Protein AF-0000000078824530 (afdb_homodimer)

Structure (mmCIF, N/CA/C/O backbone):
data_AF-0000000078824530-model_v1
#
loop_
_entity.id
_entity.type
_entity.pdbx_description
1 polymer 'FAD:protein FMN transferase'
#
loop_
_atom_site.group_PDB
_atom_site.id
_atom_site.type_symbol
_atom_site.label_atom_id
_atom_site.label_alt_id
_atom_site.label_comp_id
_atom_site.label_asym_id
_atom_site.label_entity_id
_atom_site.label_seq_id
_atom_site.pdbx_PDB_ins_code
_atom_site.Cartn_x
_atom_site.Cartn_y
_atom_site.Cartn_z
_atom_site.occupancy
_atom_site.B_iso_or_equiv
_atom_site.auth_seq_id
_atom_site.auth_comp_id
_atom_site.auth_asym_id
_atom_site.auth_atom_id
_atom_site.pdbx_PDB_model_num
ATOM 1 N N . MET A 1 1 ? 30.625 -16.969 22.672 1 21.39 1 MET A N 1
ATOM 2 C CA . MET A 1 1 ? 29.406 -16.375 23.203 1 21.39 1 MET A CA 1
ATOM 3 C C . MET A 1 1 ? 28.453 -15.992 22.062 1 21.39 1 MET A C 1
ATOM 5 O O . MET A 1 1 ? 28.891 -15.453 21.047 1 21.39 1 MET A O 1
ATOM 9 N N . THR A 1 2 ? 27.078 -16.406 22.078 1 21.55 2 THR A N 1
ATOM 10 C CA . THR A 1 2 ? 26.094 -17.078 21.25 1 21.55 2 THR A CA 1
ATOM 11 C C . THR A 1 2 ? 25.25 -16.078 20.469 1 21.55 2 THR A C 1
ATOM 13 O O . THR A 1 2 ? 24.266 -16.438 19.828 1 21.55 2 THR A O 1
ATOM 16 N N . TYR A 1 3 ? 25.562 -14.742 20.516 1 25.48 3 TYR A N 1
ATOM 17 C CA . TYR A 1 3 ? 24.422 -13.852 20.344 1 25.48 3 TYR A CA 1
ATOM 18 C C . TYR A 1 3 ? 23.844 -13.969 18.938 1 25.48 3 TYR A C 1
ATOM 20 O O . TYR A 1 3 ? 24.578 -13.828 17.953 1 25.48 3 TYR A O 1
ATOM 28 N N . LYS A 1 4 ? 22.625 -14.695 18.734 1 22.16 4 LYS A N 1
ATOM 29 C CA . LYS A 1 4 ? 21.672 -15.125 17.719 1 22.16 4 LYS A CA 1
ATOM 30 C C . LYS A 1 4 ? 21.094 -13.922 16.969 1 22.16 4 LYS A C 1
ATOM 32 O O . LYS A 1 4 ? 20.359 -13.125 17.531 1 22.16 4 LYS A O 1
ATOM 37 N N . ARG A 1 5 ? 21.906 -13.336 16.062 1 27.17 5 ARG A N 1
ATOM 38 C CA . ARG A 1 5 ? 21.672 -12.148 15.242 1 27.17 5 ARG A CA 1
ATOM 39 C C . ARG A 1 5 ? 20.391 -12.297 14.422 1 27.17 5 ARG A C 1
ATOM 41 O O . ARG A 1 5 ? 20.328 -13.109 13.492 1 27.17 5 ARG A O 1
ATOM 48 N N . ASN A 1 6 ? 19.188 -12.25 15.211 1 24.48 6 ASN A N 1
ATOM 49 C CA . ASN A 1 6 ? 17.844 -12.5 14.719 1 24.48 6 ASN A CA 1
ATOM 50 C C . ASN A 1 6 ? 17.516 -11.648 13.5 1 24.48 6 ASN A C 1
ATOM 52 O O . ASN A 1 6 ? 17.781 -10.445 13.492 1 24.48 6 ASN A O 1
ATOM 56 N N . LYS A 1 7 ? 17.422 -12.32 12.344 1 26.56 7 LYS A N 1
ATOM 57 C CA . LYS A 1 7 ? 17.297 -12.164 10.891 1 26.56 7 LYS A CA 1
ATOM 58 C C . LYS A 1 7 ? 16.078 -11.336 10.531 1 26.56 7 LYS A C 1
ATOM 60 O O . LYS A 1 7 ? 14.938 -11.812 10.609 1 26.56 7 LYS A O 1
ATOM 65 N N . TYR A 1 8 ? 16.062 -9.992 11.055 1 26.7 8 TYR A N 1
ATOM 66 C CA . TYR A 1 8 ? 14.93 -9.078 10.938 1 26.7 8 TYR A CA 1
ATOM 67 C C . TYR A 1 8 ? 14.516 -8.898 9.484 1 26.7 8 TYR A C 1
ATOM 69 O O . TYR A 1 8 ? 15.32 -8.461 8.656 1 26.7 8 TYR A O 1
ATOM 77 N N . MET A 1 9 ? 13.672 -9.875 9.008 1 22.83 9 MET A N 1
ATOM 78 C CA . MET A 1 9 ? 13.078 -10.164 7.703 1 22.83 9 MET A CA 1
ATOM 79 C C . MET A 1 9 ? 12.281 -8.969 7.191 1 22.83 9 MET A C 1
ATOM 81 O O . MET A 1 9 ? 11.312 -8.547 7.832 1 22.83 9 MET A O 1
ATOM 85 N N . ALA A 1 10 ? 12.867 -8.07 6.492 1 25.41 10 ALA A N 1
ATOM 86 C CA . ALA A 1 10 ? 12.422 -6.77 6 1 25.41 10 ALA A CA 1
ATOM 87 C C . ALA A 1 10 ? 11.328 -6.926 4.953 1 25.41 10 ALA A C 1
ATOM 89 O O . ALA A 1 10 ? 11.547 -7.547 3.908 1 25.41 10 ALA A O 1
ATOM 90 N N . LEU A 1 11 ? 9.953 -6.914 5.391 1 25.09 11 LEU A N 1
ATOM 91 C CA . LEU A 1 11 ? 8.656 -7.141 4.758 1 25.09 11 LEU A CA 1
ATOM 92 C C . LEU A 1 11 ? 8.367 -6.062 3.723 1 25.09 11 LEU A C 1
ATOM 94 O O . LEU A 1 11 ? 8.266 -4.883 4.059 1 25.09 11 LEU A O 1
ATOM 98 N N . THR A 1 12 ? 8.789 -6.188 2.473 1 25.92 12 THR A N 1
ATOM 99 C CA . THR A 1 12 ? 8.742 -5.293 1.32 1 25.92 12 THR A CA 1
ATOM 100 C C . THR A 1 12 ? 7.297 -5.09 0.859 1 25.92 12 THR A C 1
ATOM 102 O O . THR A 1 12 ? 6.594 -6.055 0.562 1 25.92 12 THR A O 1
ATOM 105 N N . ALA A 1 13 ? 6.52 -4.023 1.199 1 26.53 13 ALA A N 1
ATOM 106 C CA . ALA A 1 13 ? 5.117 -3.609 1.15 1 26.53 13 ALA A CA 1
ATOM 107 C C . ALA A 1 13 ? 4.699 -3.256 -0.273 1 26.53 13 ALA A C 1
ATOM 109 O O . ALA A 1 13 ? 5.203 -2.289 -0.853 1 26.53 13 ALA A O 1
ATOM 110 N N . ILE A 1 14 ? 4.402 -4.238 -1.132 1 27.27 14 ILE A N 1
ATOM 111 C CA . ILE A 1 14 ? 4.027 -4.137 -2.537 1 27.27 14 ILE A CA 1
ATOM 112 C C . ILE A 1 14 ? 2.623 -3.545 -2.656 1 27.27 14 ILE A C 1
ATOM 114 O O . ILE A 1 14 ? 1.657 -4.113 -2.143 1 27.27 14 ILE A O 1
ATOM 118 N N . ILE A 1 15 ? 2.473 -2.256 -2.902 1 28.97 15 ILE A N 1
ATOM 119 C CA . ILE A 1 15 ? 1.273 -1.427 -2.84 1 28.97 15 ILE A CA 1
ATOM 120 C C . ILE A 1 15 ? 0.423 -1.654 -4.086 1 28.97 15 ILE A C 1
ATOM 122 O O . ILE A 1 15 ? 0.84 -1.319 -5.199 1 28.97 15 ILE A O 1
ATOM 126 N N . VAL A 1 16 ? -0.342 -2.73 -4.238 1 29.48 16 VAL A N 1
ATOM 127 C CA . VAL A 1 16 ? -1.138 -3.121 -5.398 1 29.48 16 VAL A CA 1
ATOM 128 C C . VAL A 1 16 ? -2.42 -2.295 -5.449 1 29.48 16 VAL A C 1
ATOM 130 O O . VAL A 1 16 ? -3.262 -2.387 -4.551 1 29.48 16 VAL A O 1
ATOM 133 N N . VAL A 1 17 ? -2.438 -1.151 -6.082 1 31.5 17 VAL A N 1
ATOM 134 C CA . VAL A 1 17 ? -3.609 -0.29 -6.195 1 31.5 17 VAL A CA 1
ATOM 135 C C . VAL A 1 17 ? -4.609 -0.905 -7.172 1 31.5 17 VAL A C 1
ATOM 137 O O . VAL A 1 17 ? -4.281 -1.15 -8.336 1 31.5 17 VAL A O 1
ATOM 140 N N . CYS A 1 18 ? -5.719 -1.508 -6.746 1 30 18 CYS A N 1
ATOM 141 C CA . CYS A 1 18 ? -6.887 -2.096 -7.391 1 30 18 CYS A CA 1
ATOM 142 C C . CYS A 1 18 ? -7.754 -1.021 -8.039 1 30 18 CYS A C 1
ATOM 144 O O . CYS A 1 18 ? -8.297 -0.156 -7.344 1 30 18 CYS A O 1
ATOM 146 N N . VAL A 1 19 ? -7.586 -0.682 -9.281 1 32.03 19 VAL A N 1
ATOM 147 C CA . VAL A 1 19 ? -8.453 0.152 -10.102 1 32.03 19 VAL A CA 1
ATOM 148 C C . VAL A 1 19 ? -9.828 -0.506 -10.234 1 32.03 19 VAL A C 1
ATOM 150 O O . VAL A 1 19 ? -9.984 -1.479 -10.977 1 32.03 19 VAL A O 1
ATOM 153 N N . ILE A 1 20 ? -10.633 -0.678 -9.234 1 33.19 20 ILE A N 1
ATOM 154 C CA . ILE A 1 20 ? -12.023 -1.065 -9.43 1 33.19 20 ILE A CA 1
ATOM 155 C C . ILE A 1 20 ? -12.781 0.056 -10.141 1 33.19 20 ILE A C 1
ATOM 157 O O . ILE A 1 20 ? -12.953 1.143 -9.586 1 33.19 20 ILE A O 1
ATOM 161 N N . PHE A 1 21 ? -12.789 0.146 -11.438 1 31.5 21 PHE A N 1
ATOM 162 C CA . PHE A 1 21 ? -13.711 0.952 -12.227 1 31.5 21 PHE A CA 1
ATOM 163 C C . PHE A 1 21 ? -15.156 0.589 -11.914 1 31.5 21 PHE A C 1
ATOM 165 O O . PHE A 1 21 ? -15.633 -0.474 -12.312 1 31.5 21 PHE A O 1
ATOM 172 N N . LEU A 1 22 ? -15.773 1.16 -10.898 1 31.94 22 LEU A N 1
ATOM 173 C CA . LEU A 1 22 ? -17.219 1.118 -10.734 1 31.94 22 LEU A CA 1
ATOM 174 C C . LEU A 1 22 ? -17.922 1.813 -11.898 1 31.94 22 LEU A C 1
ATOM 176 O O . LEU A 1 22 ? -17.859 3.039 -12.016 1 31.94 22 LEU A O 1
ATOM 180 N N . CYS A 1 23 ? -18 1.298 -13.062 1 30.27 23 CYS A N 1
ATOM 181 C CA . CYS A 1 23 ? -18.922 1.77 -14.086 1 30.27 23 CYS A CA 1
ATOM 182 C C . CYS A 1 23 ? -20.312 2.002 -13.508 1 30.27 23 CYS A C 1
ATOM 184 O O . CYS A 1 23 ? -20.875 1.119 -12.859 1 30.27 23 CYS A O 1
ATOM 186 N N . SER A 1 24 ? -20.781 3.273 -13.43 1 30.86 24 SER A N 1
ATOM 187 C CA . SER A 1 24 ? -22.094 3.818 -13.062 1 30.86 24 SER A CA 1
ATOM 188 C C . SER A 1 24 ? -23.188 3.27 -13.969 1 30.86 24 SER A C 1
ATOM 190 O O . SER A 1 24 ? -23.531 3.879 -14.984 1 30.86 24 SER A O 1
ATOM 192 N N . CYS A 1 25 ? -23.297 2.148 -14.555 1 29.78 25 CYS A N 1
ATOM 193 C CA . CYS A 1 25 ? -24.625 1.897 -15.117 1 29.78 25 CYS A CA 1
ATOM 194 C C . CYS A 1 25 ? -25.688 1.833 -14.023 1 29.78 25 CYS A C 1
ATOM 196 O O . CYS A 1 25 ? -25.859 0.789 -13.391 1 29.78 25 CYS A O 1
ATOM 198 N N . VAL A 1 26 ? -26.031 2.861 -13.312 1 31.84 26 VAL A N 1
ATOM 199 C CA . VAL A 1 26 ? -27.125 2.926 -12.344 1 31.84 26 VAL A CA 1
ATOM 200 C C . VAL A 1 26 ? -28.453 2.666 -13.039 1 31.84 26 VAL A C 1
ATOM 202 O O . VAL A 1 26 ? -29 3.561 -13.68 1 31.84 26 VAL A O 1
ATOM 205 N N . ASN A 1 27 ? -28.641 1.638 -13.844 1 32.75 27 ASN A N 1
ATOM 206 C CA . ASN A 1 27 ? -30.078 1.426 -13.992 1 32.75 27 ASN A CA 1
ATOM 207 C C . ASN A 1 27 ? -30.75 1.213 -12.641 1 32.75 27 ASN A C 1
ATOM 209 O O . ASN A 1 27 ? -30.094 0.881 -11.656 1 32.75 27 ASN A O 1
ATOM 213 N N . ASN A 1 28 ? -32.156 1.21 -12.539 1 35.03 28 ASN A N 1
ATOM 214 C CA . ASN A 1 28 ? -33.188 1.054 -11.5 1 35.03 28 ASN A CA 1
ATOM 215 C C . ASN A 1 28 ? -32.938 -0.212 -10.68 1 35.03 28 ASN A C 1
ATOM 217 O O . ASN A 1 28 ? -33.875 -0.976 -10.43 1 35.03 28 ASN A O 1
ATOM 221 N N . TYR A 1 29 ? -31.891 -1.058 -10.883 1 38 29 TYR A N 1
ATOM 222 C CA . TYR A 1 29 ? -31.828 -2.352 -10.211 1 38 29 TYR A CA 1
ATOM 223 C C . TYR A 1 29 ? -31.797 -2.178 -8.695 1 38 29 TYR A C 1
ATOM 225 O O . TYR A 1 29 ? -31.469 -1.102 -8.195 1 38 29 TYR A O 1
ATOM 233 N N . SER A 1 30 ? -32.094 -3.252 -7.871 1 44.62 30 SER A N 1
ATOM 234 C CA . SER A 1 30 ? -32.125 -3.459 -6.426 1 44.62 30 SER A CA 1
ATOM 235 C C . SER A 1 30 ? -30.953 -2.781 -5.734 1 44.62 30 SER A C 1
ATOM 237 O O . SER A 1 30 ? -29.812 -2.941 -6.152 1 44.62 30 SER A O 1
ATOM 239 N N . SER A 1 31 ? -31.062 -1.562 -5.031 1 52.88 31 SER A N 1
ATOM 240 C CA . SER A 1 31 ? -30.594 -0.367 -4.336 1 52.88 31 SER A CA 1
ATOM 241 C C . SER A 1 31 ? -29.547 -0.713 -3.289 1 52.88 31 SER A C 1
ATOM 243 O O . SER A 1 31 ? -29.188 0.13 -2.467 1 52.88 31 SER A O 1
ATOM 245 N N . VAL A 1 32 ? -29.203 -2.027 -3.133 1 62.97 32 VAL A N 1
ATOM 246 C CA . VAL A 1 32 ? -28.406 -2.148 -1.911 1 62.97 32 VAL A CA 1
ATOM 247 C C . VAL A 1 32 ? -27.016 -1.556 -2.133 1 62.97 32 VAL A C 1
ATOM 249 O O . VAL A 1 32 ? -26.391 -1.806 -3.162 1 62.97 32 VAL A O 1
ATOM 252 N N . ASP A 1 33 ? -26.641 -0.696 -1.357 1 73.75 33 ASP A N 1
ATOM 253 C CA . ASP A 1 33 ? -25.344 -0.054 -1.395 1 73.75 33 ASP A CA 1
ATOM 254 C C . ASP A 1 33 ? -24.234 -1.041 -1.028 1 73.75 33 ASP A C 1
ATOM 256 O O . ASP A 1 33 ? -24.344 -1.762 -0.034 1 73.75 33 ASP A O 1
ATOM 260 N N . PRO A 1 34 ? -23.203 -1.163 -1.834 1 86.31 34 PRO A N 1
ATOM 261 C CA . PRO A 1 34 ? -22.109 -2.092 -1.528 1 86.31 34 PRO A CA 1
ATOM 262 C C . PRO A 1 34 ? -21.344 -1.711 -0.261 1 86.31 34 PRO A C 1
ATOM 264 O O . PRO A 1 34 ? -21.344 -0.542 0.134 1 86.31 34 PRO A O 1
ATOM 267 N N . ILE A 1 35 ? -20.859 -2.715 0.436 1 83.88 35 ILE A N 1
ATOM 268 C CA . ILE A 1 35 ? -19.922 -2.516 1.539 1 83.88 35 ILE A CA 1
ATOM 269 C C . ILE A 1 35 ? -18.516 -2.912 1.102 1 83.88 35 ILE A C 1
ATOM 271 O O . ILE A 1 35 ? -18.328 -3.883 0.362 1 83.88 35 ILE A O 1
ATOM 275 N N . SER A 1 36 ? -17.5 -2.078 1.52 1 87.06 36 SER A N 1
ATOM 276 C CA . SER A 1 36 ? -16.125 -2.293 1.104 1 87.06 36 SER A CA 1
ATOM 277 C C . SER A 1 36 ? -15.148 -1.995 2.242 1 87.06 36 SER A C 1
ATOM 279 O O . SER A 1 36 ? -15.352 -1.046 3.004 1 87.06 36 SER A O 1
ATOM 281 N N . LYS A 1 37 ? -14.141 -2.867 2.42 1 84.19 37 LYS A N 1
ATOM 282 C CA . LYS A 1 37 ? -13.055 -2.648 3.373 1 84.19 37 LYS A CA 1
ATOM 283 C C . LYS A 1 37 ? -11.695 -2.857 2.715 1 84.19 37 LYS A C 1
ATOM 285 O O . LYS A 1 37 ? -11.531 -3.754 1.883 1 84.19 37 LYS A O 1
ATOM 290 N N . THR A 1 38 ? -10.727 -1.986 3.051 1 80.62 38 THR A N 1
ATOM 291 C CA . THR A 1 38 ? -9.359 -2.064 2.561 1 80.62 38 THR A CA 1
ATOM 292 C C . THR A 1 38 ? -8.383 -2.234 3.719 1 80.62 38 THR A C 1
ATOM 294 O O . THR A 1 38 ? -8.5 -1.566 4.746 1 80.62 38 THR A O 1
ATOM 297 N N . GLU A 1 39 ? -7.457 -3.172 3.617 1 79.06 39 GLU A N 1
ATOM 298 C CA . GLU A 1 39 ? -6.406 -3.449 4.594 1 79.06 39 GLU A CA 1
ATOM 299 C C . GLU A 1 39 ? -5.074 -3.729 3.908 1 79.06 39 GLU A C 1
ATOM 301 O O . GLU A 1 39 ? -5.039 -4.102 2.734 1 79.06 39 GLU A O 1
ATOM 306 N N . TYR A 1 40 ? -3.996 -3.334 4.582 1 79.5 40 TYR A N 1
ATOM 307 C CA . TYR A 1 40 ? -2.684 -3.766 4.113 1 79.5 40 TYR A CA 1
ATOM 308 C C . TYR A 1 40 ? -2.32 -5.129 4.684 1 79.5 40 TYR A C 1
ATOM 310 O O . TYR A 1 40 ? -2.086 -5.262 5.887 1 79.5 40 TYR A O 1
ATOM 318 N N . MET A 1 41 ? -2.27 -6.152 3.906 1 84.94 41 MET A N 1
ATOM 319 C CA . MET A 1 41 ? -1.953 -7.535 4.254 1 84.94 41 MET A CA 1
ATOM 320 C C . MET A 1 41 ? -1.171 -8.211 3.135 1 84.94 41 MET A C 1
ATOM 322 O O . MET A 1 41 ? -1.285 -7.824 1.97 1 84.94 41 MET A O 1
ATOM 326 N N . LEU A 1 42 ? -0.328 -9.172 3.553 1 89.56 42 LEU A N 1
ATOM 327 C CA . LEU A 1 42 ? 0.389 -9.984 2.574 1 89.56 42 LEU A CA 1
ATOM 328 C C . LEU A 1 42 ? 1.36 -9.133 1.767 1 89.56 42 LEU A C 1
ATOM 330 O O . LEU A 1 42 ? 1.68 -9.461 0.623 1 89.56 42 LEU A O 1
ATOM 334 N N . GLY A 1 43 ? 1.711 -8.047 2.309 1 81.38 43 GLY A N 1
ATOM 335 C CA . GLY A 1 43 ? 2.676 -7.16 1.677 1 81.38 43 GLY A CA 1
ATOM 336 C C . GLY A 1 43 ? 2.068 -6.301 0.584 1 81.38 43 GLY A C 1
ATOM 337 O O . GLY A 1 43 ? 2.783 -5.785 -0.276 1 81.38 43 GLY A O 1
ATOM 338 N N . THR A 1 44 ? 0.705 -6.156 0.576 1 84.5 44 THR A N 1
ATOM 339 C CA . THR A 1 44 ? 0.014 -5.367 -0.439 1 84.5 44 THR A CA 1
ATOM 340 C C . THR A 1 44 ? -1.292 -4.805 0.112 1 84.5 44 THR A C 1
ATOM 342 O O . THR A 1 44 ? -1.728 -5.18 1.201 1 84.5 44 THR A O 1
ATOM 345 N N . ILE A 1 45 ? -1.86 -3.904 -0.6 1 80.31 45 ILE A N 1
ATOM 346 C CA . ILE A 1 45 ? -3.18 -3.375 -0.269 1 80.31 45 ILE A CA 1
ATOM 347 C C . ILE A 1 45 ? -4.258 -4.355 -0.73 1 80.31 45 ILE A C 1
ATOM 349 O O . ILE A 1 45 ? -4.285 -4.754 -1.896 1 80.31 45 ILE A O 1
ATOM 353 N N . CYS A 1 46 ? -5.094 -4.695 0.174 1 89.69 46 CYS A N 1
ATOM 354 C CA . CYS A 1 46 ? -6.168 -5.648 -0.081 1 89.69 46 CYS A CA 1
ATOM 355 C C . CYS A 1 46 ? -7.535 -4.996 0.104 1 89.69 46 CYS A C 1
ATOM 357 O O . CYS A 1 46 ? -7.777 -4.332 1.113 1 89.69 46 CYS A O 1
ATOM 359 N N . THR A 1 47 ? -8.469 -5.199 -0.905 1 87.94 47 THR A N 1
ATOM 360 C CA . THR A 1 47 ? -9.82 -4.652 -0.828 1 87.94 47 THR A CA 1
ATOM 361 C C . THR A 1 47 ? -10.859 -5.734 -1.101 1 87.94 47 THR A C 1
ATOM 363 O O . THR A 1 47 ? -10.727 -6.504 -2.055 1 87.94 47 THR A O 1
ATOM 366 N N . ILE A 1 48 ? -11.82 -5.789 -0.254 1 93.19 48 ILE A N 1
ATOM 367 C CA . ILE A 1 48 ? -12.969 -6.66 -0.461 1 93.19 48 ILE A CA 1
ATOM 368 C C . ILE A 1 48 ? -14.242 -5.82 -0.52 1 93.19 48 ILE A C 1
ATOM 370 O O . ILE A 1 48 ? -14.508 -5.012 0.373 1 93.19 48 ILE A O 1
ATOM 374 N N . THR A 1 49 ? -15.023 -6.051 -1.577 1 91.62 49 THR A N 1
ATOM 375 C CA . THR A 1 49 ? -16.297 -5.355 -1.761 1 91.62 49 THR A CA 1
ATOM 376 C C . THR A 1 49 ? -17.438 -6.355 -1.926 1 91.62 49 THR A C 1
ATOM 378 O O . THR A 1 49 ? -17.359 -7.273 -2.744 1 91.62 49 THR A O 1
ATOM 381 N N . VAL A 1 50 ? -18.438 -6.148 -1.18 1 93.81 50 VAL A N 1
ATOM 382 C CA . VAL A 1 50 ? -19.641 -6.973 -1.224 1 93.81 50 VAL A CA 1
ATOM 383 C C . VAL A 1 50 ? -20.828 -6.129 -1.661 1 93.81 50 VAL A C 1
ATOM 385 O O . VAL A 1 50 ? -21.062 -5.047 -1.115 1 93.81 50 VAL A O 1
ATOM 388 N N . TYR A 1 51 ? -21.594 -6.688 -2.568 1 92.06 51 TYR A N 1
ATOM 389 C CA . TYR A 1 51 ? -22.656 -5.898 -3.178 1 92.06 51 TYR A CA 1
ATOM 390 C C . TYR A 1 51 ? -24.031 -6.402 -2.744 1 92.06 51 TYR A C 1
ATOM 392 O O . TYR A 1 51 ? -25.062 -5.898 -3.203 1 92.06 51 TYR A O 1
ATOM 400 N N . ASP A 1 52 ? -24 -7.328 -1.869 1 92.44 52 ASP A N 1
ATOM 401 C CA . ASP A 1 52 ? -25.234 -7.848 -1.285 1 92.44 52 ASP A CA 1
ATOM 402 C C . ASP A 1 52 ? -25.625 -7.062 -0.038 1 92.44 52 ASP A C 1
ATOM 404 O O . ASP A 1 52 ? -24.844 -6.262 0.47 1 92.44 52 ASP A O 1
ATOM 408 N N . ASP A 1 53 ? -26.906 -7.246 0.338 1 87.81 53 ASP A N 1
ATOM 409 C CA . ASP A 1 53 ? -27.359 -6.688 1.61 1 87.81 53 ASP A CA 1
ATOM 410 C C . ASP A 1 53 ? -26.844 -7.512 2.785 1 87.81 53 ASP A C 1
ATOM 412 O O . ASP A 1 53 ? -27.547 -8.367 3.312 1 87.81 53 ASP A O 1
ATOM 416 N N . LYS A 1 54 ? -25.547 -7.266 3.09 1 87.12 54 LYS A N 1
ATOM 417 C CA . LYS A 1 54 ? -24.891 -7.953 4.191 1 87.12 54 LYS A CA 1
ATOM 418 C C . LYS A 1 54 ? -24.25 -6.957 5.156 1 87.12 54 LYS A C 1
ATOM 420 O O . LYS A 1 54 ? -24.047 -5.793 4.809 1 87.12 54 LYS A O 1
ATOM 425 N N . LYS A 1 55 ? -24.078 -7.438 6.348 1 82.94 55 LYS A N 1
ATOM 426 C CA . LYS A 1 55 ? -23.328 -6.656 7.312 1 82.94 55 LYS A CA 1
ATOM 427 C C . LYS A 1 55 ? -21.828 -6.711 7.008 1 82.94 55 LYS A C 1
ATOM 429 O O . LYS A 1 55 ? -21.344 -7.68 6.418 1 82.94 55 LYS A O 1
ATOM 434 N N . ASP A 1 56 ? -21.125 -5.777 7.426 1 83.75 56 ASP A N 1
ATOM 435 C CA . ASP A 1 56 ? -19.688 -5.684 7.152 1 83.75 56 ASP A CA 1
ATOM 436 C C . ASP A 1 56 ? -18.922 -6.781 7.875 1 83.75 56 ASP A C 1
ATOM 438 O O . ASP A 1 56 ? -17.766 -7.055 7.543 1 83.75 56 ASP A O 1
ATOM 442 N N . THR A 1 57 ? -19.531 -7.402 8.781 1 88 57 THR A N 1
ATOM 443 C CA . THR A 1 57 ? -18.875 -8.469 9.539 1 88 57 THR A CA 1
ATOM 444 C C . THR A 1 57 ? -18.469 -9.609 8.617 1 88 57 THR A C 1
ATOM 446 O O . THR A 1 57 ? -17.531 -10.359 8.93 1 88 57 THR A O 1
ATOM 449 N N . VAL A 1 58 ? -19.172 -9.727 7.504 1 93.31 58 VAL A N 1
ATOM 450 C CA . VAL A 1 58 ? -18.812 -10.789 6.582 1 93.31 58 VAL A CA 1
ATOM 451 C C . VAL A 1 58 ? -17.438 -10.516 5.992 1 93.31 58 VAL A C 1
ATOM 453 O O . VAL A 1 58 ? -16.656 -11.445 5.77 1 93.31 58 VAL A O 1
ATOM 456 N N . ILE A 1 59 ? -17.109 -9.258 5.719 1 93.06 59 ILE A N 1
ATOM 457 C CA . ILE A 1 59 ? -15.797 -8.875 5.215 1 93.06 59 ILE A CA 1
ATOM 458 C C . ILE A 1 59 ? -14.742 -9.078 6.301 1 93.06 59 ILE A C 1
ATOM 460 O O . ILE A 1 59 ? -13.633 -9.539 6.023 1 93.06 59 ILE A O 1
ATOM 464 N N . ASP A 1 60 ? -15.102 -8.812 7.555 1 90.06 60 ASP A N 1
ATOM 465 C CA . ASP A 1 60 ? -14.188 -9.016 8.672 1 90.06 60 ASP A CA 1
ATOM 466 C C . ASP A 1 60 ? -13.773 -10.484 8.781 1 90.06 60 ASP A C 1
ATOM 468 O O . ASP A 1 60 ? -12.609 -10.789 9.039 1 90.06 60 ASP A O 1
ATOM 472 N N . LYS A 1 61 ? -14.727 -11.281 8.594 1 95.75 61 LYS A N 1
ATOM 473 C CA . LYS A 1 61 ? -14.43 -12.711 8.656 1 95.75 61 LYS A CA 1
ATOM 474 C C . LYS A 1 61 ? -13.422 -13.109 7.586 1 95.75 61 LYS A C 1
ATOM 476 O O . LYS A 1 61 ? -12.5 -13.891 7.852 1 95.75 61 LYS A O 1
ATOM 481 N N . ALA A 1 62 ? -13.617 -12.57 6.414 1 96.94 62 ALA A N 1
ATOM 482 C CA . ALA A 1 62 ? -12.688 -12.859 5.324 1 96.94 62 ALA A CA 1
ATOM 483 C C . ALA A 1 62 ? -11.297 -12.32 5.633 1 96.94 62 ALA A C 1
ATOM 485 O O . ALA A 1 62 ? -10.305 -13.031 5.469 1 96.94 62 ALA A O 1
ATOM 486 N N . PHE A 1 63 ? -11.18 -11.141 6.113 1 93 63 PHE A N 1
ATOM 487 C CA . PHE A 1 63 ? -9.883 -10.555 6.426 1 93 63 PHE A CA 1
ATOM 488 C C . PHE A 1 63 ? -9.227 -11.281 7.59 1 93 63 PHE A C 1
ATOM 490 O O . PHE A 1 63 ? -8 -11.414 7.629 1 93 63 PHE A O 1
ATOM 497 N N . ASN A 1 64 ? -9.992 -11.688 8.57 1 94.5 64 ASN A N 1
ATOM 498 C CA . ASN A 1 64 ? -9.43 -12.469 9.656 1 94.5 64 ASN A CA 1
ATOM 499 C C . ASN A 1 64 ? -8.781 -13.758 9.148 1 94.5 64 ASN A C 1
ATOM 501 O O . ASN A 1 64 ? -7.715 -14.148 9.617 1 94.5 64 ASN A O 1
ATOM 505 N N . ARG A 1 65 ? -9.453 -14.359 8.227 1 97.62 65 ARG A N 1
ATOM 506 C CA . ARG A 1 65 ? -8.906 -15.57 7.629 1 97.62 65 ARG A CA 1
ATOM 507 C C . ARG A 1 65 ? -7.594 -15.281 6.906 1 97.62 65 ARG A C 1
ATOM 509 O O . ARG A 1 65 ? -6.629 -16.047 7.039 1 97.62 65 ARG A O 1
ATOM 516 N N . ILE A 1 66 ? -7.531 -14.227 6.168 1 96.88 66 ILE A N 1
ATOM 517 C CA . ILE A 1 66 ? -6.32 -13.82 5.465 1 96.88 66 ILE A CA 1
ATOM 518 C C . ILE A 1 66 ? -5.203 -13.555 6.473 1 96.88 66 ILE A C 1
ATOM 520 O O . ILE A 1 66 ? -4.059 -13.969 6.266 1 96.88 66 ILE A O 1
ATOM 524 N N . LYS A 1 67 ? -5.496 -12.984 7.523 1 93.81 67 LYS A N 1
ATOM 525 C CA . LYS A 1 67 ? -4.531 -12.68 8.578 1 93.81 67 LYS A CA 1
ATOM 526 C C . LYS A 1 67 ? -3.959 -13.961 9.18 1 93.81 67 LYS A C 1
ATOM 528 O O . LYS A 1 67 ? -2.762 -14.039 9.461 1 93.81 67 LYS A O 1
ATOM 533 N N . GLU A 1 68 ? -4.816 -14.859 9.422 1 97 68 GLU A N 1
ATOM 534 C CA . GLU A 1 68 ? -4.367 -16.156 9.945 1 97 68 GLU A CA 1
ATOM 535 C C . GLU A 1 68 ? -3.342 -16.797 9.016 1 97 68 GLU A C 1
ATOM 537 O O . GLU A 1 68 ? -2.32 -17.312 9.469 1 97 68 GLU A O 1
ATOM 542 N N . ILE A 1 69 ? -3.668 -16.75 7.824 1 98.06 69 ILE A N 1
ATOM 543 C CA . ILE A 1 69 ? -2.779 -17.344 6.828 1 98.06 69 ILE A CA 1
ATOM 544 C C . ILE A 1 69 ? -1.444 -16.609 6.824 1 98.06 69 ILE A C 1
ATOM 546 O O . ILE A 1 69 ? -0.381 -17.219 6.852 1 98.06 69 ILE A O 1
ATOM 550 N N . GLU A 1 70 ? -1.479 -15.32 6.781 1 95.75 70 GLU A N 1
ATOM 551 C CA . GLU A 1 70 ? -0.269 -14.508 6.789 1 95.75 70 GLU A CA 1
ATOM 552 C C . GLU A 1 70 ? 0.594 -14.812 8.008 1 95.75 70 GLU A C 1
ATOM 554 O O . GLU A 1 70 ? 1.812 -14.953 7.895 1 95.75 70 GLU A O 1
ATOM 559 N N . ASN A 1 71 ? 0.011 -14.938 9.148 1 94.75 71 ASN A N 1
ATOM 560 C CA . ASN A 1 71 ? 0.73 -15.164 10.398 1 94.75 71 ASN A CA 1
ATOM 561 C C . ASN A 1 71 ? 1.454 -16.516 10.383 1 94.75 71 ASN A C 1
ATOM 563 O O . ASN A 1 71 ? 2.484 -16.672 11.039 1 94.75 71 ASN A O 1
ATOM 567 N N . LYS A 1 72 ? 0.956 -17.359 9.641 1 97.25 72 LYS A N 1
ATOM 568 C CA . LYS A 1 72 ? 1.527 -18.703 9.594 1 97.25 72 LYS A CA 1
ATOM 569 C C . LYS A 1 72 ? 2.684 -18.766 8.602 1 97.25 72 LYS A C 1
ATOM 571 O O . LYS A 1 72 ? 3.629 -19.531 8.797 1 97.25 72 LYS A O 1
ATOM 576 N N . MET A 1 73 ? 2.562 -17.938 7.559 1 96.56 73 MET A N 1
ATOM 577 C CA . MET A 1 73 ? 3.412 -18.328 6.438 1 96.56 73 MET A CA 1
ATOM 578 C C . MET A 1 73 ? 4.23 -17.156 5.934 1 96.56 73 MET A C 1
ATOM 580 O O . MET A 1 73 ? 5.082 -17.297 5.059 1 96.56 73 MET A O 1
ATOM 584 N N . SER A 1 74 ? 4 -16.031 6.414 1 91.81 74 SER A N 1
ATOM 585 C CA . SER A 1 74 ? 4.68 -14.859 5.871 1 91.81 74 SER A CA 1
ATOM 586 C C . SER A 1 74 ? 6.164 -14.867 6.223 1 91.81 74 SER A C 1
ATOM 588 O O . SER A 1 74 ? 6.535 -15.156 7.363 1 91.81 74 SER A O 1
ATOM 590 N N . VAL A 1 75 ? 7.004 -14.5 5.285 1 86.06 75 VAL A N 1
ATOM 591 C CA . VAL A 1 75 ? 8.445 -14.422 5.527 1 86.06 75 VAL A CA 1
ATOM 592 C C . VAL A 1 75 ? 8.797 -13.039 6.074 1 86.06 75 VAL A C 1
ATOM 594 O O . VAL A 1 75 ? 9.914 -12.82 6.555 1 86.06 75 VAL A O 1
ATOM 597 N N . ASN A 1 76 ? 7.891 -12.18 6.059 1 78.31 76 ASN A N 1
ATOM 598 C CA . ASN A 1 76 ? 8.117 -10.82 6.539 1 78.31 76 ASN A CA 1
ATOM 599 C C . ASN A 1 76 ? 7.773 -10.688 8.023 1 78.31 76 ASN A C 1
ATOM 601 O O . ASN A 1 76 ? 7.891 -9.602 8.594 1 78.31 76 ASN A O 1
ATOM 605 N N . LYS A 1 77 ? 7.328 -11.711 8.547 1 82.5 77 LYS A N 1
ATOM 606 C CA . LYS A 1 77 ? 7.035 -11.781 9.977 1 82.5 77 LYS A CA 1
ATOM 607 C C . LYS A 1 77 ? 7.957 -12.773 10.68 1 82.5 77 LYS A C 1
ATOM 609 O O . LYS A 1 77 ? 8.438 -13.727 10.055 1 82.5 77 LYS A O 1
ATOM 614 N N . SER A 1 78 ? 8.117 -12.539 11.93 1 86.56 78 SER A N 1
ATOM 615 C CA . SER A 1 78 ? 8.914 -13.469 12.719 1 86.56 78 SER A CA 1
ATOM 616 C C . SER A 1 78 ? 8.031 -14.492 13.43 1 86.56 78 SER A C 1
ATOM 618 O O . SER A 1 78 ? 6.852 -14.242 13.664 1 86.56 78 SER A O 1
ATOM 620 N N . GLY A 1 79 ? 8.57 -15.586 13.672 1 92.88 79 GLY A N 1
ATOM 621 C CA . GLY A 1 79 ? 7.875 -16.594 14.453 1 92.88 79 GLY A CA 1
ATOM 622 C C . GLY A 1 79 ? 6.848 -17.375 13.656 1 92.88 79 GLY A C 1
ATOM 623 O O . GLY A 1 79 ? 5.879 -17.891 14.211 1 92.88 79 GLY A O 1
ATOM 624 N N . THR A 1 80 ? 6.996 -17.422 12.383 1 96.69 80 THR A N 1
ATOM 625 C CA . THR A 1 80 ? 6.066 -18.156 11.523 1 96.69 80 THR A CA 1
ATOM 626 C C . THR A 1 80 ? 6.43 -19.641 11.477 1 96.69 80 THR A C 1
ATOM 628 O O . THR A 1 80 ? 7.484 -20.047 11.969 1 96.69 80 THR A O 1
ATOM 631 N N . GLU A 1 81 ? 5.527 -20.391 10.898 1 98.31 81 GLU A N 1
ATOM 632 C CA . GLU A 1 81 ? 5.809 -21.812 10.719 1 98.31 81 GLU A CA 1
ATOM 633 C C . GLU A 1 81 ? 6.953 -22.016 9.734 1 98.31 81 GLU A C 1
ATOM 635 O O . GLU A 1 81 ? 7.727 -22.969 9.867 1 98.31 81 GLU A O 1
ATOM 640 N N . LEU A 1 82 ? 7.102 -21.188 8.75 1 98.31 82 LEU A N 1
ATOM 641 C CA . LEU A 1 82 ? 8.211 -21.281 7.809 1 98.31 82 LEU A CA 1
ATOM 642 C C . LEU A 1 82 ? 9.539 -21.031 8.508 1 98.31 82 LEU A C 1
ATOM 644 O O . LEU A 1 82 ? 10.547 -21.656 8.164 1 98.31 82 LEU A O 1
ATOM 648 N N . ASP A 1 83 ? 9.539 -20.141 9.438 1 97.44 83 ASP A N 1
ATOM 649 C CA . ASP A 1 83 ? 10.742 -19.922 10.234 1 97.44 83 ASP A CA 1
ATOM 650 C C . ASP A 1 83 ? 11.148 -21.188 10.984 1 97.44 83 ASP A C 1
ATOM 652 O O . ASP A 1 83 ? 12.336 -21.531 11.023 1 97.44 83 ASP A O 1
ATOM 656 N N . ALA A 1 84 ? 10.188 -21.766 11.594 1 98.12 84 ALA A N 1
ATOM 657 C CA . ALA A 1 84 ? 10.461 -22.984 12.344 1 98.12 84 ALA A CA 1
ATOM 658 C C . ALA A 1 84 ? 11.055 -24.062 11.438 1 98.12 84 ALA A C 1
ATOM 660 O O . ALA A 1 84 ? 12 -24.766 11.828 1 98.12 84 ALA A O 1
ATOM 661 N N . VAL A 1 85 ? 10.516 -24.25 10.266 1 98.69 85 VAL A N 1
ATOM 662 C CA . VAL A 1 85 ? 11.016 -25.234 9.305 1 98.69 85 VAL A CA 1
ATOM 663 C C . VAL A 1 85 ? 12.445 -24.875 8.898 1 98.69 85 VAL A C 1
ATOM 665 O O . VAL A 1 85 ? 13.305 -25.766 8.82 1 98.69 85 VAL A O 1
ATOM 668 N N . ALA A 1 86 ? 12.688 -23.641 8.633 1 98.5 86 ALA A N 1
ATOM 669 C CA . ALA A 1 86 ? 14.023 -23.188 8.258 1 98.5 86 ALA A CA 1
ATOM 670 C C . ALA A 1 86 ? 15.023 -23.438 9.383 1 98.5 86 ALA A C 1
ATOM 672 O O . ALA A 1 86 ? 16.156 -23.875 9.141 1 98.5 86 ALA A O 1
ATOM 673 N N . ASP A 1 87 ? 14.609 -23.125 10.57 1 97.94 87 ASP A N 1
ATOM 674 C CA . ASP A 1 87 ? 15.477 -23.281 11.734 1 97.94 87 ASP A CA 1
ATOM 675 C C . ASP A 1 87 ? 15.852 -24.75 11.938 1 97.94 87 ASP A C 1
ATOM 677 O O . ASP A 1 87 ? 16.906 -25.047 12.5 1 97.94 87 ASP A O 1
ATOM 681 N N . SER A 1 88 ? 15.047 -25.625 11.516 1 98.62 88 SER A N 1
ATOM 682 C CA . SER A 1 88 ? 15.258 -27.047 11.719 1 98.62 88 SER A CA 1
ATOM 683 C C . SER A 1 88 ? 15.844 -27.703 10.469 1 98.62 88 SER A C 1
ATOM 685 O O . SER A 1 88 ? 15.984 -28.922 10.406 1 98.62 88 SER A O 1
ATOM 687 N N . ALA A 1 89 ? 16.141 -26.969 9.5 1 98.75 89 ALA A N 1
ATOM 688 C CA . ALA A 1 89 ? 16.625 -27.5 8.234 1 98.75 89 ALA A CA 1
ATOM 689 C C . ALA A 1 89 ? 17.844 -28.406 8.445 1 98.75 89 ALA A C 1
ATOM 691 O O . ALA A 1 89 ? 18.766 -28.031 9.172 1 98.75 89 ALA A O 1
ATOM 692 N N . GLY A 1 90 ? 17.859 -29.5 7.773 1 98.44 90 GLY A N 1
ATOM 693 C CA . GLY A 1 90 ? 18.953 -30.453 7.879 1 98.44 90 GLY A CA 1
ATOM 694 C C . GLY A 1 90 ? 18.938 -31.25 9.172 1 98.44 90 GLY A C 1
ATOM 695 O O . GLY A 1 90 ? 19.812 -32.062 9.414 1 98.44 90 GLY A O 1
ATOM 696 N N . LYS A 1 91 ? 17.984 -31.062 10.016 1 97.81 91 LYS A N 1
ATOM 697 C CA . LYS A 1 91 ? 18 -31.656 11.352 1 97.81 91 LYS A CA 1
ATOM 698 C C . LYS A 1 91 ? 16.734 -32.469 11.609 1 97.81 91 LYS A C 1
ATOM 700 O O . LYS A 1 91 ? 16.812 -33.688 11.875 1 97.81 91 LYS A O 1
ATOM 705 N N . ASN A 1 92 ? 15.578 -31.766 11.57 1 97.25 92 ASN A N 1
ATOM 706 C CA . ASN A 1 92 ? 14.359 -32.438 12.016 1 97.25 92 ASN A CA 1
ATOM 707 C C . ASN A 1 92 ? 13.164 -32.031 11.164 1 97.25 92 ASN A C 1
ATOM 709 O O . ASN A 1 92 ? 13.172 -30.984 10.523 1 97.25 92 ASN A O 1
ATOM 713 N N . PHE A 1 93 ? 12.188 -32.969 11.195 1 98.44 93 PHE A N 1
ATOM 714 C CA . PHE A 1 93 ? 10.859 -32.625 10.711 1 98.44 93 PHE A CA 1
ATOM 715 C C . PHE A 1 93 ? 10.164 -31.656 11.68 1 98.44 93 PHE A C 1
ATOM 717 O O . PHE A 1 93 ? 10.344 -31.766 12.891 1 98.44 93 PHE A O 1
ATOM 724 N N . VAL A 1 94 ? 9.406 -30.797 11.125 1 98.81 94 VAL A N 1
ATOM 725 C CA . VAL A 1 94 ? 8.625 -29.844 11.914 1 98.81 94 VAL A CA 1
ATOM 726 C C . VAL A 1 94 ? 7.145 -29.984 11.586 1 98.81 94 VAL A C 1
ATOM 728 O O . VAL A 1 94 ? 6.766 -30.031 10.406 1 98.81 94 VAL A O 1
ATOM 731 N N . LYS A 1 95 ? 6.336 -30.141 12.609 1 98.75 95 LYS A N 1
ATOM 732 C CA . LYS A 1 95 ? 4.891 -30.141 12.398 1 98.75 95 LYS A CA 1
ATOM 733 C C . LYS A 1 95 ? 4.387 -28.75 12.023 1 98.75 95 LYS A C 1
ATOM 735 O O . LYS A 1 95 ? 4.785 -27.766 12.633 1 98.75 95 LYS A O 1
ATOM 740 N N . VAL A 1 96 ? 3.518 -28.688 11.008 1 98.75 96 VAL A N 1
ATOM 741 C CA . VAL A 1 96 ? 2.916 -27.422 10.609 1 98.75 96 VAL A CA 1
ATOM 742 C C . VAL A 1 96 ? 1.396 -27.562 10.562 1 98.75 96 VAL A C 1
ATOM 744 O O . VAL A 1 96 ? 0.865 -28.672 10.672 1 98.75 96 VAL A O 1
ATOM 747 N N . SER A 1 97 ? 0.746 -26.469 10.461 1 98.69 97 SER A N 1
ATOM 748 C CA . SER A 1 97 ? -0.71 -26.469 10.359 1 98.69 97 SER A CA 1
ATOM 749 C C . SER A 1 97 ? -1.176 -27.047 9.031 1 98.69 97 SER A C 1
ATOM 751 O O . SER A 1 97 ? -0.391 -27.156 8.086 1 98.69 97 SER A O 1
ATOM 753 N N . GLU A 1 98 ? -2.445 -27.375 8.953 1 98.31 98 GLU A N 1
ATOM 754 C CA . GLU A 1 98 ? -3.045 -27.891 7.727 1 98.31 98 GLU A CA 1
ATOM 755 C C . GLU A 1 98 ? -2.941 -26.875 6.598 1 98.31 98 GLU A C 1
ATOM 757 O O . GLU A 1 98 ? -2.711 -27.234 5.441 1 98.31 98 GLU A O 1
ATOM 762 N N . ASP A 1 99 ? -3.131 -25.625 6.93 1 98.62 99 ASP A N 1
ATOM 763 C CA . ASP A 1 99 ? -3.012 -24.547 5.949 1 98.62 99 ASP A CA 1
ATOM 764 C C . ASP A 1 99 ? -1.623 -24.531 5.312 1 98.62 99 ASP A C 1
ATOM 766 O O . ASP A 1 99 ? -1.494 -24.547 4.09 1 98.62 99 ASP A O 1
ATOM 770 N N . THR A 1 100 ? -0.678 -24.5 6.164 1 98.75 100 THR A N 1
ATOM 771 C CA . THR A 1 100 ? 0.702 -24.422 5.695 1 98.75 100 THR A CA 1
ATOM 772 C C . THR A 1 100 ? 1.067 -25.656 4.879 1 98.75 100 THR A C 1
ATOM 774 O O . THR A 1 100 ? 1.682 -25.547 3.816 1 98.75 100 THR A O 1
ATOM 777 N N . PHE A 1 101 ? 0.662 -26.797 5.371 1 98.81 101 PHE A N 1
ATOM 778 C CA . PHE A 1 101 ? 0.976 -28.031 4.668 1 98.81 101 PHE A CA 1
ATOM 779 C C . PHE A 1 101 ? 0.351 -28.047 3.279 1 98.81 101 PHE A C 1
ATOM 781 O O . PHE A 1 101 ? 1.003 -28.422 2.301 1 98.81 101 PHE A O 1
ATOM 788 N N . TYR A 1 102 ? -0.877 -27.625 3.201 1 98.81 102 TYR A N 1
ATOM 789 C CA . TYR A 1 102 ? -1.58 -27.594 1.924 1 98.81 102 TYR A CA 1
ATOM 790 C C . TYR A 1 102 ? -0.855 -26.688 0.928 1 98.81 102 TYR A C 1
ATOM 792 O O . TYR A 1 102 ? -0.649 -27.078 -0.226 1 98.81 102 TYR A O 1
ATOM 800 N N . VAL A 1 103 ? -0.452 -25.5 1.336 1 98.88 103 VAL A N 1
ATOM 801 C CA . VAL A 1 103 ? 0.209 -24.547 0.448 1 98.88 103 VAL A CA 1
ATOM 802 C C . VAL A 1 103 ? 1.583 -25.094 0.049 1 98.88 103 VAL A C 1
ATOM 804 O O . VAL A 1 103 ? 2.01 -24.922 -1.096 1 98.88 103 VAL A O 1
ATOM 807 N N . LEU A 1 104 ? 2.252 -25.766 0.964 1 98.88 104 LEU A N 1
ATOM 808 C CA . LEU A 1 104 ? 3.541 -26.375 0.643 1 98.88 104 LEU A CA 1
ATOM 809 C C . LEU A 1 104 ? 3.373 -27.484 -0.38 1 98.88 104 LEU A C 1
ATOM 811 O O . LEU A 1 104 ? 4.199 -27.641 -1.283 1 98.88 104 LEU A O 1
ATOM 815 N N . GLU A 1 105 ? 2.338 -28.25 -0.199 1 98.81 105 GLU A N 1
ATOM 816 C CA . GLU A 1 105 ? 2.066 -29.312 -1.166 1 98.81 105 GLU A CA 1
ATOM 817 C C . GLU A 1 105 ? 1.831 -28.734 -2.561 1 98.81 105 GLU A C 1
ATOM 819 O O . GLU A 1 105 ? 2.389 -29.234 -3.543 1 98.81 105 GLU A O 1
ATOM 824 N N . LYS A 1 106 ? 0.982 -27.766 -2.643 1 98.81 106 LYS A N 1
ATOM 825 C CA . LYS A 1 106 ? 0.73 -27.109 -3.918 1 98.81 106 LYS A CA 1
ATOM 826 C C . LYS A 1 106 ? 2.004 -26.469 -4.473 1 98.81 106 LYS A C 1
ATOM 828 O O . LYS A 1 106 ? 2.275 -26.562 -5.672 1 98.81 106 LYS A O 1
ATOM 833 N N . GLY A 1 107 ? 2.75 -25.828 -3.555 1 98.81 107 GLY A N 1
ATOM 834 C CA . GLY A 1 107 ? 4.016 -25.234 -3.953 1 98.81 107 GLY A CA 1
ATOM 835 C C . GLY A 1 107 ? 4.992 -26.234 -4.527 1 98.81 107 GLY A C 1
ATOM 836 O O . GLY A 1 107 ? 5.629 -25.984 -5.551 1 98.81 107 GLY A O 1
ATOM 837 N N . LYS A 1 108 ? 5.09 -27.344 -3.889 1 98.81 108 LYS A N 1
ATOM 838 C CA . LYS A 1 108 ? 5.965 -28.406 -4.383 1 98.81 108 LYS A CA 1
ATOM 839 C C . LYS A 1 108 ? 5.48 -28.938 -5.727 1 98.81 108 LYS A C 1
ATOM 841 O O . LYS A 1 108 ? 6.285 -29.188 -6.629 1 98.81 108 LYS A O 1
ATOM 846 N N . TYR A 1 109 ? 4.238 -29.172 -5.816 1 98.75 109 TYR A N 1
ATOM 847 C CA . TYR A 1 109 ? 3.637 -29.641 -7.059 1 98.75 109 TYR A CA 1
ATOM 848 C C . TYR A 1 109 ? 4.02 -28.75 -8.227 1 98.75 109 TYR A C 1
ATOM 850 O O . TYR A 1 109 ? 4.496 -29.219 -9.258 1 98.75 109 TYR A O 1
ATOM 858 N N . TYR A 1 110 ? 3.863 -27.438 -8.109 1 98.75 110 TYR A N 1
ATOM 859 C CA . TYR A 1 110 ? 4.145 -26.516 -9.211 1 98.75 110 TYR A CA 1
ATOM 860 C C . TYR A 1 110 ? 5.648 -26.344 -9.406 1 98.75 110 TYR A C 1
ATOM 862 O O . TYR A 1 110 ? 6.105 -26.047 -10.516 1 98.75 110 TYR A O 1
ATOM 870 N N . SER A 1 111 ? 6.406 -26.5 -8.32 1 98.81 111 SER A N 1
ATOM 871 C CA . SER A 1 111 ? 7.852 -26.531 -8.492 1 98.81 111 SER A CA 1
ATOM 872 C C . SER A 1 111 ? 8.273 -27.672 -9.422 1 98.81 111 SER A C 1
ATOM 874 O O . SER A 1 111 ? 9.086 -27.469 -10.328 1 98.81 111 SER A O 1
ATOM 876 N N . GLU A 1 112 ? 7.684 -28.797 -9.188 1 98.56 112 GLU A N 1
ATOM 877 C CA . GLU A 1 112 ? 7.961 -29.969 -10.016 1 98.56 112 GLU A CA 1
ATOM 878 C C . GLU A 1 112 ? 7.457 -29.75 -11.445 1 98.56 112 GLU A C 1
ATOM 880 O O . GLU A 1 112 ? 8.18 -30.016 -12.406 1 98.56 112 GLU A O 1
ATOM 885 N N . LYS A 1 113 ? 6.258 -29.25 -11.555 1 97.94 113 LYS A N 1
ATOM 886 C CA . LYS A 1 113 ? 5.629 -29.078 -12.859 1 97.94 113 LYS A CA 1
ATOM 887 C C . LYS A 1 113 ? 6.379 -28.047 -13.703 1 97.94 113 LYS A C 1
ATOM 889 O O . LYS A 1 113 ? 6.34 -28.109 -14.938 1 97.94 113 LYS A O 1
ATOM 894 N N . SER A 1 114 ? 7.047 -27.141 -13.055 1 98.25 114 SER A N 1
ATOM 895 C CA . SER A 1 114 ? 7.793 -26.109 -13.773 1 98.25 114 SER A CA 1
ATOM 896 C C . SER A 1 114 ? 9.266 -26.469 -13.883 1 98.25 114 SER A C 1
ATOM 898 O O . SER A 1 114 ? 10.086 -25.656 -14.32 1 98.25 114 SER A O 1
ATOM 900 N N . SER A 1 115 ? 9.633 -27.672 -13.422 1 98 115 SER A N 1
ATOM 901 C CA . SER A 1 115 ? 11.023 -28.125 -13.422 1 98 115 SER A CA 1
ATOM 902 C C . SER A 1 115 ? 11.93 -27.156 -12.688 1 98 115 SER A C 1
ATOM 904 O O . SER A 1 115 ? 13.062 -26.906 -13.117 1 98 115 SER A O 1
ATOM 906 N N . GLY A 1 116 ? 11.344 -26.469 -11.727 1 98.56 116 GLY A N 1
ATOM 907 C CA . GLY A 1 116 ? 12.148 -25.641 -10.836 1 98.56 116 GLY A CA 1
ATOM 908 C C . GLY A 1 116 ? 12.117 -24.172 -11.195 1 98.56 116 GLY A C 1
ATOM 909 O O . GLY A 1 116 ? 12.672 -23.344 -10.469 1 98.56 116 GLY A O 1
ATOM 910 N N . ALA A 1 117 ? 11.422 -23.812 -12.281 1 98.06 117 ALA A N 1
ATOM 911 C CA . ALA A 1 117 ? 11.32 -22.406 -12.617 1 98.06 117 ALA A CA 1
ATOM 912 C C . ALA A 1 117 ? 10.547 -21.625 -11.555 1 98.06 117 ALA A C 1
ATOM 914 O O . ALA A 1 117 ? 10.844 -20.469 -11.281 1 98.06 117 ALA A O 1
ATOM 915 N N . PHE A 1 118 ? 9.531 -22.203 -11.117 1 98.5 118 PHE A N 1
ATOM 916 C CA . PHE A 1 118 ? 8.914 -21.844 -9.844 1 98.5 118 PHE A CA 1
ATOM 917 C C . PHE A 1 118 ? 9.359 -22.797 -8.742 1 98.5 118 PHE A C 1
ATOM 919 O O . PHE A 1 118 ? 9.125 -24.016 -8.82 1 98.5 118 PHE A O 1
ATOM 926 N N . ASP A 1 119 ? 10.016 -22.188 -7.723 1 98.81 119 ASP A N 1
ATOM 927 C CA . ASP A 1 119 ? 10.555 -23.031 -6.652 1 98.81 119 ASP A CA 1
ATOM 928 C C . ASP A 1 119 ? 10.344 -22.375 -5.289 1 98.81 119 ASP A C 1
ATOM 930 O O . ASP A 1 119 ? 10.93 -21.328 -4.996 1 98.81 119 ASP A O 1
ATOM 934 N N . ILE A 1 120 ? 9.625 -23.016 -4.453 1 98.81 120 ILE A N 1
ATOM 935 C CA . ILE A 1 120 ? 9.258 -22.391 -3.193 1 98.81 120 ILE A CA 1
ATOM 936 C C . ILE A 1 120 ? 10.406 -22.531 -2.195 1 98.81 120 ILE A C 1
ATOM 938 O O . ILE A 1 120 ? 10.352 -21.969 -1.096 1 98.81 120 ILE A O 1
ATOM 942 N N . THR A 1 121 ? 11.484 -23.266 -2.518 1 98.88 121 THR A N 1
ATOM 943 C CA . THR A 1 121 ? 12.68 -23.297 -1.682 1 98.88 121 THR A CA 1
ATOM 944 C C . THR A 1 121 ? 13.609 -22.141 -2.016 1 98.88 121 THR A C 1
ATOM 946 O O . THR A 1 121 ? 14.773 -22.125 -1.605 1 98.88 121 THR A O 1
ATOM 949 N N . ILE A 1 122 ? 13.094 -21.141 -2.691 1 98.75 122 ILE A N 1
ATOM 950 C CA . ILE A 1 122 ? 13.883 -20.016 -3.172 1 98.75 122 ILE A CA 1
ATOM 951 C C . ILE A 1 122 ? 14.141 -19.047 -2.025 1 98.75 122 ILE A C 1
ATOM 953 O O . ILE A 1 122 ? 14.758 -18 -2.221 1 98.75 122 ILE A O 1
ATOM 957 N N . GLY A 1 123 ? 13.75 -19.344 -0.801 1 98.19 123 GLY A N 1
ATOM 958 C CA . GLY A 1 123 ? 13.812 -18.484 0.374 1 98.19 123 GLY A CA 1
ATOM 959 C C . GLY A 1 123 ? 15.172 -17.828 0.56 1 98.19 123 GLY A C 1
ATOM 960 O O . GLY A 1 123 ? 15.258 -16.609 0.761 1 98.19 123 GLY A O 1
ATOM 961 N N . PRO A 1 124 ? 16.25 -18.609 0.486 1 98.44 124 PRO A N 1
ATOM 962 C CA . PRO A 1 124 ? 17.578 -18.031 0.702 1 98.44 124 PRO A CA 1
ATOM 963 C C . PRO A 1 124 ? 17.891 -16.875 -0.259 1 98.44 124 PRO A C 1
ATOM 965 O O . PRO A 1 124 ? 18.469 -15.867 0.143 1 98.44 124 PRO A O 1
ATOM 968 N N . LEU A 1 125 ? 17.469 -17.016 -1.508 1 98.12 125 LEU A N 1
ATOM 969 C CA . LEU A 1 125 ? 17.719 -15.969 -2.496 1 98.12 125 LEU A CA 1
ATOM 970 C C . LEU A 1 125 ? 16.844 -14.75 -2.232 1 98.12 125 LEU A C 1
ATOM 972 O O . LEU A 1 125 ? 17.297 -13.609 -2.344 1 98.12 125 LEU A O 1
ATOM 976 N N . VAL A 1 126 ? 15.578 -14.984 -1.93 1 96.56 126 VAL A N 1
ATOM 977 C CA . VAL A 1 126 ? 14.648 -13.898 -1.653 1 96.56 126 VAL A CA 1
ATOM 978 C C . VAL A 1 126 ? 15.148 -13.07 -0.47 1 96.56 126 VAL A C 1
ATOM 980 O O . VAL A 1 126 ? 15.18 -11.844 -0.53 1 96.56 126 VAL A O 1
ATOM 983 N N . LYS A 1 127 ? 15.578 -13.766 0.534 1 94.88 127 LYS A N 1
ATOM 984 C CA . LYS A 1 127 ? 16.109 -13.094 1.715 1 94.88 127 LYS A CA 1
ATOM 985 C C . LYS A 1 127 ? 17.391 -12.328 1.387 1 94.88 127 LYS A C 1
ATOM 987 O O . LYS A 1 127 ? 17.594 -11.219 1.883 1 94.88 127 LYS A O 1
ATOM 992 N N . LEU A 1 128 ? 18.25 -12.906 0.588 1 96.25 128 LEU A N 1
ATOM 993 C CA . LEU A 1 128 ? 19.516 -12.281 0.203 1 96.25 128 LEU A CA 1
ATOM 994 C C . LEU A 1 128 ? 19.266 -10.953 -0.503 1 96.25 128 LEU A C 1
ATOM 996 O O . LEU A 1 128 ? 19.875 -9.938 -0.159 1 96.25 128 LEU A O 1
ATOM 1000 N N . TRP A 1 129 ? 18.328 -10.961 -1.511 1 93.94 129 TRP A N 1
ATOM 1001 C CA . TRP A 1 129 ? 18.031 -9.766 -2.283 1 93.94 129 TRP A CA 1
ATOM 1002 C C . TRP A 1 129 ? 17.281 -8.742 -1.437 1 93.94 129 TRP A C 1
ATOM 1004 O O . TRP A 1 129 ? 17.531 -7.539 -1.531 1 93.94 129 TRP A O 1
ATOM 1014 N N . GLY A 1 130 ? 16.281 -9.258 -0.649 1 89.44 130 GLY A N 1
ATOM 1015 C CA . GLY A 1 130 ? 15.523 -8.438 0.274 1 89.44 130 GLY A CA 1
ATOM 1016 C C . GLY A 1 130 ? 14.672 -7.395 -0.421 1 89.44 130 GLY A C 1
ATOM 1017 O O . GLY A 1 130 ? 14.336 -6.363 0.17 1 89.44 130 GLY A O 1
ATOM 1018 N N . ILE A 1 131 ? 14.352 -7.555 -1.654 1 85.69 131 ILE A N 1
ATOM 1019 C CA . ILE A 1 131 ? 13.617 -6.555 -2.426 1 85.69 131 ILE A CA 1
ATOM 1020 C C . ILE A 1 131 ? 12.258 -6.309 -1.786 1 85.69 131 ILE A C 1
ATOM 1022 O O . ILE A 1 131 ? 11.531 -7.254 -1.47 1 85.69 131 ILE A O 1
ATOM 1026 N N . GLY A 1 132 ? 11.922 -5.113 -1.585 1 76.25 132 GLY A N 1
ATOM 1027 C CA . GLY A 1 132 ? 10.664 -4.746 -0.945 1 76.25 132 GLY A CA 1
ATOM 1028 C C . GLY A 1 132 ? 10.797 -4.562 0.555 1 76.25 132 GLY A C 1
ATOM 1029 O O . GLY A 1 132 ? 9.812 -4.246 1.231 1 76.25 132 GLY A O 1
ATOM 1030 N N . THR A 1 133 ? 11.953 -4.859 1.094 1 76.5 133 THR A N 1
ATOM 1031 C CA . THR A 1 133 ? 12.234 -4.664 2.514 1 76.5 133 THR A CA 1
ATOM 1032 C C . THR A 1 133 ? 13.328 -3.623 2.713 1 76.5 133 THR A C 1
ATOM 1034 O O . THR A 1 133 ? 13.922 -3.146 1.744 1 76.5 133 THR A O 1
ATOM 1037 N N . GLU A 1 134 ? 13.57 -3.354 3.949 1 69.88 134 GLU A N 1
ATOM 1038 C CA . GLU A 1 134 ? 14.586 -2.363 4.285 1 69.88 134 GLU A CA 1
ATOM 1039 C C . GLU A 1 134 ? 15.992 -2.91 4.039 1 69.88 134 GLU A C 1
ATOM 1041 O O . GLU A 1 134 ? 16.969 -2.152 4.02 1 69.88 134 GLU A O 1
ATOM 1046 N N . HIS A 1 135 ? 16.047 -4.117 3.707 1 76.62 135 HIS A N 1
ATOM 1047 C CA . HIS A 1 135 ? 17.359 -4.734 3.537 1 76.62 135 HIS A CA 1
ATOM 1048 C C . HIS A 1 135 ? 17.641 -5.027 2.068 1 76.62 135 HIS A C 1
ATOM 1050 O O . HIS A 1 135 ? 18.562 -5.793 1.749 1 76.62 135 HIS A O 1
ATOM 1056 N N . ALA A 1 136 ? 16.938 -4.387 1.192 1 83.69 136 ALA A N 1
ATOM 1057 C CA . ALA A 1 136 ? 17.094 -4.637 -0.237 1 83.69 136 ALA A CA 1
ATOM 1058 C C . ALA A 1 136 ? 18.5 -4.266 -0.7 1 83.69 136 ALA A C 1
ATOM 1060 O O . ALA A 1 136 ? 19.031 -3.217 -0.317 1 83.69 136 ALA A O 1
ATOM 1061 N N . LYS A 1 137 ? 19.156 -5.129 -1.509 1 85.25 137 LYS A N 1
ATOM 1062 C CA . LYS A 1 137 ? 20.5 -4.871 -2.051 1 85.25 137 LYS A CA 1
ATOM 1063 C C . LYS A 1 137 ? 20.766 -5.746 -3.27 1 85.25 137 LYS A C 1
ATOM 1065 O O . LYS A 1 137 ? 20.109 -6.766 -3.473 1 85.25 137 LYS A O 1
ATOM 1070 N N . VAL A 1 138 ? 21.703 -5.25 -4.066 1 90.56 138 VAL A N 1
ATOM 1071 C CA . VAL A 1 138 ? 22.234 -6.109 -5.121 1 90.56 138 VAL A CA 1
ATOM 1072 C C . VAL A 1 138 ? 23.359 -6.977 -4.566 1 90.56 138 VAL A C 1
ATOM 1074 O O . VAL A 1 138 ? 24.453 -6.473 -4.273 1 90.56 138 VAL A O 1
ATOM 1077 N N . PRO A 1 139 ? 23.156 -8.227 -4.426 1 95.06 139 PRO A N 1
ATOM 1078 C CA . PRO A 1 139 ? 24.188 -9.086 -3.852 1 95.06 139 PRO A CA 1
ATOM 1079 C C . PRO A 1 139 ? 25.344 -9.328 -4.809 1 95.06 139 PRO A C 1
ATOM 1081 O O . PRO A 1 139 ? 25.219 -9.109 -6.016 1 95.06 139 PRO A O 1
ATOM 1084 N N . SER A 1 140 ? 26.484 -9.719 -4.227 1 95.88 140 SER A N 1
ATOM 1085 C CA . SER A 1 140 ? 27.594 -10.141 -5.062 1 95.88 140 SER A CA 1
ATOM 1086 C C . SER A 1 140 ? 27.312 -11.484 -5.727 1 95.88 140 SER A C 1
ATOM 1088 O O . SER A 1 140 ? 26.453 -12.234 -5.27 1 95.88 140 SER A O 1
ATOM 1090 N N . GLN A 1 141 ? 28.094 -11.695 -6.805 1 96.94 141 GLN A N 1
ATOM 1091 C CA . GLN A 1 141 ? 27.938 -12.977 -7.488 1 96.94 141 GLN A CA 1
ATOM 1092 C C . GLN A 1 141 ? 28.25 -14.141 -6.555 1 96.94 141 GLN A C 1
ATOM 1094 O O . GLN A 1 141 ? 27.609 -15.188 -6.621 1 96.94 141 GLN A O 1
ATOM 1099 N N . GLN A 1 142 ? 29.203 -13.945 -5.715 1 98.19 142 GLN A N 1
ATOM 1100 C CA . GLN A 1 142 ? 29.547 -14.984 -4.754 1 98.19 142 GLN A CA 1
ATOM 1101 C C . GLN A 1 142 ? 28.391 -15.273 -3.803 1 98.19 142 GLN A C 1
ATOM 1103 O O . GLN A 1 142 ? 28.062 -16.438 -3.545 1 98.19 142 GLN A O 1
ATOM 1108 N N . GLU A 1 143 ? 27.781 -14.234 -3.266 1 98.31 143 GLU A N 1
ATOM 1109 C CA . GLU A 1 143 ? 26.625 -14.391 -2.393 1 98.31 143 GLU A CA 1
ATOM 1110 C C . GLU A 1 143 ? 25.484 -15.117 -3.107 1 98.31 143 GLU A C 1
ATOM 1112 O O . GLU A 1 143 ? 24.844 -15.992 -2.529 1 98.31 143 GLU A O 1
ATOM 1117 N N . ILE A 1 144 ? 25.25 -14.812 -4.332 1 98.5 144 ILE A N 1
ATOM 1118 C CA . ILE A 1 144 ? 24.172 -15.406 -5.117 1 98.5 144 ILE A CA 1
ATOM 1119 C C . ILE A 1 144 ? 24.438 -16.891 -5.316 1 98.5 144 ILE A C 1
ATOM 1121 O O . ILE A 1 144 ? 23.562 -17.734 -5.105 1 98.5 144 ILE A O 1
ATOM 1125 N N . ASN A 1 145 ? 25.656 -17.203 -5.703 1 98.5 145 ASN A N 1
ATOM 1126 C CA . ASN A 1 145 ? 26 -18.594 -5.926 1 98.5 145 ASN A CA 1
ATOM 1127 C C . ASN A 1 145 ? 25.797 -19.438 -4.668 1 98.5 145 ASN A C 1
ATOM 1129 O O . ASN A 1 145 ? 25.297 -20.562 -4.738 1 98.5 145 ASN A O 1
ATOM 1133 N N . GLU A 1 146 ? 26.188 -18.891 -3.602 1 98.56 146 GLU A N 1
ATOM 1134 C CA . GLU A 1 146 ? 26.078 -19.594 -2.33 1 98.56 146 GLU A CA 1
ATOM 1135 C C . GLU A 1 146 ? 24.609 -19.891 -2.002 1 98.56 146 GLU A C 1
ATOM 1137 O O . GLU A 1 146 ? 24.266 -21 -1.613 1 98.56 146 GLU A O 1
ATOM 1142 N N . LYS A 1 147 ? 23.766 -18.922 -2.148 1 98.69 147 LYS A N 1
ATOM 1143 C CA . LYS A 1 147 ? 22.359 -19.094 -1.784 1 98.69 147 LYS A CA 1
ATOM 1144 C C . LYS A 1 147 ? 21.609 -19.906 -2.844 1 98.69 147 LYS A C 1
ATOM 1146 O O . LYS A 1 147 ? 20.703 -20.672 -2.521 1 98.69 147 LYS A O 1
ATOM 1151 N N . LYS A 1 148 ? 22 -19.719 -4.082 1 98.56 148 LYS A N 1
ATOM 1152 C CA . LYS A 1 148 ? 21.406 -20.484 -5.184 1 98.56 148 LYS A CA 1
ATOM 1153 C C . LYS A 1 148 ? 21.594 -21.984 -4.98 1 98.56 148 LYS A C 1
ATOM 1155 O O . LYS A 1 148 ? 20.719 -22.766 -5.332 1 98.56 148 LYS A O 1
ATOM 1160 N N . ALA A 1 149 ? 22.688 -22.328 -4.41 1 98.5 149 ALA A N 1
ATOM 1161 C CA . ALA A 1 149 ? 23.031 -23.719 -4.191 1 98.5 149 ALA A CA 1
ATOM 1162 C C . ALA A 1 149 ? 22.047 -24.375 -3.207 1 98.5 149 ALA A C 1
ATOM 1164 O O . ALA A 1 149 ? 21.969 -25.594 -3.131 1 98.5 149 ALA A O 1
ATOM 1165 N N . LEU A 1 150 ? 21.312 -23.547 -2.438 1 98.75 150 LEU A N 1
ATOM 1166 C CA . LEU A 1 150 ? 20.406 -24.047 -1.418 1 98.75 150 LEU A CA 1
ATOM 1167 C C . LEU A 1 150 ? 19 -24.188 -1.978 1 98.75 150 LEU A C 1
ATOM 1169 O O . LEU A 1 150 ? 18.078 -24.641 -1.276 1 98.75 150 LEU A O 1
ATOM 1173 N N . VAL A 1 151 ? 18.797 -23.859 -3.227 1 98.81 151 VAL A N 1
ATOM 1174 C CA . VAL A 1 151 ? 17.469 -23.906 -3.852 1 98.81 151 VAL A CA 1
ATOM 1175 C C . VAL A 1 151 ? 17.297 -25.25 -4.578 1 98.81 151 VAL A C 1
ATOM 1177 O O . VAL A 1 151 ? 17.969 -25.516 -5.574 1 98.81 151 VAL A O 1
ATOM 1180 N N . ASN A 1 152 ? 16.391 -26.016 -4.062 1 98.81 152 ASN A N 1
ATOM 1181 C CA . ASN A 1 152 ? 16.094 -27.328 -4.645 1 98.81 152 ASN A CA 1
ATOM 1182 C C . ASN A 1 152 ? 14.797 -27.906 -4.082 1 98.81 152 ASN A C 1
ATOM 1184 O O . ASN A 1 152 ? 14.797 -28.531 -3.02 1 98.81 152 ASN A O 1
ATOM 1188 N N . TYR A 1 153 ? 13.742 -27.875 -4.84 1 98.81 153 TYR A N 1
ATOM 1189 C CA . TYR A 1 153 ? 12.43 -28.281 -4.359 1 98.81 153 TYR A CA 1
ATOM 1190 C C . TYR A 1 153 ? 12.398 -29.781 -4.07 1 98.81 153 TYR A C 1
ATOM 1192 O O . TYR A 1 153 ? 11.547 -30.25 -3.312 1 98.81 153 TYR A O 1
ATOM 1200 N N . LYS A 1 154 ? 13.297 -30.5 -4.637 1 98.69 154 LYS A N 1
ATOM 1201 C CA . LYS A 1 154 ? 13.344 -31.953 -4.406 1 98.69 154 LYS A CA 1
ATOM 1202 C C . LYS A 1 154 ? 13.797 -32.25 -2.984 1 98.69 154 LYS A C 1
ATOM 1204 O O . LYS A 1 154 ? 13.617 -33.375 -2.504 1 98.69 154 LYS A O 1
ATOM 1209 N N . GLU A 1 155 ? 14.398 -31.297 -2.377 1 98.81 155 GLU A N 1
ATOM 1210 C CA . GLU A 1 155 ? 14.914 -31.484 -1.024 1 98.81 155 GLU A CA 1
ATOM 1211 C C . GLU A 1 155 ? 13.922 -30.969 0.019 1 98.81 155 GLU A C 1
ATOM 1213 O O . GLU A 1 155 ? 14.266 -30.844 1.197 1 98.81 155 GLU A O 1
ATOM 1218 N N . LEU A 1 156 ? 12.781 -30.578 -0.397 1 98.88 156 LEU A N 1
ATOM 1219 C CA . LEU A 1 156 ? 11.625 -30.375 0.469 1 98.88 156 LEU A CA 1
ATOM 1220 C C . LEU A 1 156 ? 10.875 -31.688 0.687 1 98.88 156 LEU A C 1
ATOM 1222 O O . LEU A 1 156 ? 10.289 -32.25 -0.25 1 98.88 156 LEU A O 1
ATOM 1226 N N . ILE A 1 157 ? 10.859 -32.156 1.879 1 98.81 157 ILE A N 1
ATOM 1227 C CA . ILE A 1 157 ? 10.25 -33.438 2.199 1 98.81 157 ILE A CA 1
ATOM 1228 C C . ILE A 1 157 ? 8.969 -33.219 3 1 98.81 157 ILE A C 1
ATOM 1230 O O . ILE A 1 157 ? 8.984 -32.562 4.043 1 98.81 157 ILE A O 1
ATOM 1234 N N . LEU A 1 158 ? 7.906 -33.75 2.508 1 98.75 158 LEU A N 1
ATOM 1235 C CA . LEU A 1 158 ? 6.594 -33.625 3.129 1 98.75 158 LEU A CA 1
ATOM 1236 C C . LEU A 1 158 ? 6.082 -34.969 3.643 1 98.75 158 LEU A C 1
ATOM 1238 O O . LEU A 1 158 ? 6.129 -35.969 2.926 1 98.75 158 LEU A O 1
ATOM 1242 N N . ASP A 1 159 ? 5.695 -34.969 4.812 1 98.44 159 ASP A N 1
ATOM 1243 C CA . ASP A 1 159 ? 5.004 -36.125 5.391 1 98.44 159 ASP A CA 1
ATOM 1244 C C . ASP A 1 159 ? 3.5 -35.875 5.473 1 98.44 159 ASP A C 1
ATOM 1246 O O . ASP A 1 159 ? 3.016 -35.281 6.441 1 98.44 159 ASP A O 1
ATOM 1250 N N . GLU A 1 160 ? 2.76 -36.438 4.609 1 97.56 160 GLU A N 1
ATOM 1251 C CA . GLU A 1 160 ? 1.335 -36.156 4.461 1 97.56 160 GLU A CA 1
ATOM 1252 C C . GLU A 1 160 ? 0.545 -36.656 5.664 1 97.56 160 GLU A C 1
ATOM 1254 O O . GLU A 1 160 ? -0.423 -36.031 6.09 1 97.56 160 GLU A O 1
ATOM 1259 N N . LYS A 1 161 ? 0.94 -37.75 6.145 1 97.19 161 LYS A N 1
ATOM 1260 C CA . LYS A 1 161 ? 0.195 -38.375 7.227 1 97.19 161 LYS A CA 1
ATOM 1261 C C . LYS A 1 161 ? 0.26 -37.531 8.5 1 97.19 161 LYS A C 1
ATOM 1263 O O . LYS A 1 161 ? -0.756 -37.344 9.172 1 97.19 161 LYS A O 1
ATOM 1268 N N . SER A 1 162 ? 1.394 -36.969 8.82 1 97.44 162 SER A N 1
ATOM 1269 C CA . SER A 1 162 ? 1.575 -36.281 10.086 1 97.44 162 SER A CA 1
ATOM 1270 C C . SER A 1 162 ? 1.625 -34.75 9.875 1 97.44 162 SER A C 1
ATOM 1272 O O . SER A 1 162 ? 1.721 -34 10.844 1 97.44 162 SER A O 1
ATOM 1274 N N . HIS A 1 163 ? 1.615 -34.312 8.68 1 98.44 163 HIS A N 1
ATOM 1275 C CA . HIS A 1 163 ? 1.744 -32.906 8.305 1 98.44 163 HIS A CA 1
ATOM 1276 C C . HIS A 1 163 ? 3.045 -32.312 8.836 1 98.44 163 HIS A C 1
ATOM 1278 O O . HIS A 1 163 ? 3.039 -31.234 9.453 1 98.44 163 HIS A O 1
ATOM 1284 N N . LYS A 1 164 ? 4.039 -33.031 8.656 1 98.69 164 LYS A N 1
ATOM 1285 C CA . LYS A 1 164 ? 5.379 -32.562 9.008 1 98.69 164 LYS A CA 1
ATOM 1286 C C . LYS A 1 164 ? 6.195 -32.25 7.758 1 98.69 164 LYS A C 1
ATOM 1288 O O . LYS A 1 164 ? 5.961 -32.844 6.695 1 98.69 164 LYS A O 1
ATOM 1293 N N . VAL A 1 165 ? 7.113 -31.359 7.898 1 98.81 165 VAL A N 1
ATOM 1294 C CA . VAL A 1 165 ? 7.898 -30.828 6.785 1 98.81 165 VAL A CA 1
ATOM 1295 C C . VAL A 1 165 ? 9.375 -30.781 7.176 1 98.81 165 VAL A C 1
ATOM 1297 O O . VAL A 1 165 ? 9.711 -30.438 8.312 1 98.81 165 VAL A O 1
ATOM 1300 N N . MET A 1 166 ? 10.211 -31.156 6.277 1 98.81 166 MET A N 1
ATOM 1301 C CA . MET A 1 166 ? 11.641 -31.047 6.516 1 98.81 166 MET A CA 1
ATOM 1302 C C . MET A 1 166 ? 12.367 -30.547 5.273 1 98.81 166 MET A C 1
ATOM 1304 O O . MET A 1 166 ? 12.039 -30.938 4.152 1 98.81 166 MET A O 1
ATOM 1308 N N . LEU A 1 167 ? 13.312 -29.672 5.445 1 98.88 167 LEU A N 1
ATOM 1309 C CA . LEU A 1 167 ? 14.305 -29.312 4.441 1 98.88 167 LEU A CA 1
ATOM 1310 C C . LEU A 1 167 ? 15.594 -30.094 4.648 1 98.88 167 LEU A C 1
ATOM 1312 O O . LEU A 1 167 ? 16.125 -30.141 5.758 1 98.88 167 LEU A O 1
ATOM 1316 N N . ALA A 1 168 ? 16.062 -30.609 3.678 1 98.69 168 ALA A N 1
ATOM 1317 C CA . ALA A 1 168 ? 17.062 -31.672 3.783 1 98.69 168 ALA A CA 1
ATOM 1318 C C . ALA A 1 168 ? 18.406 -31.109 4.219 1 98.69 168 ALA A C 1
ATOM 1320 O O . ALA A 1 168 ? 19.203 -31.812 4.848 1 98.69 168 ALA A O 1
ATOM 1321 N N . ARG A 1 169 ? 18.688 -29.891 3.902 1 98.62 169 ARG A N 1
ATOM 1322 C CA . ARG A 1 169 ? 20.016 -29.344 4.18 1 98.62 169 ARG A CA 1
ATOM 1323 C C . ARG A 1 169 ? 19.938 -28.109 5.059 1 98.62 169 ARG A C 1
ATOM 1325 O O . ARG A 1 169 ? 19.031 -27.281 4.895 1 98.62 169 ARG A O 1
ATOM 1332 N N . PRO A 1 170 ? 21 -27.953 5.934 1 98.5 170 PRO A N 1
ATOM 1333 C CA . PRO A 1 170 ? 21.078 -26.703 6.684 1 98.5 170 PRO A CA 1
ATOM 1334 C C . PRO A 1 170 ? 21.188 -25.484 5.777 1 98.5 170 PRO A C 1
ATOM 1336 O O . PRO A 1 170 ? 21.859 -25.516 4.75 1 98.5 170 PRO A O 1
ATOM 1339 N N . GLY A 1 171 ? 20.484 -24.453 6.137 1 98.44 171 GLY A N 1
ATOM 1340 C CA . GLY A 1 171 ? 20.562 -23.188 5.398 1 98.44 171 GLY A CA 1
ATOM 1341 C C . GLY A 1 171 ? 19.422 -23 4.422 1 98.44 171 GLY A C 1
ATOM 1342 O O . GLY A 1 171 ? 19.156 -21.891 3.973 1 98.44 171 GLY A O 1
ATOM 1343 N N . MET A 1 172 ? 18.75 -24.125 4.078 1 98.81 172 MET A N 1
ATOM 1344 C CA . MET A 1 172 ? 17.562 -24 3.227 1 98.81 172 MET A CA 1
ATOM 1345 C C . MET A 1 172 ? 16.453 -23.25 3.947 1 98.81 172 MET A C 1
ATOM 1347 O O . MET A 1 172 ? 16.406 -23.25 5.18 1 98.81 172 MET A O 1
ATOM 1351 N N . SER A 1 173 ? 15.609 -22.594 3.188 1 98.62 173 SER A N 1
ATOM 1352 C CA . SER A 1 173 ? 14.398 -21.953 3.688 1 98.62 173 SER A CA 1
ATOM 1353 C C . SER A 1 173 ? 13.352 -21.828 2.59 1 98.62 173 SER A C 1
ATOM 1355 O O . SER A 1 173 ? 13.641 -22.062 1.416 1 98.62 173 SER A O 1
ATOM 1357 N N . LEU A 1 174 ? 12.164 -21.516 3.039 1 98.75 174 LEU A N 1
ATOM 1358 C CA . LEU A 1 174 ? 11.023 -21.469 2.129 1 98.75 174 LEU A CA 1
ATOM 1359 C C . LEU A 1 174 ? 10.539 -20.047 1.923 1 98.75 174 LEU A C 1
ATOM 1361 O O . LEU A 1 174 ? 10.719 -19.188 2.795 1 98.75 174 LEU A O 1
ATOM 1365 N N . ASP A 1 175 ? 9.984 -19.781 0.763 1 98.12 175 ASP A N 1
ATOM 1366 C CA . ASP A 1 175 ? 9.227 -18.578 0.458 1 98.12 175 ASP A CA 1
ATOM 1367 C C . ASP A 1 175 ? 7.926 -18.922 -0.269 1 98.12 175 ASP A C 1
ATOM 1369 O O . ASP A 1 175 ? 7.949 -19.531 -1.338 1 98.12 175 ASP A O 1
ATOM 1373 N N . LEU A 1 176 ? 6.855 -18.484 0.302 1 98.25 176 LEU A N 1
ATOM 1374 C CA . LEU A 1 176 ? 5.555 -18.766 -0.294 1 98.25 176 LEU A CA 1
ATOM 1375 C C . LEU A 1 176 ? 4.918 -17.5 -0.85 1 98.25 176 LEU A C 1
ATOM 1377 O O . LEU A 1 176 ? 3.709 -17.453 -1.093 1 98.25 176 LEU A O 1
ATOM 1381 N N . GLY A 1 177 ? 5.648 -16.453 -1.058 1 95.25 177 GLY A N 1
ATOM 1382 C CA . GLY A 1 177 ? 5.137 -15.195 -1.585 1 95.25 177 GLY A CA 1
ATOM 1383 C C . GLY A 1 177 ? 4.531 -15.336 -2.969 1 95.25 177 GLY A C 1
ATOM 1384 O O . GLY A 1 177 ? 3.67 -14.539 -3.357 1 95.25 177 GLY A O 1
ATOM 1385 N N . GLY A 1 178 ? 4.938 -16.344 -3.711 1 96.06 178 GLY A N 1
ATOM 1386 C CA . GLY A 1 178 ? 4.465 -16.531 -5.074 1 96.06 178 GLY A CA 1
ATOM 1387 C C . GLY A 1 178 ? 3.209 -17.375 -5.16 1 96.06 178 GLY A C 1
ATOM 1388 O O . GLY A 1 178 ? 2.701 -17.625 -6.254 1 96.06 178 GLY A O 1
ATOM 1389 N N . ILE A 1 179 ? 2.648 -17.781 -4.035 1 98.12 179 ILE A N 1
ATOM 1390 C CA . ILE A 1 179 ? 1.53 -18.719 -4.152 1 98.12 179 ILE A CA 1
ATOM 1391 C C . ILE A 1 179 ? 0.544 -18.469 -3.01 1 98.12 179 ILE A C 1
ATOM 1393 O O . ILE A 1 179 ? -0.653 -18.734 -3.152 1 98.12 179 ILE A O 1
ATOM 1397 N N . ALA A 1 180 ? 0.991 -17.922 -1.894 1 97.69 180 ALA A N 1
ATOM 1398 C CA . ALA A 1 180 ? 0.164 -17.797 -0.696 1 97.69 180 ALA A CA 1
ATOM 1399 C C . ALA A 1 180 ? -0.945 -16.781 -0.9 1 97.69 180 ALA A C 1
ATOM 1401 O O . ALA A 1 180 ? -2.039 -16.922 -0.346 1 97.69 180 ALA A O 1
ATOM 1402 N N . LYS A 1 181 ? -0.736 -15.734 -1.63 1 97.12 181 LYS A N 1
ATOM 1403 C CA . LYS A 1 181 ? -1.772 -14.742 -1.905 1 97.12 181 LYS A CA 1
ATOM 1404 C C . LYS A 1 181 ? -2.963 -15.375 -2.617 1 97.12 181 LYS A C 1
ATOM 1406 O O . LYS A 1 181 ? -4.117 -15.062 -2.312 1 97.12 181 LYS A O 1
ATOM 1411 N N . GLY A 1 182 ? -2.627 -16.234 -3.578 1 98.69 182 GLY A N 1
ATOM 1412 C CA . GLY A 1 182 ? -3.691 -16.953 -4.254 1 98.69 182 GLY A CA 1
ATOM 1413 C C . GLY A 1 182 ? -4.527 -17.812 -3.316 1 98.69 182 GLY A C 1
ATOM 1414 O O . GLY A 1 182 ? -5.758 -17.812 -3.402 1 98.69 182 GLY A O 1
ATOM 1415 N N . TYR A 1 183 ? -3.869 -18.516 -2.422 1 98.88 183 TYR A N 1
ATOM 1416 C CA . TYR A 1 183 ? -4.574 -19.312 -1.421 1 98.88 183 TYR A CA 1
ATOM 1417 C C . TYR A 1 183 ? -5.453 -18.438 -0.546 1 98.88 183 TYR A C 1
ATOM 1419 O O . TYR A 1 183 ? -6.598 -18.781 -0.25 1 98.88 183 TYR A O 1
ATOM 1427 N N . SER A 1 184 ? -4.906 -17.312 -0.132 1 98.75 184 SER A N 1
ATOM 1428 C CA . SER A 1 184 ? -5.656 -16.359 0.684 1 98.75 184 SER A CA 1
ATOM 1429 C C . SER A 1 184 ? -6.914 -15.891 -0.037 1 98.75 184 SER A C 1
ATOM 1431 O O . SER A 1 184 ? -7.984 -15.789 0.569 1 98.75 184 SER A O 1
ATOM 1433 N N . ALA A 1 185 ? -6.797 -15.555 -1.298 1 98.81 185 ALA A N 1
ATOM 1434 C CA . ALA A 1 185 ? -7.945 -15.125 -2.09 1 98.81 185 ALA A CA 1
ATOM 1435 C C . ALA A 1 185 ? -9.008 -16.219 -2.162 1 98.81 185 ALA A C 1
ATOM 1437 O O . ALA A 1 185 ? -10.195 -15.945 -1.987 1 98.81 185 ALA A O 1
ATOM 1438 N N . ASP A 1 186 ? -8.562 -17.438 -2.408 1 98.88 186 ASP A N 1
ATOM 1439 C CA . ASP A 1 186 ? -9.484 -18.562 -2.443 1 98.88 186 ASP A CA 1
ATOM 1440 C C . ASP A 1 186 ? -10.227 -18.703 -1.118 1 98.88 186 ASP A C 1
ATOM 1442 O O . ASP A 1 186 ? -11.445 -18.922 -1.103 1 98.88 186 ASP A O 1
ATOM 1446 N N . GLU A 1 187 ? -9.516 -18.594 -0.069 1 98.88 187 GLU A N 1
ATOM 1447 C CA . GLU A 1 187 ? -10.117 -18.734 1.253 1 98.88 187 GLU A CA 1
ATOM 1448 C C . GLU A 1 187 ? -11.086 -17.594 1.551 1 98.88 187 GLU A C 1
ATOM 1450 O O . GLU A 1 187 ? -12.148 -17.812 2.135 1 98.88 187 GLU A O 1
ATOM 1455 N N . ALA A 1 188 ? -10.695 -16.406 1.203 1 98.75 188 ALA A N 1
ATOM 1456 C CA . ALA A 1 188 ? -11.617 -15.273 1.377 1 98.75 188 ALA A CA 1
ATOM 1457 C C . ALA A 1 188 ? -12.922 -15.508 0.622 1 98.75 188 ALA A C 1
ATOM 1459 O O . ALA A 1 188 ? -14.008 -15.273 1.155 1 98.75 188 ALA A O 1
ATOM 1460 N N . ALA A 1 189 ? -12.812 -15.992 -0.59 1 98.81 189 ALA A N 1
ATOM 1461 C CA . ALA A 1 189 ? -14 -16.281 -1.394 1 98.81 189 ALA A CA 1
ATOM 1462 C C . ALA A 1 189 ? -14.852 -17.359 -0.737 1 98.81 189 ALA A C 1
ATOM 1464 O O . ALA A 1 189 ? -16.078 -17.25 -0.689 1 98.81 189 ALA A O 1
ATOM 1465 N N . ARG A 1 190 ? -14.195 -18.406 -0.302 1 98.81 190 ARG A N 1
ATOM 1466 C CA . ARG A 1 190 ? -14.914 -19.484 0.375 1 98.81 190 ARG A CA 1
ATOM 1467 C C . ARG A 1 190 ? -15.711 -18.953 1.558 1 98.81 190 ARG A C 1
ATOM 1469 O O . ARG A 1 190 ? -16.906 -19.25 1.7 1 98.81 190 ARG A O 1
ATOM 1476 N N . ILE A 1 191 ? -15.078 -18.109 2.379 1 98.69 191 ILE A N 1
ATOM 1477 C CA . ILE A 1 191 ? -15.711 -17.562 3.576 1 98.69 191 ILE A CA 1
ATOM 1478 C C . ILE A 1 191 ? -16.906 -16.719 3.18 1 98.69 191 ILE A C 1
ATOM 1480 O O . ILE A 1 191 ? -17.984 -16.844 3.77 1 98.69 191 ILE A O 1
ATOM 1484 N N . LEU A 1 192 ? -16.75 -15.883 2.191 1 98.5 192 LEU A N 1
ATOM 1485 C CA . LEU A 1 192 ? -17.844 -15.023 1.754 1 98.5 192 LEU A CA 1
ATOM 1486 C C . LEU A 1 192 ? -19.016 -15.852 1.242 1 98.5 192 LEU A C 1
ATOM 1488 O O . LEU A 1 192 ? -20.172 -15.578 1.585 1 98.5 192 LEU A O 1
ATOM 1492 N N . LYS A 1 193 ? -18.75 -16.859 0.464 1 98.5 193 LYS A N 1
ATOM 1493 C CA . LYS A 1 193 ? -19.797 -17.734 -0.054 1 98.5 193 LYS A CA 1
ATOM 1494 C C . LYS A 1 193 ? -20.516 -18.453 1.078 1 98.5 193 LYS A C 1
ATOM 1496 O O . LYS A 1 193 ? -21.75 -18.578 1.065 1 98.5 193 LYS A O 1
ATOM 1501 N N . GLU A 1 194 ? -19.766 -18.922 2.016 1 98.44 194 GLU A N 1
ATOM 1502 C CA . GLU A 1 194 ? -20.344 -19.594 3.172 1 98.44 194 GLU A CA 1
ATOM 1503 C C . GLU A 1 194 ? -21.266 -18.656 3.947 1 98.44 194 GLU A C 1
ATOM 1505 O O . GLU A 1 194 ? -22.234 -19.109 4.555 1 98.44 194 GLU A O 1
ATOM 1510 N N . GLU A 1 195 ? -20.984 -17.406 3.896 1 97.81 195 GLU A N 1
ATOM 1511 C CA . GLU A 1 195 ? -21.781 -16.406 4.59 1 97.81 195 GLU A CA 1
ATOM 1512 C C . GLU A 1 195 ? -22.953 -15.953 3.725 1 97.81 195 GLU A C 1
ATOM 1514 O O . GLU A 1 195 ? -23.672 -15.008 4.078 1 97.81 195 GLU A O 1
ATOM 1519 N N . GLY A 1 196 ? -23.109 -16.531 2.557 1 97.75 196 GLY A N 1
ATOM 1520 C CA . GLY A 1 196 ? -24.266 -16.281 1.703 1 97.75 196 GLY A CA 1
ATOM 1521 C C . GLY A 1 196 ? -24.062 -15.125 0.739 1 97.75 196 GLY A C 1
ATOM 1522 O O . GLY A 1 196 ? -25.016 -14.648 0.128 1 97.75 196 GLY A O 1
ATOM 1523 N N . VAL A 1 197 ? -22.859 -14.641 0.576 1 97.69 197 VAL A N 1
ATOM 1524 C CA . VAL A 1 197 ? -22.562 -13.555 -0.362 1 97.69 197 VAL A CA 1
ATOM 1525 C C . VAL A 1 197 ? -22.672 -14.078 -1.795 1 97.69 197 VAL A C 1
ATOM 1527 O O . VAL A 1 197 ? -22.094 -15.117 -2.131 1 97.69 197 VAL A O 1
ATOM 1530 N N . LYS A 1 198 ? -23.312 -13.289 -2.625 1 97.94 198 LYS A N 1
ATOM 1531 C CA . LYS A 1 198 ? -23.547 -13.711 -4.004 1 97.94 198 LYS A CA 1
ATOM 1532 C C . LYS A 1 198 ? -22.828 -12.797 -4.988 1 97.94 198 LYS A C 1
ATOM 1534 O O . LYS A 1 198 ? -22.562 -13.188 -6.129 1 97.94 198 LYS A O 1
ATOM 1539 N N . HIS A 1 199 ? -22.594 -11.586 -4.637 1 97.81 199 HIS A N 1
ATOM 1540 C CA . HIS A 1 199 ? -21.953 -10.594 -5.5 1 97.81 199 HIS A CA 1
ATOM 1541 C C . HIS A 1 199 ? -20.797 -9.898 -4.789 1 97.81 199 HIS A C 1
ATOM 1543 O O . HIS A 1 199 ? -21.016 -9.023 -3.947 1 97.81 199 HIS A O 1
ATOM 1549 N N . ALA A 1 200 ? -19.562 -10.242 -5.184 1 98.12 200 ALA A N 1
ATOM 1550 C CA . ALA A 1 200 ? -18.422 -9.641 -4.5 1 98.12 200 ALA A CA 1
ATOM 1551 C C . ALA A 1 200 ? -17.188 -9.609 -5.406 1 98.12 200 ALA A C 1
ATOM 1553 O O . ALA A 1 200 ? -17.094 -10.398 -6.348 1 98.12 200 ALA A O 1
ATOM 1554 N N . ILE A 1 201 ? -16.344 -8.656 -5.125 1 97.12 201 ILE A N 1
ATOM 1555 C CA . ILE A 1 201 ? -14.992 -8.586 -5.688 1 97.12 201 ILE A CA 1
ATOM 1556 C C . ILE A 1 201 ? -13.961 -8.625 -4.566 1 97.12 201 ILE A C 1
ATOM 1558 O O . ILE A 1 201 ? -14.023 -7.832 -3.625 1 97.12 201 ILE A O 1
ATOM 1562 N N . ILE A 1 202 ? -13.109 -9.562 -4.629 1 98.06 202 ILE A N 1
ATOM 1563 C CA . ILE A 1 202 ? -11.945 -9.672 -3.756 1 98.06 202 ILE A CA 1
ATOM 1564 C C . ILE A 1 202 ? -10.68 -9.273 -4.52 1 98.06 202 ILE A C 1
ATOM 1566 O O . ILE A 1 202 ? -10.359 -9.867 -5.551 1 98.06 202 ILE A O 1
ATOM 1570 N N . ASN A 1 203 ? -10.016 -8.289 -4.086 1 94.44 203 ASN A N 1
ATOM 1571 C CA . ASN A 1 203 ? -8.75 -7.867 -4.688 1 94.44 203 ASN A CA 1
ATOM 1572 C C . ASN A 1 203 ? -7.621 -7.859 -3.662 1 94.44 203 ASN A C 1
ATOM 1574 O O . ASN A 1 203 ? -7.551 -6.965 -2.816 1 94.44 203 ASN A O 1
ATOM 1578 N N . LEU A 1 204 ? -6.738 -8.836 -3.771 1 94.75 204 LEU A N 1
ATOM 1579 C CA . LEU A 1 204 ? -5.59 -8.93 -2.879 1 94.75 204 LEU A CA 1
ATOM 1580 C C . LEU A 1 204 ? -4.305 -8.531 -3.602 1 94.75 204 LEU A C 1
ATOM 1582 O O . LEU A 1 204 ? -3.357 -9.32 -3.668 1 94.75 204 LEU A O 1
ATOM 1586 N N . GLY A 1 205 ? -4.262 -7.363 -4.102 1 88.06 205 GLY A N 1
ATOM 1587 C CA . GLY A 1 205 ? -3.08 -6.859 -4.781 1 88.06 205 GLY A CA 1
ATOM 1588 C C . GLY A 1 205 ? -2.707 -7.668 -6.008 1 88.06 205 GLY A C 1
ATOM 1589 O O . GLY A 1 205 ? -1.655 -8.312 -6.035 1 88.06 205 GLY A O 1
ATOM 1590 N N . GLY A 1 206 ? -3.508 -7.781 -6.957 1 90.19 206 GLY A N 1
ATOM 1591 C CA . GLY A 1 206 ? -3.232 -8.5 -8.188 1 90.19 206 GLY A CA 1
ATOM 1592 C C . GLY A 1 206 ? -3.916 -9.852 -8.258 1 90.19 206 GLY A C 1
ATOM 1593 O O . GLY A 1 206 ? -3.934 -10.492 -9.312 1 90.19 206 GLY A O 1
ATOM 1594 N N . ASN A 1 207 ? -4.309 -10.352 -7.152 1 96.94 207 ASN A N 1
ATOM 1595 C CA . ASN A 1 207 ? -5.172 -11.523 -7.094 1 96.94 207 ASN A CA 1
ATOM 1596 C C . ASN A 1 207 ? -6.637 -11.141 -6.914 1 96.94 207 ASN A C 1
ATOM 1598 O O . ASN A 1 207 ? -7.07 -10.836 -5.801 1 96.94 207 ASN A O 1
ATOM 1602 N N . VAL A 1 208 ? -7.34 -11.211 -7.996 1 97.88 208 VAL A N 1
ATOM 1603 C CA . VAL A 1 208 ? -8.742 -10.797 -7.98 1 97.88 208 VAL A CA 1
ATOM 1604 C C . VAL A 1 208 ? -9.641 -12.023 -8.125 1 97.88 208 VAL A C 1
ATOM 1606 O O . VAL A 1 208 ? -9.383 -12.898 -8.945 1 97.88 208 VAL A O 1
ATOM 1609 N N . ILE A 1 209 ? -10.602 -12.109 -7.305 1 98.81 209 ILE A N 1
ATOM 1610 C CA . ILE A 1 209 ? -11.688 -13.07 -7.477 1 98.81 209 ILE A CA 1
ATOM 1611 C C . ILE A 1 209 ? -13.016 -12.336 -7.555 1 98.81 209 ILE A C 1
ATOM 1613 O O . ILE A 1 209 ? -13.273 -11.406 -6.777 1 98.81 209 ILE A O 1
ATOM 1617 N N . VAL A 1 210 ? -13.836 -12.719 -8.539 1 98.75 210 VAL A N 1
ATOM 1618 C CA . VAL A 1 210 ? -15.188 -12.18 -8.625 1 98.75 210 VAL A CA 1
ATOM 1619 C C . VAL A 1 210 ? -16.203 -13.297 -8.391 1 98.75 210 VAL A C 1
ATOM 1621 O O . VAL A 1 210 ? -16.062 -14.398 -8.922 1 98.75 210 VAL A O 1
ATOM 1624 N N . ILE A 1 211 ? -17.109 -13.023 -7.582 1 98.5 211 ILE A N 1
ATOM 1625 C CA . ILE A 1 211 ? -18.125 -14 -7.238 1 98.5 211 ILE A CA 1
ATOM 1626 C C . ILE A 1 211 ? -19.391 -13.734 -8.07 1 98.5 211 ILE A C 1
ATOM 1628 O O . ILE A 1 211 ? -19.984 -12.656 -7.992 1 98.5 211 ILE A O 1
ATOM 1632 N N . ASN A 1 212 ? -19.797 -14.742 -8.828 1 97.94 212 ASN A N 1
ATOM 1633 C CA . ASN A 1 212 ? -20.953 -14.711 -9.703 1 97.94 212 ASN A CA 1
ATOM 1634 C C . ASN A 1 212 ? -20.938 -13.492 -10.625 1 97.94 212 ASN A C 1
ATOM 1636 O O . ASN A 1 212 ? -19.859 -13.055 -11.055 1 97.94 212 ASN A O 1
ATOM 1640 N N . ASN A 1 213 ? -22.125 -13.117 -11.188 1 97.38 213 ASN A N 1
ATOM 1641 C CA . ASN A 1 213 ? -22.328 -11.891 -11.953 1 97.38 213 ASN A CA 1
ATOM 1642 C C . ASN A 1 213 ? -22.531 -10.688 -11.031 1 97.38 213 ASN A C 1
ATOM 1644 O O . ASN A 1 213 ? -22.734 -10.844 -9.828 1 97.38 213 ASN A O 1
ATOM 1648 N N . ASN A 1 214 ? -22.328 -9.562 -11.578 1 95.62 214 ASN A N 1
ATOM 1649 C CA . ASN A 1 214 ? -22.688 -8.391 -10.797 1 95.62 214 ASN A CA 1
ATOM 1650 C C . ASN A 1 214 ? -24.188 -8.367 -10.492 1 95.62 214 ASN A C 1
ATOM 1652 O O . ASN A 1 214 ? -24.922 -9.266 -10.891 1 95.62 214 ASN A O 1
ATOM 1656 N N . VAL A 1 215 ? -24.672 -7.402 -9.797 1 93.5 215 VAL A N 1
ATOM 1657 C CA . VAL A 1 215 ? -26.031 -7.371 -9.258 1 93.5 215 VAL A CA 1
ATOM 1658 C C . VAL A 1 215 ? -27.031 -7.262 -10.406 1 93.5 215 VAL A C 1
ATOM 1660 O O . VAL A 1 215 ? -28.203 -7.605 -10.242 1 93.5 215 VAL A O 1
ATOM 1663 N N . ASN A 1 216 ? -26.609 -6.816 -11.594 1 94.38 216 ASN A N 1
ATOM 1664 C CA . ASN A 1 216 ? -27.469 -6.676 -12.758 1 94.38 216 ASN A CA 1
ATOM 1665 C C . ASN A 1 216 ? -27.469 -7.938 -13.617 1 94.38 216 ASN A C 1
ATOM 1667 O O . ASN A 1 216 ? -28.062 -7.965 -14.688 1 94.38 216 ASN A O 1
ATOM 1671 N N . GLY A 1 217 ? -26.703 -8.836 -13.242 1 95.88 217 GLY A N 1
ATOM 1672 C CA . GLY A 1 217 ? -26.656 -10.102 -13.969 1 95.88 217 GLY A CA 1
ATOM 1673 C C . GLY A 1 217 ? -25.625 -10.117 -15.07 1 95.88 217 GLY A C 1
ATOM 1674 O O . GLY A 1 217 ? -25.547 -11.07 -15.852 1 95.88 217 GLY A O 1
ATOM 1675 N N . ASN A 1 218 ? -24.875 -9.109 -15.172 1 96.94 218 ASN A N 1
ATOM 1676 C CA . ASN A 1 218 ? -23.828 -9.016 -16.188 1 96.94 218 ASN A CA 1
ATOM 1677 C C . ASN A 1 218 ? -22.484 -9.461 -15.641 1 96.94 218 ASN A C 1
ATOM 1679 O O . ASN A 1 218 ? -22.266 -9.484 -14.422 1 96.94 218 ASN A O 1
ATOM 1683 N N . PRO A 1 219 ? -21.562 -9.836 -16.516 1 98.12 219 PRO A N 1
ATOM 1684 C CA . PRO A 1 219 ? -20.203 -10.109 -16.078 1 98.12 219 PRO A CA 1
ATOM 1685 C C . PRO A 1 219 ? -19.547 -8.906 -15.406 1 98.12 219 PRO A C 1
ATOM 1687 O O . PRO A 1 219 ? -19.891 -7.762 -15.711 1 98.12 219 PRO A O 1
ATOM 1690 N N . TRP A 1 220 ? -18.672 -9.258 -14.516 1 97.75 220 TRP A N 1
ATOM 1691 C CA . TRP A 1 220 ? -17.891 -8.188 -13.898 1 97.75 220 TRP A CA 1
ATOM 1692 C C . TRP A 1 220 ? -16.906 -7.594 -14.891 1 97.75 220 TRP A C 1
ATOM 1694 O O . TRP A 1 220 ? -16.297 -8.32 -15.68 1 97.75 220 TRP A O 1
ATOM 1704 N N . LYS A 1 221 ? -16.75 -6.305 -14.867 1 95.5 221 LYS A N 1
ATOM 1705 C CA . LYS A 1 221 ? -15.703 -5.621 -15.625 1 95.5 221 LYS A CA 1
ATOM 1706 C C . LYS A 1 221 ? -14.484 -5.324 -14.758 1 95.5 221 LYS A C 1
ATOM 1708 O O . LYS A 1 221 ? -14.555 -4.5 -13.844 1 95.5 221 LYS A O 1
ATOM 1713 N N . ILE A 1 222 ? -13.391 -5.922 -15.039 1 95.62 222 ILE A N 1
ATOM 1714 C CA . ILE A 1 222 ? -12.188 -5.805 -14.227 1 95.62 222 ILE A CA 1
ATOM 1715 C C . ILE A 1 222 ? -11.078 -5.152 -15.039 1 95.62 222 ILE A C 1
ATOM 1717 O O . ILE A 1 222 ? -10.789 -5.578 -16.156 1 95.62 222 ILE A O 1
ATOM 1721 N N . GLY A 1 223 ? -10.414 -4.105 -14.508 1 92.31 223 GLY A N 1
ATOM 1722 C CA . GLY A 1 223 ? -9.289 -3.465 -15.164 1 92.31 223 GLY A CA 1
ATOM 1723 C C . GLY A 1 223 ? -8 -4.258 -15.047 1 92.31 223 GLY A C 1
ATOM 1724 O O . GLY A 1 223 ? -7.723 -4.852 -14 1 92.31 223 GLY A O 1
ATOM 1725 N N . ILE A 1 224 ? -7.223 -4.223 -16.094 1 93.25 224 ILE A N 1
ATOM 1726 C CA . ILE A 1 224 ? -5.879 -4.785 -16.094 1 93.25 224 ILE A CA 1
ATOM 1727 C C . ILE A 1 224 ? -4.852 -3.664 -15.945 1 93.25 224 ILE A C 1
ATOM 1729 O O . ILE A 1 224 ? -4.848 -2.711 -16.719 1 93.25 224 ILE A O 1
ATOM 1733 N N . GLN A 1 225 ? -4.012 -3.814 -15.039 1 86.38 225 GLN A N 1
ATOM 1734 C CA . GLN A 1 225 ? -3.064 -2.781 -14.641 1 86.38 225 GLN A CA 1
ATOM 1735 C C . GLN A 1 225 ? -2.088 -2.463 -15.773 1 86.38 225 GLN A C 1
ATOM 1737 O O . GLN A 1 225 ? -1.594 -3.371 -16.453 1 86.38 225 GLN A O 1
ATOM 1742 N N . ASN A 1 226 ? -1.879 -1.168 -16 1 85.88 226 ASN A N 1
ATOM 1743 C CA . ASN A 1 226 ? -0.73 -0.713 -16.781 1 85.88 226 ASN A CA 1
ATOM 1744 C C . ASN A 1 226 ? 0.579 -0.933 -16.016 1 85.88 226 ASN A C 1
ATOM 1746 O O . ASN A 1 226 ? 0.833 -0.281 -15.008 1 85.88 226 ASN A O 1
ATOM 1750 N N . PRO A 1 227 ? 1.463 -1.827 -16.453 1 87.19 227 PRO A N 1
ATOM 1751 C CA . PRO A 1 227 ? 2.656 -2.182 -15.688 1 87.19 227 PRO A CA 1
ATOM 1752 C C . PRO A 1 227 ? 3.705 -1.071 -15.68 1 87.19 227 PRO A C 1
ATOM 1754 O O . PRO A 1 227 ? 4.73 -1.19 -15.008 1 87.19 227 PRO A O 1
ATOM 1757 N N . PHE A 1 228 ? 3.469 0.004 -16.375 1 79.38 228 PHE A N 1
ATOM 1758 C CA . PHE A 1 228 ? 4.461 1.066 -16.469 1 79.38 228 PHE A CA 1
ATOM 1759 C C . PHE A 1 228 ? 4.039 2.285 -15.664 1 79.38 228 PHE A C 1
ATOM 1761 O O . PHE A 1 228 ? 4.742 3.299 -15.641 1 79.38 228 PHE A O 1
ATOM 1768 N N . GLU A 1 229 ? 2.867 2.121 -15.164 1 67 229 GLU A N 1
ATOM 1769 C CA . GLU A 1 229 ? 2.33 3.225 -14.375 1 67 229 GLU A CA 1
ATOM 1770 C C . GLU A 1 229 ? 2.016 2.781 -12.953 1 67 229 GLU A C 1
ATOM 1772 O O . GLU A 1 229 ? 2.057 1.588 -12.641 1 67 229 GLU A O 1
ATOM 1777 N N . ASP A 1 230 ? 1.851 3.793 -12.148 1 58.84 230 ASP A N 1
ATOM 1778 C CA . ASP A 1 230 ? 1.499 3.492 -10.766 1 58.84 230 ASP A CA 1
ATOM 1779 C C . ASP A 1 230 ? 0.203 2.688 -10.688 1 58.84 230 ASP A C 1
ATOM 1781 O O . ASP A 1 230 ? -0.593 2.695 -11.625 1 58.84 230 ASP A O 1
ATOM 1785 N N . THR A 1 231 ? 0.115 2.084 -9.547 1 56.22 231 THR A N 1
ATOM 1786 C CA . THR A 1 231 ? -1.051 1.233 -9.336 1 56.22 231 THR A CA 1
ATOM 1787 C C . THR A 1 231 ? -2.34 2.02 -9.547 1 56.22 231 THR A C 1
ATOM 1789 O O . THR A 1 231 ? -2.457 3.164 -9.102 1 56.22 231 THR A O 1
ATOM 1792 N N . GLY A 1 232 ? -3.279 1.441 -10.344 1 59.62 232 GLY A N 1
ATOM 1793 C CA . GLY A 1 232 ? -4.59 2.035 -10.555 1 59.62 232 GLY A CA 1
ATOM 1794 C C . GLY A 1 232 ? -4.82 2.459 -12 1 59.62 232 GLY A C 1
ATOM 1795 O O . GLY A 1 232 ? -5.961 2.65 -12.414 1 59.62 232 GLY A O 1
ATOM 1796 N N . GLU A 1 233 ? -3.725 2.648 -12.68 1 69.44 233 GLU A N 1
ATOM 1797 C CA . GLU A 1 233 ? -3.896 2.955 -14.102 1 69.44 233 GLU A CA 1
ATOM 1798 C C . GLU A 1 233 ? -4.035 1.681 -14.93 1 69.44 233 GLU A C 1
ATOM 1800 O O . GLU A 1 233 ? -3.146 0.827 -14.922 1 69.44 233 GLU A O 1
ATOM 1805 N N . GLU A 1 234 ? -5.109 1.629 -15.672 1 82.62 234 GLU A N 1
ATOM 1806 C CA . GLU A 1 234 ? -5.383 0.392 -16.406 1 82.62 234 GLU A CA 1
ATOM 1807 C C . GLU A 1 234 ? -4.98 0.514 -17.875 1 82.62 234 GLU A C 1
ATOM 1809 O O . GLU A 1 234 ? -5.113 1.583 -18.469 1 82.62 234 GLU A O 1
ATOM 1814 N N . MET A 1 235 ? -4.547 -0.511 -18.406 1 88.81 235 MET A N 1
ATOM 1815 C CA . MET A 1 235 ? -4.254 -0.558 -19.828 1 88.81 235 MET A CA 1
ATOM 1816 C C . MET A 1 235 ? -5.375 -1.26 -20.594 1 88.81 235 MET A C 1
ATOM 1818 O O . MET A 1 235 ? -5.484 -1.119 -21.812 1 88.81 235 MET A O 1
ATOM 1822 N N . GLY A 1 236 ? -6.199 -2.039 -19.906 1 93.81 236 GLY A N 1
ATOM 1823 C CA . GLY A 1 236 ? -7.293 -2.785 -20.5 1 93.81 236 GLY A CA 1
ATOM 1824 C C . GLY A 1 236 ? -8.328 -3.244 -19.5 1 93.81 236 GLY A C 1
ATOM 1825 O O . GLY A 1 236 ? -8.18 -3.006 -18.297 1 93.81 236 GLY A O 1
ATOM 1826 N N . THR A 1 237 ? -9.344 -3.85 -20.094 1 95.56 237 THR A N 1
ATOM 1827 C CA . THR A 1 237 ? -10.438 -4.34 -19.266 1 95.56 237 THR A CA 1
ATOM 1828 C C . THR A 1 237 ? -10.883 -5.73 -19.719 1 95.56 237 THR A C 1
ATOM 1830 O O . THR A 1 237 ? -10.875 -6.031 -20.906 1 95.56 237 THR A O 1
ATOM 1833 N N . ILE A 1 238 ? -11.305 -6.543 -18.734 1 97.31 238 ILE A N 1
ATOM 1834 C CA . ILE A 1 238 ? -11.812 -7.883 -19.016 1 97.31 238 ILE A CA 1
ATOM 1835 C C . ILE A 1 238 ? -13.172 -8.07 -18.344 1 97.31 238 ILE A C 1
ATOM 1837 O O . ILE A 1 238 ? -13.398 -7.578 -17.234 1 97.31 238 ILE A O 1
ATOM 1841 N N . GLU A 1 239 ? -14.047 -8.75 -19 1 98.06 239 GLU A N 1
ATOM 1842 C CA . GLU A 1 239 ? -15.344 -9.102 -18.453 1 98.06 239 GLU A CA 1
ATOM 1843 C C . GLU A 1 239 ? -15.398 -10.578 -18.062 1 98.06 239 GLU A C 1
ATOM 1845 O O . GLU A 1 239 ? -15.172 -11.453 -18.891 1 98.06 239 GLU A O 1
ATOM 1850 N N . VAL A 1 240 ? -15.695 -10.875 -16.766 1 98.06 240 VAL A N 1
ATOM 1851 C CA . VAL A 1 240 ? -15.641 -12.266 -16.312 1 98.06 240 VAL A CA 1
ATOM 1852 C C . VAL A 1 240 ? -16.719 -12.508 -15.258 1 98.06 240 VAL A C 1
ATOM 1854 O O . VAL A 1 240 ? -17.219 -11.562 -14.648 1 98.06 240 VAL A O 1
ATOM 1857 N N . THR A 1 241 ? -17.109 -13.797 -15.07 1 98 241 THR A N 1
ATOM 1858 C CA . THR A 1 241 ? -18.016 -14.305 -14.055 1 98 241 THR A CA 1
ATOM 1859 C C . THR A 1 241 ? -17.422 -15.523 -13.359 1 98 241 THR A C 1
ATOM 1861 O O . THR A 1 241 ? -17 -16.484 -14.016 1 98 241 THR A O 1
ATOM 1864 N N . ASN A 1 242 ? -17.391 -15.484 -12.047 1 98 242 ASN A N 1
ATOM 1865 C CA . ASN A 1 242 ? -16.922 -16.625 -11.258 1 98 242 ASN A CA 1
ATOM 1866 C C . ASN A 1 242 ? -15.531 -17.062 -11.68 1 98 242 ASN A C 1
ATOM 1868 O O . ASN A 1 242 ? -15.305 -18.234 -11.977 1 98 242 ASN A O 1
ATOM 1872 N N . LYS A 1 243 ? -14.625 -16.047 -11.727 1 98.69 243 LYS A N 1
ATOM 1873 C CA . LYS A 1 243 ? -13.242 -16.328 -12.109 1 98.69 243 LYS A CA 1
ATOM 1874 C C . LYS A 1 243 ? -12.266 -15.633 -11.148 1 98.69 243 LYS A C 1
ATOM 1876 O O . LYS A 1 243 ? -12.664 -14.766 -10.375 1 98.69 243 LYS A O 1
ATOM 1881 N N . THR A 1 244 ? -11.125 -16.109 -11.172 1 98.75 244 THR A N 1
ATOM 1882 C CA . THR A 1 244 ? -10.008 -15.359 -10.609 1 98.75 244 THR A CA 1
ATOM 1883 C C . THR A 1 244 ? -9.125 -14.789 -11.719 1 98.75 244 THR A C 1
ATOM 1885 O O . THR A 1 244 ? -8.961 -15.414 -12.766 1 98.75 244 THR A O 1
ATOM 1888 N N . ILE A 1 245 ? -8.688 -13.578 -11.602 1 98.62 245 ILE A N 1
ATOM 1889 C CA . ILE A 1 245 ? -7.734 -12.867 -12.445 1 98.62 245 ILE A CA 1
ATOM 1890 C C . ILE A 1 245 ? -6.465 -12.562 -11.656 1 98.62 245 ILE A C 1
ATOM 1892 O O . ILE A 1 245 ? -6.488 -11.766 -10.711 1 98.62 245 ILE A O 1
ATOM 1896 N N . VAL A 1 246 ? -5.395 -13.188 -11.969 1 98.38 246 VAL A N 1
ATOM 1897 C CA . VAL A 1 246 ? -4.156 -13.07 -11.203 1 98.38 246 VAL A CA 1
ATOM 1898 C C . VAL A 1 246 ? -3.062 -12.469 -12.078 1 98.38 246 VAL A C 1
ATOM 1900 O O . VAL A 1 246 ? -2.775 -12.984 -13.164 1 98.38 246 VAL A O 1
ATOM 1903 N N . THR A 1 247 ? -2.461 -11.367 -11.617 1 95.94 247 THR A N 1
ATOM 1904 C CA . THR A 1 247 ? -1.436 -10.672 -12.391 1 95.94 247 THR A CA 1
ATOM 1905 C C . THR A 1 247 ? -0.107 -10.664 -11.641 1 95.94 247 THR A C 1
ATOM 1907 O O . THR A 1 247 ? -0.069 -10.383 -10.438 1 95.94 247 THR A O 1
ATOM 1910 N N . SER A 1 248 ? 0.92 -11.086 -12.273 1 94.12 248 SER A N 1
ATOM 1911 C CA . SER A 1 248 ? 2.291 -10.836 -11.836 1 94.12 248 SER A CA 1
ATOM 1912 C C . SER A 1 248 ? 2.98 -9.82 -12.734 1 94.12 248 SER A C 1
ATOM 1914 O O . SER A 1 248 ? 2.844 -9.867 -13.961 1 94.12 248 SER A O 1
ATOM 1916 N N . GLY A 1 249 ? 3.662 -8.844 -12.164 1 90.88 249 GLY A N 1
ATOM 1917 C CA . GLY A 1 249 ? 4.348 -7.805 -12.922 1 90.88 249 GLY A CA 1
ATOM 1918 C C . GLY A 1 249 ? 5.652 -7.371 -12.281 1 90.88 249 GLY A C 1
ATOM 1919 O O . GLY A 1 249 ? 5.875 -7.598 -11.086 1 90.88 249 GLY A O 1
ATOM 1920 N N . ILE A 1 250 ? 6.477 -6.727 -13.023 1 86.69 250 ILE A N 1
ATOM 1921 C CA . ILE A 1 250 ? 7.816 -6.363 -12.57 1 86.69 250 ILE A CA 1
ATOM 1922 C C . ILE A 1 250 ? 7.789 -4.973 -11.945 1 86.69 250 ILE A C 1
ATOM 1924 O O . ILE A 1 250 ? 8.812 -4.48 -11.469 1 86.69 250 ILE A O 1
ATOM 1928 N N . TYR A 1 251 ? 6.672 -4.383 -11.844 1 75.69 251 TYR A N 1
ATOM 1929 C CA . TYR A 1 251 ? 6.551 -2.998 -11.398 1 75.69 251 TYR A CA 1
ATOM 1930 C C . TYR A 1 251 ? 6.215 -2.928 -9.914 1 75.69 251 TYR A C 1
ATOM 1932 O O . TYR A 1 251 ? 6.25 -1.85 -9.312 1 75.69 251 TYR A O 1
ATOM 1940 N N . GLU A 1 252 ? 5.863 -3.898 -9.242 1 69.69 252 GLU A N 1
ATOM 1941 C CA . GLU A 1 252 ? 5.336 -3.893 -7.879 1 69.69 252 GLU A CA 1
ATOM 1942 C C . GLU A 1 252 ? 6.414 -3.51 -6.871 1 69.69 252 GLU A C 1
ATOM 1944 O O . GLU A 1 252 ? 6.262 -2.533 -6.133 1 69.69 252 GLU A O 1
ATOM 1949 N N . ARG A 1 253 ? 7.508 -4.312 -6.82 1 75.44 253 ARG A N 1
ATOM 1950 C CA . ARG A 1 253 ? 8.641 -4.078 -5.938 1 75.44 253 ARG A CA 1
ATOM 1951 C C . ARG A 1 253 ? 9.961 -4.195 -6.695 1 75.44 253 ARG A C 1
ATOM 1953 O O . ARG A 1 253 ? 10.148 -5.129 -7.48 1 75.44 253 ARG A O 1
ATOM 1960 N N . TYR A 1 254 ? 10.719 -3.141 -6.5 1 79.12 254 TYR A N 1
ATOM 1961 C CA . TYR A 1 254 ? 12.008 -3.184 -7.191 1 79.12 254 TYR A CA 1
ATOM 1962 C C . TYR A 1 254 ? 13.039 -2.332 -6.473 1 79.12 254 TYR A C 1
ATOM 1964 O O . TYR A 1 254 ? 12.703 -1.571 -5.559 1 79.12 254 TYR A O 1
ATOM 1972 N N . LEU A 1 255 ? 14.211 -2.617 -6.746 1 80.88 255 LEU A N 1
ATOM 1973 C CA . LEU A 1 255 ? 15.336 -1.766 -6.367 1 80.88 255 LEU A CA 1
ATOM 1974 C C . LEU A 1 255 ? 16.125 -1.323 -7.598 1 80.88 255 LEU A C 1
ATOM 1976 O O . LEU A 1 255 ? 16.25 -2.084 -8.562 1 80.88 255 LEU A O 1
ATOM 1980 N N . GLU A 1 256 ? 16.375 -0.164 -7.656 1 79.44 256 GLU A N 1
ATOM 1981 C CA . GLU A 1 256 ? 17.141 0.355 -8.781 1 79.44 256 GLU A CA 1
ATOM 1982 C C . GLU A 1 256 ? 18.578 0.682 -8.359 1 79.44 256 GLU A C 1
ATOM 1984 O O . GLU A 1 256 ? 18.797 1.383 -7.371 1 79.44 256 GLU A O 1
ATOM 1989 N N . LYS A 1 257 ? 19.469 0.09 -9.094 1 79 257 LYS A N 1
ATOM 1990 C CA . LYS A 1 257 ? 20.891 0.327 -8.852 1 79 257 LYS A CA 1
ATOM 1991 C C . LYS A 1 257 ? 21.656 0.475 -10.164 1 79 257 LYS A C 1
ATOM 1993 O O . LYS A 1 257 ? 21.562 -0.389 -11.039 1 79 257 LYS A O 1
ATOM 1998 N N . ASN A 1 258 ? 22.391 1.579 -10.273 1 78.88 258 ASN A N 1
ATOM 1999 C CA . ASN A 1 258 ? 23.219 1.858 -11.445 1 78.88 258 ASN A CA 1
ATOM 2000 C C . ASN A 1 258 ? 22.391 1.788 -12.734 1 78.88 258 ASN A C 1
ATOM 2002 O O . ASN A 1 258 ? 22.797 1.128 -13.695 1 78.88 258 ASN A O 1
ATOM 2006 N N . GLY A 1 259 ? 21.219 2.25 -12.695 1 74.5 259 GLY A N 1
ATOM 2007 C CA . GLY A 1 259 ? 20.359 2.359 -13.859 1 74.5 259 GLY A CA 1
ATOM 2008 C C . GLY A 1 259 ? 19.656 1.062 -14.203 1 74.5 259 GLY A C 1
ATOM 2009 O O . GLY A 1 259 ? 18.891 1.001 -15.172 1 74.5 259 GLY A O 1
ATOM 2010 N N . LYS A 1 260 ? 20 0.153 -13.461 1 84.38 260 LYS A N 1
ATOM 2011 C CA . LYS A 1 260 ? 19.344 -1.134 -13.688 1 84.38 260 LYS A CA 1
ATOM 2012 C C . LYS A 1 260 ? 18.281 -1.405 -12.633 1 84.38 260 LYS A C 1
ATOM 2014 O O . LYS A 1 260 ? 18.484 -1.147 -11.445 1 84.38 260 LYS A O 1
ATOM 2019 N N . LYS A 1 261 ? 17.156 -1.812 -13.109 1 84.19 261 LYS A N 1
ATOM 2020 C CA . LYS A 1 261 ? 16.047 -2.154 -12.227 1 84.19 261 LYS A CA 1
ATOM 2021 C C . LYS A 1 261 ? 16.016 -3.654 -11.945 1 84.19 261 LYS A C 1
ATOM 2023 O O . LYS A 1 261 ? 16.094 -4.465 -12.875 1 84.19 261 LYS A O 1
ATOM 2028 N N . TYR A 1 262 ? 15.984 -3.965 -10.68 1 90.25 262 TYR A N 1
ATOM 2029 C CA . TYR A 1 262 ? 15.859 -5.352 -10.234 1 90.25 262 TYR A CA 1
ATOM 2030 C C . TYR A 1 262 ? 14.516 -5.594 -9.57 1 90.25 262 TYR A C 1
ATOM 2032 O O . TYR A 1 262 ? 14.281 -5.141 -8.445 1 90.25 262 TYR A O 1
ATOM 2040 N N . HIS A 1 263 ? 13.688 -6.285 -10.297 1 89.56 263 HIS A N 1
ATOM 2041 C CA . HIS A 1 263 ? 12.367 -6.539 -9.734 1 89.56 263 HIS A CA 1
ATOM 2042 C C . HIS A 1 263 ? 12.383 -7.773 -8.836 1 89.56 263 HIS A C 1
ATOM 2044 O O . HIS A 1 263 ? 13.375 -8.5 -8.789 1 89.56 263 HIS A O 1
ATOM 2050 N N . HIS A 1 264 ? 11.273 -8.117 -8.156 1 89.62 264 HIS A N 1
ATOM 2051 C CA . HIS A 1 264 ? 11.188 -9.086 -7.07 1 89.62 264 HIS A CA 1
ATOM 2052 C C . HIS A 1 264 ? 11.016 -10.5 -7.605 1 89.62 264 HIS A C 1
ATOM 2054 O O . HIS A 1 264 ? 11.164 -11.477 -6.863 1 89.62 264 HIS A O 1
ATOM 2060 N N . ILE A 1 265 ? 10.648 -10.727 -8.867 1 94.5 265 ILE A N 1
ATOM 2061 C CA . ILE A 1 265 ? 10.461 -12.062 -9.422 1 94.5 265 ILE A CA 1
ATOM 2062 C C . ILE A 1 265 ? 11.812 -12.656 -9.805 1 94.5 265 ILE A C 1
ATOM 2064 O O . ILE A 1 265 ? 12.328 -12.375 -10.891 1 94.5 265 ILE A O 1
ATOM 2068 N N . LEU A 1 266 ? 12.258 -13.617 -9.039 1 96.56 266 LEU A N 1
ATOM 2069 C CA . LEU A 1 266 ? 13.617 -14.141 -9.195 1 96.56 266 LEU A CA 1
ATOM 2070 C C . LEU A 1 266 ? 13.617 -15.414 -10.031 1 96.56 266 LEU A C 1
ATOM 2072 O O . LEU A 1 266 ? 12.672 -16.203 -9.969 1 96.56 266 LEU A O 1
ATOM 2076 N N . ASN A 1 267 ? 14.68 -15.523 -10.789 1 97.81 267 ASN A N 1
ATOM 2077 C CA . ASN A 1 267 ? 15.016 -16.75 -11.508 1 97.81 267 ASN A CA 1
ATOM 2078 C C . ASN A 1 267 ? 15.852 -17.688 -10.648 1 97.81 267 ASN A C 1
ATOM 2080 O O . ASN A 1 267 ? 17.016 -17.406 -10.367 1 97.81 267 ASN A O 1
ATOM 2084 N N . PRO A 1 268 ? 15.297 -18.844 -10.297 1 98.19 268 PRO A N 1
ATOM 2085 C CA . PRO A 1 268 ? 16.031 -19.734 -9.383 1 98.19 268 PRO A CA 1
ATOM 2086 C C . PRO A 1 268 ? 17.297 -20.297 -10.008 1 98.19 268 PRO A C 1
ATOM 2088 O O . PRO A 1 268 ? 18.188 -20.75 -9.289 1 98.19 268 PRO A O 1
ATOM 2091 N N . PHE A 1 269 ? 17.422 -20.297 -11.266 1 98 269 PHE A N 1
ATOM 2092 C CA . PHE A 1 269 ? 18.547 -20.922 -11.945 1 98 269 PHE A CA 1
ATOM 2093 C C . PHE A 1 269 ? 19.734 -19.953 -11.992 1 98 269 PHE A C 1
ATOM 2095 O O . PHE A 1 269 ? 20.891 -20.391 -11.969 1 98 269 PHE A O 1
ATOM 2102 N N . THR A 1 270 ? 19.438 -18.641 -12.055 1 97.81 270 THR A N 1
ATOM 2103 C CA . THR A 1 270 ? 20.516 -17.672 -12.156 1 97.81 270 THR A CA 1
ATOM 2104 C C . THR A 1 270 ? 20.734 -16.969 -10.828 1 97.81 270 THR A C 1
ATOM 2106 O O . THR A 1 270 ? 21.828 -16.453 -10.547 1 97.81 270 THR A O 1
ATOM 2109 N N . GLY A 1 271 ? 19.625 -16.875 -10.078 1 98.19 271 GLY A N 1
ATOM 2110 C CA . GLY A 1 271 ? 19.656 -16.141 -8.828 1 98.19 271 GLY A CA 1
ATOM 2111 C C . GLY A 1 271 ? 19.359 -14.656 -8.992 1 98.19 271 GLY A C 1
ATOM 2112 O O . GLY A 1 271 ? 19.312 -13.914 -8.016 1 98.19 271 GLY A O 1
ATOM 2113 N N . TYR A 1 272 ? 19.172 -14.188 -10.188 1 96.75 272 TYR A N 1
ATOM 2114 C CA . TYR A 1 272 ? 18.812 -12.812 -10.516 1 96.75 272 TYR A CA 1
ATOM 2115 C C . TYR A 1 272 ? 17.328 -12.703 -10.852 1 96.75 272 TYR A C 1
ATOM 2117 O O . TYR A 1 272 ? 16.656 -13.719 -11.078 1 96.75 272 TYR A O 1
ATOM 2125 N N . PRO A 1 273 ? 16.812 -11.453 -10.859 1 95.56 273 PRO A N 1
ATOM 2126 C CA . PRO A 1 273 ? 15.453 -11.297 -11.367 1 95.56 273 PRO A CA 1
ATOM 2127 C C . PRO A 1 273 ? 15.281 -11.867 -12.773 1 95.56 273 PRO A C 1
ATOM 2129 O O . PRO A 1 273 ? 16.219 -11.852 -13.57 1 95.56 273 PRO A O 1
ATOM 2132 N N . MET A 1 274 ? 14.078 -12.375 -12.977 1 95.25 274 MET A N 1
ATOM 2133 C CA . MET A 1 274 ? 13.758 -12.805 -14.336 1 95.25 274 MET A CA 1
ATOM 2134 C C . MET A 1 274 ? 14.047 -11.703 -15.344 1 95.25 274 MET A C 1
ATOM 2136 O O . MET A 1 274 ? 13.789 -10.523 -15.078 1 95.25 274 MET A O 1
ATOM 2140 N N . ASN A 1 275 ? 14.703 -12.133 -16.406 1 91.81 275 ASN A N 1
ATOM 2141 C CA . ASN A 1 275 ? 15.086 -11.141 -17.406 1 91.81 275 ASN A CA 1
ATOM 2142 C C . ASN A 1 275 ? 14.617 -11.539 -18.797 1 91.81 275 ASN A C 1
ATOM 2144 O O . ASN A 1 275 ? 15.328 -12.25 -19.516 1 91.81 275 ASN A O 1
ATOM 2148 N N . ASN A 1 276 ? 13.5 -11.133 -19.188 1 93.88 276 ASN A N 1
ATOM 2149 C CA . ASN A 1 276 ? 12.945 -11.281 -20.531 1 93.88 276 ASN A CA 1
ATOM 2150 C C . ASN A 1 276 ? 12.07 -10.086 -20.922 1 93.88 276 ASN A C 1
ATOM 2152 O O . ASN A 1 276 ? 12.18 -9.016 -20.312 1 93.88 276 ASN A O 1
ATOM 2156 N N . ASN A 1 277 ? 11.289 -10.234 -21.938 1 94.75 277 ASN A N 1
ATOM 2157 C CA . ASN A 1 277 ? 10.594 -9.078 -22.484 1 94.75 277 ASN A CA 1
ATOM 2158 C C . ASN A 1 277 ? 9.219 -8.883 -21.859 1 94.75 277 ASN A C 1
ATOM 2160 O O . ASN A 1 277 ? 8.461 -8 -22.25 1 94.75 277 ASN A O 1
ATOM 2164 N N . LEU A 1 278 ? 8.93 -9.617 -20.828 1 96.75 278 LEU A N 1
ATOM 2165 C CA . LEU A 1 278 ? 7.617 -9.516 -20.203 1 96.75 278 LEU A CA 1
ATOM 2166 C C . LEU A 1 278 ? 7.605 -8.398 -19.156 1 96.75 278 LEU A C 1
ATOM 2168 O O . LEU A 1 278 ? 8.531 -8.289 -18.344 1 96.75 278 LEU A O 1
ATOM 2172 N N . ALA A 1 279 ? 6.555 -7.586 -19.219 1 95.31 279 ALA A N 1
ATOM 2173 C CA . ALA A 1 279 ? 6.289 -6.609 -18.172 1 95.31 279 ALA A CA 1
ATOM 2174 C C . ALA A 1 279 ? 5.273 -7.148 -17.172 1 95.31 279 ALA A C 1
ATOM 2176 O O . ALA A 1 279 ? 5.352 -6.852 -15.977 1 95.31 279 ALA A O 1
ATOM 2177 N N . SER A 1 280 ? 4.344 -7.891 -17.641 1 96.38 280 SER A N 1
ATOM 2178 C CA . SER A 1 280 ? 3.365 -8.516 -16.766 1 96.38 280 SER A CA 1
ATOM 2179 C C . SER A 1 280 ? 2.693 -9.703 -17.453 1 96.38 280 SER A C 1
ATOM 2181 O O . SER A 1 280 ? 2.713 -9.82 -18.672 1 96.38 280 SER A O 1
ATOM 2183 N N . VAL A 1 281 ? 2.199 -10.594 -16.688 1 97.56 281 VAL A N 1
ATOM 2184 C CA . VAL A 1 281 ? 1.387 -11.742 -17.078 1 97.56 281 VAL A CA 1
ATOM 2185 C C . VAL A 1 281 ? 0.12 -11.797 -16.234 1 97.56 281 VAL A C 1
ATOM 2187 O O . VAL A 1 281 ? 0.187 -11.727 -15 1 97.56 281 VAL A O 1
ATOM 2190 N N . THR A 1 282 ? -1.008 -11.852 -16.875 1 97.94 282 THR A N 1
ATOM 2191 C CA . THR A 1 282 ? -2.289 -12.023 -16.203 1 97.94 282 THR A CA 1
ATOM 2192 C C . THR A 1 282 ? -2.941 -13.344 -16.609 1 97.94 282 THR A C 1
ATOM 2194 O O . THR A 1 282 ? -3.086 -13.633 -17.797 1 97.94 282 THR A O 1
ATOM 2197 N N . LEU A 1 283 ? -3.33 -14.117 -15.648 1 98.75 283 LEU A N 1
ATOM 2198 C CA . LEU A 1 283 ? -4.043 -15.359 -15.898 1 98.75 283 LEU A CA 1
ATOM 2199 C C . LEU A 1 283 ? -5.492 -15.266 -15.445 1 98.75 283 LEU A C 1
ATOM 2201 O O . LEU A 1 283 ? -5.785 -14.641 -14.422 1 98.75 283 LEU A O 1
ATOM 2205 N N . VAL A 1 284 ? -6.359 -15.852 -16.203 1 98.69 284 VAL A N 1
ATOM 2206 C CA . VAL A 1 284 ? -7.781 -15.945 -15.883 1 98.69 284 VAL A CA 1
ATOM 2207 C C . VAL A 1 284 ? -8.188 -17.406 -15.758 1 98.69 284 VAL A C 1
ATOM 2209 O O . VAL A 1 284 ? -8.07 -18.172 -16.719 1 98.69 284 VAL A O 1
ATOM 2212 N N . THR A 1 285 ? -8.641 -17.844 -14.609 1 98.56 285 THR A N 1
ATOM 2213 C CA . THR A 1 285 ? -9.016 -19.219 -14.367 1 98.56 285 THR A CA 1
ATOM 2214 C C . THR A 1 285 ? -9.938 -19.328 -13.148 1 98.56 285 THR A C 1
ATOM 2216 O O . THR A 1 285 ? -10.539 -18.344 -12.734 1 98.56 285 THR A O 1
ATOM 2219 N N . ASN A 1 286 ? -10.078 -20.578 -12.586 1 98.31 286 ASN A N 1
ATOM 2220 C CA . ASN A 1 286 ? -11.102 -20.781 -11.562 1 98.31 286 ASN A CA 1
ATOM 2221 C C . ASN A 1 286 ? -10.492 -20.781 -10.164 1 98.31 286 ASN A C 1
ATOM 2223 O O . ASN A 1 286 ? -11.203 -20.578 -9.172 1 98.31 286 ASN A O 1
ATOM 2227 N N . VAL A 1 287 ? -9.219 -21.047 -10.078 1 98.5 287 VAL A N 1
ATOM 2228 C CA . VAL A 1 287 ? -8.594 -21.234 -8.773 1 98.5 287 VAL A CA 1
ATOM 2229 C C . VAL A 1 287 ? -7.375 -20.312 -8.648 1 98.5 287 VAL A C 1
ATOM 2231 O O . VAL A 1 287 ? -6.418 -20.438 -9.422 1 98.5 287 VAL A O 1
ATOM 2234 N N . SER A 1 288 ? -7.34 -19.484 -7.672 1 98.81 288 SER A N 1
ATOM 2235 C CA . SER A 1 288 ? -6.367 -18.406 -7.566 1 98.81 288 SER A CA 1
ATOM 2236 C C . SER A 1 288 ? -4.988 -18.938 -7.188 1 98.81 288 SER A C 1
ATOM 2238 O O . SER A 1 288 ? -3.975 -18.469 -7.711 1 98.81 288 SER A O 1
ATOM 2240 N N . ILE A 1 289 ? -4.883 -19.891 -6.281 1 98.81 289 ILE A N 1
ATOM 2241 C CA . ILE A 1 289 ? -3.596 -20.406 -5.84 1 98.81 289 ILE A CA 1
ATOM 2242 C C . ILE A 1 289 ? -2.852 -21.016 -7.023 1 98.81 289 ILE A C 1
ATOM 2244 O O . ILE A 1 289 ? -1.634 -20.875 -7.145 1 98.81 289 ILE A O 1
ATOM 2248 N N . ASP A 1 290 ? -3.559 -21.688 -7.883 1 98.69 290 ASP A N 1
ATOM 2249 C CA . ASP A 1 290 ? -2.943 -22.281 -9.062 1 98.69 290 ASP A CA 1
ATOM 2250 C C . ASP A 1 290 ? -2.412 -21.203 -10.008 1 98.69 290 ASP A C 1
ATOM 2252 O O . ASP A 1 290 ? -1.276 -21.281 -10.484 1 98.69 290 ASP A O 1
ATOM 2256 N N . ALA A 1 291 ? -3.256 -20.234 -10.234 1 98.75 291 ALA A N 1
ATOM 2257 C CA . ALA A 1 291 ? -2.871 -19.156 -11.141 1 98.75 291 ALA A CA 1
ATOM 2258 C C . ALA A 1 291 ? -1.642 -18.422 -10.617 1 98.75 291 ALA A C 1
ATOM 2260 O O . ALA A 1 291 ? -0.782 -18 -11.398 1 98.75 291 ALA A O 1
ATOM 2261 N N . ASP A 1 292 ? -1.58 -18.234 -9.375 1 98.06 292 ASP A N 1
ATOM 2262 C CA . ASP A 1 292 ? -0.474 -17.516 -8.734 1 98.06 292 ASP A CA 1
ATOM 2263 C C . ASP A 1 292 ? 0.86 -18.203 -9.047 1 98.06 292 ASP A C 1
ATOM 2265 O O . ASP A 1 292 ? 1.813 -17.547 -9.469 1 98.06 292 ASP A O 1
ATOM 2269 N N . ALA A 1 293 ? 0.908 -19.484 -8.891 1 98.25 293 ALA A N 1
ATOM 2270 C CA . ALA A 1 293 ? 2.117 -20.234 -9.195 1 98.25 293 ALA A CA 1
ATOM 2271 C C . ALA A 1 293 ? 2.414 -20.234 -10.688 1 98.25 293 ALA A C 1
ATOM 2273 O O . ALA A 1 293 ? 3.559 -20.031 -11.102 1 98.25 293 ALA A O 1
ATOM 2274 N N . MET A 1 294 ? 1.415 -20.344 -11.461 1 98.56 294 MET A N 1
ATOM 2275 C CA . MET A 1 294 ? 1.593 -20.516 -12.898 1 98.56 294 MET A CA 1
ATOM 2276 C C . MET A 1 294 ? 2.096 -19.219 -13.539 1 98.56 294 MET A C 1
ATOM 2278 O O . MET A 1 294 ? 2.857 -19.266 -14.508 1 98.56 294 MET A O 1
ATOM 2282 N N . THR A 1 295 ? 1.682 -18.047 -13.031 1 97.62 295 THR A N 1
ATOM 2283 C CA . THR A 1 295 ? 2.164 -16.797 -13.609 1 97.62 295 THR A CA 1
ATOM 2284 C C . THR A 1 295 ? 3.684 -16.703 -13.484 1 97.62 295 THR A C 1
ATOM 2286 O O . THR A 1 295 ? 4.348 -16.188 -14.391 1 97.62 295 THR A O 1
ATOM 2289 N N . LYS A 1 296 ? 4.254 -17.219 -12.414 1 96.81 296 LYS A N 1
ATOM 2290 C CA . LYS A 1 296 ? 5.699 -17.172 -12.227 1 96.81 296 LYS A CA 1
ATOM 2291 C C . LYS A 1 296 ? 6.41 -18.109 -13.211 1 96.81 296 LYS A C 1
ATOM 2293 O O . LYS A 1 296 ? 7.465 -17.766 -13.742 1 96.81 296 LYS A O 1
ATOM 2298 N N . ASN A 1 297 ? 5.812 -19.281 -13.359 1 97.5 297 ASN A N 1
ATOM 2299 C CA . ASN A 1 297 ? 6.367 -20.188 -14.367 1 97.5 297 ASN A CA 1
ATOM 2300 C C . ASN A 1 297 ? 6.344 -19.547 -15.758 1 97.5 297 ASN A C 1
ATOM 2302 O O . ASN A 1 297 ? 7.316 -19.656 -16.516 1 97.5 297 ASN A O 1
ATOM 2306 N N . ILE A 1 298 ? 5.285 -18.906 -16.078 1 97.75 298 ILE A N 1
ATOM 2307 C CA . ILE A 1 298 ? 5.125 -18.312 -17.391 1 97.75 298 ILE A CA 1
ATOM 2308 C C . ILE A 1 298 ? 6.117 -17.156 -17.562 1 97.75 298 ILE A C 1
ATOM 2310 O O . ILE A 1 298 ? 6.652 -16.938 -18.656 1 97.75 298 ILE A O 1
ATOM 2314 N N . PHE A 1 299 ? 6.379 -16.422 -16.562 1 95.31 299 PHE A N 1
ATOM 2315 C CA . PHE A 1 299 ? 7.418 -15.406 -16.625 1 95.31 299 PHE A CA 1
ATOM 2316 C C . PHE A 1 299 ? 8.742 -16 -17.078 1 95.31 299 PHE A C 1
ATOM 2318 O O . PHE A 1 299 ? 9.469 -15.398 -17.859 1 95.31 299 PHE A O 1
ATOM 2325 N N . TYR A 1 300 ? 9 -17.141 -16.562 1 97 300 TYR A N 1
ATOM 2326 C CA . TYR A 1 300 ? 10.234 -17.812 -16.953 1 97 300 TYR A CA 1
ATOM 2327 C C . TYR A 1 300 ? 10.188 -18.234 -18.422 1 97 300 TYR A C 1
ATOM 2329 O O . TYR A 1 300 ? 11.172 -18.078 -19.156 1 97 300 TYR A O 1
ATOM 2337 N N . LEU A 1 301 ? 9.086 -18.719 -18.844 1 97.56 301 LEU A N 1
ATOM 2338 C CA . LEU A 1 301 ? 8.93 -19.281 -20.188 1 97.56 301 LEU A CA 1
ATOM 2339 C C . LEU A 1 301 ? 8.961 -18.188 -21.25 1 97.56 301 LEU A C 1
ATOM 2341 O O . LEU A 1 301 ? 9.461 -18.391 -22.359 1 97.56 301 LEU A O 1
ATOM 2345 N N . GLY A 1 302 ? 8.398 -17.016 -20.859 1 96.88 302 GLY A N 1
ATOM 2346 C CA . GLY A 1 302 ? 8.234 -15.961 -21.844 1 96.88 302 GLY A CA 1
ATOM 2347 C C . GLY A 1 302 ? 6.949 -16.078 -22.656 1 96.88 302 GLY A C 1
ATOM 2348 O O . GLY A 1 302 ? 6.125 -16.953 -22.375 1 96.88 302 GLY A O 1
ATOM 2349 N N . VAL A 1 303 ? 6.816 -15.227 -23.594 1 96.56 303 VAL A N 1
ATOM 2350 C CA . VAL A 1 303 ? 5.547 -15.094 -24.297 1 96.56 303 VAL A CA 1
ATOM 2351 C C . VAL A 1 303 ? 5.277 -16.359 -25.125 1 96.56 303 VAL A C 1
ATOM 2353 O O . VAL A 1 303 ? 4.238 -17 -24.969 1 96.56 303 VAL A O 1
ATOM 2356 N N . ASP A 1 304 ? 6.219 -16.797 -25.953 1 96.38 304 ASP A N 1
ATOM 2357 C CA . ASP A 1 304 ? 5.98 -17.875 -26.906 1 96.38 304 ASP A CA 1
ATOM 2358 C C . ASP A 1 304 ? 5.742 -19.203 -26.188 1 96.38 304 ASP A C 1
ATOM 2360 O O . ASP A 1 304 ? 4.703 -19.844 -26.375 1 96.38 304 ASP A O 1
ATOM 2364 N N . LYS A 1 305 ? 6.648 -19.547 -25.375 1 97.5 305 LYS A N 1
ATOM 2365 C CA . LYS A 1 305 ? 6.504 -20.797 -24.641 1 97.5 305 LYS A CA 1
ATOM 2366 C C . LYS A 1 305 ? 5.383 -20.703 -23.609 1 97.5 305 LYS A C 1
ATOM 2368 O O . LYS A 1 305 ? 4.723 -21.703 -23.312 1 97.5 305 LYS A O 1
ATOM 2373 N N . GLY A 1 306 ? 5.188 -19.5 -23.062 1 97.75 306 GLY A N 1
ATOM 2374 C CA . GLY A 1 306 ? 4.078 -19.281 -22.141 1 97.75 306 GLY A CA 1
ATOM 2375 C C . GLY A 1 306 ? 2.721 -19.5 -22.797 1 97.75 306 GLY A C 1
ATOM 2376 O O . GLY A 1 306 ? 1.838 -20.125 -22.203 1 97.75 306 GLY A O 1
ATOM 2377 N N . MET A 1 307 ? 2.619 -19.031 -23.984 1 96.75 307 MET A N 1
ATOM 2378 C CA . MET A 1 307 ? 1.382 -19.219 -24.734 1 96.75 307 MET A CA 1
ATOM 2379 C C . MET A 1 307 ? 1.109 -20.703 -24.969 1 96.75 307 MET A C 1
ATOM 2381 O O . MET A 1 307 ? -0.026 -21.156 -24.828 1 96.75 307 MET A O 1
ATOM 2385 N N . LYS A 1 308 ? 2.113 -21.438 -25.312 1 97 308 LYS A N 1
ATOM 2386 C CA . LYS A 1 308 ? 1.975 -22.875 -25.516 1 97 308 LYS A CA 1
ATOM 2387 C C . LYS A 1 308 ? 1.583 -23.578 -24.219 1 97 308 LYS A C 1
ATOM 2389 O O . LYS A 1 308 ? 0.724 -24.469 -24.219 1 97 308 LYS A O 1
ATOM 2394 N N . TYR A 1 309 ? 2.211 -23.156 -23.188 1 97.62 309 TYR A N 1
ATOM 2395 C CA . TYR A 1 309 ? 1.911 -23.719 -21.875 1 97.62 309 TYR A CA 1
ATOM 2396 C C . TYR A 1 309 ? 0.438 -23.531 -21.516 1 97.62 309 TYR A C 1
ATOM 2398 O O . TYR A 1 309 ? -0.228 -24.484 -21.094 1 97.62 309 TYR A O 1
ATOM 2406 N N . VAL A 1 310 ? -0.083 -22.328 -21.703 1 97.88 310 VAL A N 1
ATOM 2407 C CA . VAL A 1 310 ? -1.461 -22 -21.359 1 97.88 310 VAL A CA 1
ATOM 2408 C C . VAL A 1 310 ? -2.42 -22.891 -22.156 1 97.88 310 VAL A C 1
ATOM 2410 O O . VAL A 1 310 ? -3.434 -23.344 -21.625 1 97.88 310 VAL A O 1
ATOM 2413 N N . LYS A 1 311 ? -2.094 -23.172 -23.344 1 95.88 311 LYS A N 1
ATOM 2414 C CA . LYS A 1 311 ? -2.955 -23.953 -24.25 1 95.88 311 LYS A CA 1
ATOM 2415 C C . LYS A 1 311 ? -3.084 -25.391 -23.766 1 95.88 311 LYS A C 1
ATOM 2417 O O . LYS A 1 311 ? -4.035 -26.094 -24.141 1 95.88 311 LYS A O 1
ATOM 2422 N N . THR A 1 312 ? -2.176 -25.844 -23 1 96.44 312 THR A N 1
ATOM 2423 C CA . THR A 1 312 ? -2.199 -27.234 -22.547 1 96.44 312 THR A CA 1
ATOM 2424 C C . THR A 1 312 ? -3.15 -27.406 -21.375 1 96.44 312 THR A C 1
ATOM 2426 O O . THR A 1 312 ? -3.469 -28.531 -20.984 1 96.44 312 THR A O 1
ATOM 2429 N N . ILE A 1 313 ? -3.551 -26.359 -20.781 1 97 313 ILE A N 1
ATOM 2430 C CA . ILE A 1 313 ? -4.379 -26.438 -19.578 1 97 313 ILE A CA 1
ATOM 2431 C C . ILE A 1 313 ? -5.793 -25.953 -19.906 1 97 313 ILE A C 1
ATOM 2433 O O . ILE A 1 313 ? -6 -24.797 -20.234 1 97 313 ILE A O 1
ATOM 2437 N N . LYS A 1 314 ? -6.742 -26.859 -19.734 1 96 314 LYS A N 1
ATOM 2438 C CA . LYS A 1 314 ? -8.141 -26.531 -20.016 1 96 314 LYS A CA 1
ATOM 2439 C C . LYS A 1 314 ? -8.656 -25.469 -19.062 1 96 314 LYS A C 1
ATOM 2441 O O . LYS A 1 314 ? -8.445 -25.562 -17.844 1 96 314 LYS A O 1
ATOM 2446 N N . GLY A 1 315 ? -9.281 -24.438 -19.578 1 96.31 315 GLY A N 1
ATOM 2447 C CA . GLY A 1 315 ? -9.938 -23.422 -18.766 1 96.31 315 GLY A CA 1
ATOM 2448 C C . GLY A 1 315 ? -9 -22.297 -18.344 1 96.31 315 GLY A C 1
ATOM 2449 O O . GLY A 1 315 ? -9.391 -21.406 -17.594 1 96.31 315 GLY A O 1
ATOM 2450 N N . LEU A 1 316 ? -7.828 -22.344 -18.844 1 98.19 316 LEU A N 1
ATOM 2451 C CA . LEU A 1 316 ? -6.852 -21.297 -18.531 1 98.19 316 LEU A CA 1
ATOM 2452 C C . LEU A 1 316 ? -6.688 -20.328 -19.688 1 98.19 316 LEU A C 1
ATOM 2454 O O . LEU A 1 316 ? -6.492 -20.766 -20.844 1 98.19 316 LEU A O 1
ATOM 2458 N N . ASP A 1 317 ? -6.832 -19.016 -19.422 1 98.25 317 ASP A N 1
ATOM 2459 C CA . ASP A 1 317 ? -6.559 -17.969 -20.391 1 98.25 317 ASP A CA 1
ATOM 2460 C C . ASP A 1 317 ? -5.504 -17 -19.875 1 98.25 317 ASP A C 1
ATOM 2462 O O . ASP A 1 317 ? -5.227 -16.969 -18.672 1 98.25 317 ASP A O 1
ATOM 2466 N N . ALA A 1 318 ? -4.922 -16.203 -20.844 1 98.5 318 ALA A N 1
ATOM 2467 C CA . ALA A 1 318 ? -3.803 -15.367 -20.406 1 98.5 318 ALA A CA 1
ATOM 2468 C C . ALA A 1 318 ? -3.732 -14.078 -21.219 1 98.5 318 ALA A C 1
ATOM 2470 O O . ALA A 1 318 ? -4.152 -14.039 -22.375 1 98.5 318 ALA A O 1
ATOM 2471 N N . ILE A 1 319 ? -3.258 -13.055 -20.594 1 98.12 319 ILE A N 1
ATOM 2472 C CA . ILE A 1 319 ? -2.842 -11.789 -21.188 1 98.12 319 ILE A CA 1
ATOM 2473 C C . ILE A 1 319 ? -1.354 -11.562 -20.922 1 98.12 319 ILE A C 1
ATOM 2475 O O . ILE A 1 319 ? -0.909 -11.578 -19.766 1 98.12 319 ILE A O 1
ATOM 2479 N N . PHE A 1 320 ? -0.549 -11.391 -21.984 1 98.06 320 PHE A N 1
ATOM 2480 C CA . PHE A 1 320 ? 0.869 -11.055 -21.891 1 98.06 320 PHE A CA 1
ATOM 2481 C C . PHE A 1 320 ? 1.113 -9.609 -22.312 1 98.06 320 PHE A C 1
ATOM 2483 O O . PHE A 1 320 ? 0.703 -9.188 -23.391 1 98.06 320 PHE A O 1
ATOM 2490 N N . VAL A 1 321 ? 1.74 -8.883 -21.453 1 97.38 321 VAL A N 1
ATOM 2491 C CA . VAL A 1 321 ? 2.156 -7.523 -21.797 1 97.38 321 VAL A CA 1
ATOM 2492 C C . VAL A 1 321 ? 3.68 -7.441 -21.828 1 97.38 321 VAL A C 1
ATOM 2494 O O . VAL A 1 321 ? 4.348 -7.816 -20.859 1 97.38 321 VAL A O 1
ATOM 2497 N N . THR A 1 322 ? 4.199 -6.918 -22.906 1 97.19 322 THR A N 1
ATOM 2498 C CA . THR A 1 322 ? 5.652 -6.852 -23.047 1 97.19 322 THR A CA 1
ATOM 2499 C C . THR A 1 322 ? 6.168 -5.469 -22.656 1 97.19 322 THR A C 1
ATOM 2501 O O . THR A 1 322 ? 5.387 -4.527 -22.516 1 97.19 322 THR A O 1
ATOM 2504 N N . LYS A 1 323 ? 7.449 -5.41 -22.5 1 94.06 323 LYS A N 1
ATOM 2505 C CA . LYS A 1 323 ? 8.117 -4.156 -22.172 1 94.06 323 LYS A CA 1
ATOM 2506 C C . LYS A 1 323 ? 7.984 -3.145 -23.297 1 94.06 323 LYS A C 1
ATOM 2508 O O . LYS A 1 323 ? 8.125 -1.939 -23.078 1 94.06 323 LYS A O 1
ATOM 2513 N N . ASN A 1 324 ? 7.684 -3.609 -24.484 1 94.75 324 ASN A N 1
ATOM 2514 C CA . ASN A 1 324 ? 7.473 -2.729 -25.641 1 94.75 324 ASN A CA 1
ATOM 2515 C C . ASN A 1 324 ? 5.996 -2.391 -25.812 1 94.75 324 ASN A C 1
ATOM 2517 O O . ASN A 1 324 ? 5.582 -1.949 -26.891 1 94.75 324 ASN A O 1
ATOM 2521 N N . LYS A 1 325 ? 5.184 -2.781 -24.844 1 95.5 325 LYS A N 1
ATOM 2522 C CA . LYS A 1 325 ? 3.768 -2.438 -24.766 1 95.5 325 LYS A CA 1
ATOM 2523 C C . LYS A 1 325 ? 2.961 -3.211 -25.812 1 95.5 325 LYS A C 1
ATOM 2525 O O . LYS A 1 325 ? 1.96 -2.709 -26.328 1 95.5 325 LYS A O 1
ATOM 2530 N N . GLU A 1 326 ? 3.52 -4.301 -26.156 1 97.12 326 GLU A N 1
ATOM 2531 C CA . GLU A 1 326 ? 2.736 -5.262 -26.938 1 97.12 326 GLU A CA 1
ATOM 2532 C C . GLU A 1 326 ? 1.874 -6.129 -26.016 1 97.12 326 GLU A C 1
ATOM 2534 O O . GLU A 1 326 ? 2.312 -6.527 -24.938 1 97.12 326 GLU A O 1
ATOM 2539 N N . VAL A 1 327 ? 0.644 -6.414 -26.5 1 97.88 327 VAL A N 1
ATOM 2540 C CA . VAL A 1 327 ? -0.288 -7.227 -25.734 1 97.88 327 VAL A CA 1
ATOM 2541 C C . VAL A 1 327 ? -0.653 -8.484 -26.516 1 97.88 327 VAL A C 1
ATOM 2543 O O . VAL A 1 327 ? -1.11 -8.398 -27.656 1 97.88 327 VAL A O 1
ATOM 2546 N N . TYR A 1 328 ? -0.419 -9.633 -25.953 1 97.56 328 TYR A N 1
ATOM 2547 C CA . TYR A 1 328 ? -0.838 -10.914 -26.5 1 97.56 328 TYR A CA 1
ATOM 2548 C C . TYR A 1 328 ? -1.896 -11.562 -25.609 1 97.56 328 TYR A C 1
ATOM 2550 O O . TYR A 1 328 ? -1.801 -11.523 -24.391 1 97.56 328 TYR A O 1
ATOM 2558 N N . ILE A 1 329 ? -2.893 -12.141 -26.203 1 97.75 329 ILE A N 1
ATOM 2559 C CA . ILE A 1 329 ? -3.932 -12.812 -25.438 1 97.75 329 ILE A CA 1
ATOM 2560 C C . ILE A 1 329 ? -4.199 -14.195 -26.016 1 97.75 329 ILE A C 1
ATOM 2562 O O . ILE A 1 329 ? -3.928 -14.445 -27.188 1 97.75 329 ILE A O 1
ATOM 2566 N N . THR A 1 330 ? -4.668 -15.117 -25.188 1 96.69 330 THR A N 1
ATOM 2567 C CA . THR A 1 330 ? -5.113 -16.406 -25.688 1 96.69 330 THR A CA 1
ATOM 2568 C C . THR A 1 330 ? -6.504 -16.312 -26.312 1 96.69 330 THR A C 1
ATOM 2570 O O . THR A 1 330 ? -7.215 -15.32 -26.078 1 96.69 330 THR A O 1
ATOM 2573 N N . GLU A 1 331 ? -6.93 -17.344 -27.031 1 94.12 331 GLU A N 1
ATOM 2574 C CA . GLU A 1 331 ? -8.148 -17.344 -27.844 1 94.12 331 GLU A CA 1
ATOM 2575 C C . GLU A 1 331 ? -9.383 -17.141 -26.969 1 94.12 331 GLU A C 1
ATOM 2577 O O . GLU A 1 331 ? -10.344 -16.5 -27.391 1 94.12 331 GLU A O 1
ATOM 2582 N N . GLY A 1 332 ? -9.328 -17.656 -25.797 1 95.12 332 GLY A N 1
ATOM 2583 C CA . GLY A 1 332 ? -10.492 -17.609 -24.922 1 95.12 332 GLY A CA 1
ATOM 2584 C C . GLY A 1 332 ? -10.836 -16.203 -24.469 1 95.12 332 GLY A C 1
ATOM 2585 O O . GLY A 1 332 ? -11.93 -15.969 -23.938 1 95.12 332 GLY A O 1
ATOM 2586 N N . LEU A 1 333 ? -9.961 -15.242 -24.734 1 96.69 333 LEU A N 1
ATOM 2587 C CA . LEU A 1 333 ? -10.172 -13.891 -24.219 1 96.69 333 LEU A CA 1
ATOM 2588 C C . LEU A 1 333 ? -10.539 -12.938 -25.359 1 96.69 333 LEU A C 1
ATOM 2590 O O . LEU A 1 333 ? -10.789 -11.75 -25.125 1 96.69 333 LEU A O 1
ATOM 2594 N N . LYS A 1 334 ? -10.648 -13.297 -26.547 1 94.81 334 LYS A N 1
ATOM 2595 C CA . LYS A 1 334 ? -10.828 -12.453 -27.719 1 94.81 334 LYS A CA 1
ATOM 2596 C C . LYS A 1 334 ? -12.148 -11.688 -27.656 1 94.81 334 LYS A C 1
ATOM 2598 O O . LYS A 1 334 ? -12.25 -10.562 -28.141 1 94.81 334 LYS A O 1
ATOM 2603 N N . SER A 1 335 ? -13.102 -12.242 -27.016 1 94.75 335 SER A N 1
ATOM 2604 C CA . SER A 1 335 ? -14.422 -11.625 -27.031 1 94.75 335 SER A CA 1
ATOM 2605 C C . SER A 1 335 ? -14.672 -10.805 -25.781 1 94.75 335 SER A C 1
ATOM 2607 O O . SER A 1 335 ? -15.602 -10 -25.719 1 94.75 335 SER A O 1
ATOM 2609 N N . ASN A 1 336 ? -13.836 -10.977 -24.797 1 96.06 336 ASN A N 1
ATOM 2610 C CA . ASN A 1 336 ? -14.211 -10.328 -23.547 1 96.06 336 ASN A CA 1
ATOM 2611 C C . ASN A 1 336 ? -13.062 -9.516 -22.969 1 96.06 336 ASN A C 1
ATOM 2613 O O . ASN A 1 336 ? -13.117 -9.086 -21.812 1 96.06 336 ASN A O 1
ATOM 2617 N N . PHE A 1 337 ? -12.031 -9.344 -23.734 1 97.19 337 PHE A N 1
ATOM 2618 C CA . PHE A 1 337 ? -10.938 -8.461 -23.344 1 97.19 337 PHE A CA 1
ATOM 2619 C C . PHE A 1 337 ? -10.781 -7.32 -24.344 1 97.19 337 PHE A C 1
ATOM 2621 O O . PHE A 1 337 ? -10.906 -7.527 -25.547 1 97.19 337 PHE A O 1
ATOM 2628 N N . HIS A 1 338 ? -10.469 -6.059 -23.719 1 95.38 338 HIS A N 1
ATOM 2629 C CA . HIS A 1 338 ? -10.266 -4.879 -24.547 1 95.38 338 HIS A CA 1
ATOM 2630 C C . HIS A 1 338 ? -9.102 -4.035 -24.031 1 95.38 338 HIS A C 1
ATOM 2632 O O . HIS A 1 338 ? -8.969 -3.82 -22.828 1 95.38 338 HIS A O 1
ATOM 2638 N N . VAL A 1 339 ? -8.266 -3.623 -24.969 1 94.94 339 VAL A N 1
ATOM 2639 C CA . VAL A 1 339 ? -7.227 -2.65 -24.641 1 94.94 339 VAL A CA 1
ATOM 2640 C C . VAL A 1 339 ? -7.812 -1.24 -24.688 1 94.94 339 VAL A C 1
ATOM 2642 O O . VAL A 1 339 ? -8.344 -0.808 -25.703 1 94.94 339 VAL A O 1
ATOM 2645 N N . ASP A 1 340 ? -7.691 -0.534 -23.609 1 89.94 340 ASP A N 1
ATOM 2646 C CA . ASP A 1 340 ? -8.336 0.77 -23.484 1 89.94 340 ASP A CA 1
ATOM 2647 C C . ASP A 1 340 ? -7.32 1.9 -23.625 1 89.94 340 ASP A C 1
ATOM 2649 O O . ASP A 1 340 ? -7.695 3.059 -23.828 1 89.94 340 ASP A O 1
ATOM 2653 N N . ASN A 1 341 ? -6.125 1.583 -23.484 1 86.5 341 ASN A N 1
ATOM 2654 C CA . ASN A 1 341 ? -5.039 2.553 -23.578 1 86.5 341 ASN A CA 1
ATOM 2655 C C . ASN A 1 341 ? -4.324 2.473 -24.922 1 86.5 341 ASN A C 1
ATOM 2657 O O . ASN A 1 341 ? -3.736 1.442 -25.25 1 86.5 341 ASN A O 1
ATOM 2661 N N . SER A 1 342 ? -4.281 3.582 -25.609 1 86.81 342 SER A N 1
ATOM 2662 C CA . SER A 1 342 ? -3.836 3.598 -27 1 86.81 342 SER A CA 1
ATOM 2663 C C . SER A 1 342 ? -2.324 3.42 -27.094 1 86.81 342 SER A C 1
ATOM 2665 O O . SER A 1 342 ? -1.791 3.172 -28.188 1 86.81 342 SER A O 1
ATOM 2667 N N . SER A 1 343 ? -1.628 3.516 -26.047 1 89.06 343 SER A N 1
ATOM 2668 C CA . SER A 1 343 ? -0.182 3.322 -26.094 1 89.06 343 SER A CA 1
ATOM 2669 C C . SER A 1 343 ? 0.175 1.845 -26.203 1 89.06 343 SER A C 1
ATOM 2671 O O . SER A 1 343 ? 1.324 1.498 -26.484 1 89.06 343 SER A O 1
ATOM 2673 N N . PHE A 1 344 ? -0.821 1.04 -26.016 1 94.62 344 PHE A N 1
ATOM 2674 C CA . PHE A 1 344 ? -0.613 -0.4 -26.109 1 94.62 344 PHE A CA 1
ATOM 2675 C C . PHE A 1 344 ? -1.168 -0.934 -27.422 1 94.62 344 PHE A C 1
ATOM 2677 O O . PHE A 1 344 ? -2.164 -0.421 -27.938 1 94.62 344 PHE A O 1
ATOM 2684 N N . THR A 1 345 ? -0.495 -1.983 -27.938 1 95.06 345 THR A N 1
ATOM 2685 C CA . THR A 1 345 ? -0.919 -2.59 -29.203 1 95.06 345 THR A CA 1
ATOM 2686 C C . THR A 1 345 ? -1.301 -4.055 -29 1 95.06 345 THR A C 1
ATOM 2688 O O . THR A 1 345 ? -0.469 -4.863 -28.578 1 95.06 345 THR A O 1
ATOM 2691 N N . LEU A 1 346 ? -2.496 -4.336 -29.25 1 95.5 346 LEU A N 1
ATOM 2692 C CA . LEU A 1 346 ? -2.93 -5.73 -29.25 1 95.5 346 LEU A CA 1
ATOM 2693 C C . LEU A 1 346 ? -2.395 -6.469 -30.469 1 95.5 346 LEU A C 1
ATOM 2695 O O . LEU A 1 346 ? -2.688 -6.094 -31.609 1 95.5 346 LEU A O 1
ATOM 2699 N N . MET A 1 347 ? -1.646 -7.449 -30.156 1 93.44 347 MET A N 1
ATOM 2700 C CA . MET A 1 347 ? -1.017 -8.195 -31.25 1 93.44 347 MET A CA 1
ATOM 2701 C C . MET A 1 347 ? -1.913 -9.336 -31.719 1 93.44 347 MET A C 1
ATOM 2703 O O . MET A 1 347 ? -2.674 -9.898 -30.922 1 93.44 347 MET A O 1
ATOM 2707 N N . ASP A 1 348 ? -2.006 -9.445 -33.031 1 74.31 348 ASP A N 1
ATOM 2708 C CA . ASP A 1 348 ? -2.795 -10.516 -33.656 1 74.31 348 ASP A CA 1
ATOM 2709 C C . ASP A 1 348 ? -2.395 -11.875 -33.094 1 74.31 348 ASP A C 1
ATOM 2711 O O . ASP A 1 348 ? -1.229 -12.102 -32.75 1 74.31 348 ASP A O 1
ATOM 2715 N N . GLY A 1 349 ? -3.223 -12.555 -32.344 1 59.31 349 GLY A N 1
ATOM 2716 C CA . GLY A 1 349 ? -3.062 -13.867 -31.734 1 59.31 349 GLY A CA 1
ATOM 2717 C C . GLY A 1 349 ? -2.076 -14.742 -32.5 1 59.31 349 GLY A C 1
ATOM 2718 O O . GLY A 1 349 ? -1.916 -14.617 -33.688 1 59.31 349 GLY A O 1
ATOM 2719 N N . LYS A 1 350 ? -0.958 -15.109 -31.781 1 46.16 350 LYS A N 1
ATOM 2720 C CA . LYS A 1 350 ? -0.256 -16.281 -32.312 1 46.16 350 LYS A CA 1
ATOM 2721 C C . LYS A 1 350 ? -1.09 -17.547 -32.125 1 46.16 350 LYS A C 1
ATOM 2723 O O . LYS A 1 350 ? -1.884 -17.641 -31.188 1 46.16 350 LYS A O 1
ATOM 2728 N N . MET B 1 1 ? -17.094 -9.109 36.656 1 23.58 1 MET B N 1
ATOM 2729 C CA . MET B 1 1 ? -16.062 -10.031 36.188 1 23.58 1 MET B CA 1
ATOM 2730 C C . MET B 1 1 ? -15.57 -9.641 34.812 1 23.58 1 MET B C 1
ATOM 2732 O O . MET B 1 1 ? -16.234 -9.914 33.812 1 23.58 1 MET B O 1
ATOM 2736 N N . THR B 1 2 ? -15.031 -8.367 34.531 1 24.41 2 THR B N 1
ATOM 2737 C CA . THR B 1 2 ? -15.219 -7.172 33.719 1 24.41 2 THR B CA 1
ATOM 2738 C C . THR B 1 2 ? -14.344 -7.223 32.469 1 24.41 2 THR B C 1
ATOM 2740 O O . THR B 1 2 ? -13.141 -7.477 32.562 1 24.41 2 THR B O 1
ATOM 2743 N N . TYR B 1 3 ? -15.047 -7.504 31.281 1 25.66 3 TYR B N 1
ATOM 2744 C CA . TYR B 1 3 ? -14.734 -7.949 29.922 1 25.66 3 TYR B CA 1
ATOM 2745 C C . TYR B 1 3 ? -13.836 -6.945 29.219 1 25.66 3 TYR B C 1
ATOM 2747 O O . TYR B 1 3 ? -14.266 -5.84 28.875 1 25.66 3 TYR B O 1
ATOM 2755 N N . LYS B 1 4 ? -12.477 -6.809 29.656 1 22.97 4 LYS B N 1
ATOM 2756 C CA . LYS B 1 4 ? -11.445 -5.871 29.219 1 22.97 4 LYS B CA 1
ATOM 2757 C C . LYS B 1 4 ? -11.188 -5.988 27.719 1 22.97 4 LYS B C 1
ATOM 2759 O O . LYS B 1 4 ? -10.578 -6.957 27.266 1 22.97 4 LYS B O 1
ATOM 2764 N N . ARG B 1 5 ? -12.328 -5.559 26.906 1 26.7 5 ARG B N 1
ATOM 2765 C CA . ARG B 1 5 ? -12.445 -5.637 25.453 1 26.7 5 ARG B CA 1
ATOM 2766 C C . ARG B 1 5 ? -11.258 -4.949 24.781 1 26.7 5 ARG B C 1
ATOM 2768 O O . ARG B 1 5 ? -11.07 -3.742 24.922 1 26.7 5 ARG B O 1
ATOM 2775 N N . ASN B 1 6 ? -10.125 -5.719 24.672 1 24.84 6 ASN B N 1
ATOM 2776 C CA . ASN B 1 6 ? -8.805 -5.344 24.188 1 24.84 6 ASN B CA 1
ATOM 2777 C C . ASN B 1 6 ? -8.875 -4.754 22.781 1 24.84 6 ASN B C 1
ATOM 2779 O O . ASN B 1 6 ? -9.445 -5.363 21.875 1 24.84 6 ASN B O 1
ATOM 2783 N N . LYS B 1 7 ? -8.867 -3.398 22.734 1 26.98 7 LYS B N 1
ATOM 2784 C CA . LYS B 1 7 ? -9.062 -2.301 21.797 1 26.98 7 LYS B CA 1
ATOM 2785 C C . LYS B 1 7 ? -8.148 -2.449 20.578 1 26.98 7 LYS B C 1
ATOM 2787 O O . LYS B 1 7 ? -6.953 -2.139 20.656 1 26.98 7 LYS B O 1
ATOM 2792 N N . TYR B 1 8 ? -8.258 -3.723 19.859 1 26.61 8 TYR B N 1
ATOM 2793 C CA . TYR B 1 8 ? -7.324 -4.059 18.797 1 26.61 8 TYR B CA 1
ATOM 2794 C C . TYR B 1 8 ? -7.398 -3.043 17.656 1 26.61 8 TYR B C 1
ATOM 2796 O O . TYR B 1 8 ? -8.477 -2.803 17.109 1 26.61 8 TYR B O 1
ATOM 2804 N N . MET B 1 9 ? -6.594 -1.984 17.781 1 21.98 9 MET B N 1
ATOM 2805 C CA . MET B 1 9 ? -6.379 -0.753 17.016 1 21.98 9 MET B CA 1
ATOM 2806 C C . MET B 1 9 ? -6.02 -1.061 15.57 1 21.98 9 MET B C 1
ATOM 2808 O O . MET B 1 9 ? -5.004 -1.703 15.305 1 21.98 9 MET B O 1
ATOM 2812 N N . ALA B 1 10 ? -7.004 -1.252 14.695 1 25.47 10 ALA B N 1
ATOM 2813 C CA . ALA B 1 10 ? -6.98 -1.688 13.305 1 25.47 10 ALA B CA 1
ATOM 2814 C C . ALA B 1 10 ? -6.301 -0.648 12.414 1 25.47 10 ALA B C 1
ATOM 2816 O O . ALA B 1 10 ? -6.777 0.484 12.305 1 25.47 10 ALA B O 1
ATOM 2817 N N . LEU B 1 11 ? -4.91 -0.719 12.25 1 24.42 11 LEU B N 1
ATOM 2818 C CA . LEU B 1 11 ? -3.955 0.148 11.57 1 24.42 11 LEU B CA 1
ATOM 2819 C C . LEU B 1 11 ? -4.207 0.159 10.062 1 24.42 11 LEU B C 1
ATOM 2821 O O . LEU B 1 11 ? -4.094 -0.876 9.406 1 24.42 11 LEU B O 1
ATOM 2825 N N . THR B 1 12 ? -5.105 0.96 9.547 1 25.69 12 THR B N 1
ATOM 2826 C CA . THR B 1 12 ? -5.637 1.079 8.195 1 25.69 12 THR B CA 1
ATOM 2827 C C . THR B 1 12 ? -4.574 1.615 7.238 1 25.69 12 THR B C 1
ATOM 2829 O O . THR B 1 12 ? -4.039 2.705 7.449 1 25.69 12 THR B O 1
ATOM 2832 N N . ALA B 1 13 ? -3.686 0.834 6.488 1 27.28 13 ALA B N 1
ATOM 2833 C CA . ALA B 1 13 ? -2.506 1.03 5.652 1 27.28 13 ALA B CA 1
ATOM 2834 C C . ALA B 1 13 ? -2.883 1.673 4.32 1 27.28 13 ALA B C 1
ATOM 2836 O O . ALA B 1 13 ? -3.584 1.066 3.506 1 27.28 13 ALA B O 1
ATOM 2837 N N . ILE B 1 14 ? -3.072 3.004 4.281 1 27.17 14 ILE B N 1
ATOM 2838 C CA . ILE B 1 14 ? -3.479 3.811 3.139 1 27.17 14 ILE B CA 1
ATOM 2839 C C . ILE B 1 14 ? -2.332 3.895 2.133 1 27.17 14 ILE B C 1
ATOM 2841 O O . ILE B 1 14 ? -1.253 4.398 2.453 1 27.17 14 ILE B O 1
ATOM 2845 N N . ILE B 1 15 ? -2.238 3.051 1.118 1 28.86 15 ILE B N 1
ATOM 2846 C CA . ILE B 1 15 ? -1.132 2.781 0.207 1 28.86 15 ILE B CA 1
ATOM 2847 C C . ILE B 1 15 ? -1.071 3.863 -0.868 1 28.86 15 ILE B C 1
ATOM 2849 O O . ILE B 1 15 ? -1.99 3.992 -1.68 1 28.86 15 ILE B O 1
ATOM 2853 N N . VAL B 1 16 ? -0.541 5.066 -0.649 1 29.38 16 VAL B N 1
ATOM 2854 C CA . VAL B 1 16 ? -0.438 6.223 -1.535 1 29.38 16 VAL B CA 1
ATOM 2855 C C . VAL B 1 16 ? 0.667 5.988 -2.562 1 29.38 16 VAL B C 1
ATOM 2857 O O . VAL B 1 16 ? 1.843 5.879 -2.205 1 29.38 16 VAL B O 1
ATOM 2860 N N . VAL B 1 17 ? 0.397 5.402 -3.703 1 31.75 17 VAL B N 1
ATOM 2861 C CA . VAL B 1 17 ? 1.381 5.141 -4.75 1 31.75 17 VAL B CA 1
ATOM 2862 C C . VAL B 1 17 ? 1.724 6.438 -5.477 1 31.75 17 VAL B C 1
ATOM 2864 O O . VAL B 1 17 ? 0.839 7.109 -6.012 1 31.75 17 VAL B O 1
ATOM 2867 N N . CYS B 1 18 ? 2.861 7.094 -5.273 1 30.22 18 CYS B N 1
ATOM 2868 C CA . CYS B 1 18 ? 3.533 8.25 -5.855 1 30.22 18 CYS B CA 1
ATOM 2869 C C . CYS B 1 18 ? 3.932 7.98 -7.305 1 30.22 18 CYS B C 1
ATOM 2871 O O . CYS B 1 18 ? 4.695 7.055 -7.578 1 30.22 18 CYS B O 1
ATOM 2873 N N . VAL B 1 19 ? 3.17 8.398 -8.273 1 32.19 19 VAL B N 1
ATOM 2874 C CA . VAL B 1 19 ? 3.479 8.43 -9.695 1 32.19 19 VAL B CA 1
ATOM 2875 C C . VAL B 1 19 ? 4.664 9.359 -9.945 1 32.19 19 VAL B C 1
ATOM 2877 O O . VAL B 1 19 ? 4.531 10.586 -9.859 1 32.19 19 VAL B O 1
ATOM 2880 N N . ILE B 1 20 ? 5.859 9.062 -9.586 1 33.22 20 ILE B N 1
ATOM 2881 C CA . ILE B 1 20 ? 7.031 9.789 -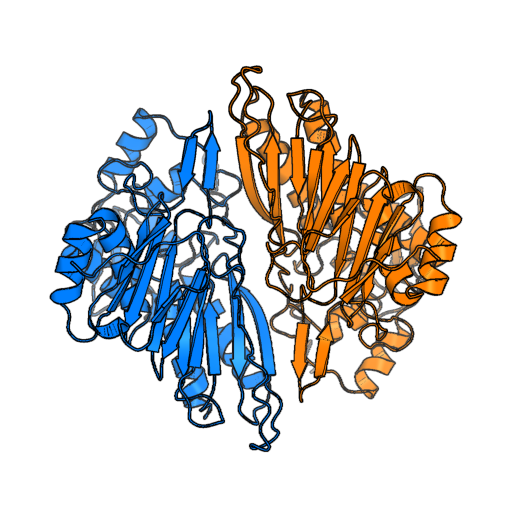10.07 1 33.22 20 ILE B CA 1
ATOM 2882 C C . ILE B 1 20 ? 7.156 9.617 -11.578 1 33.22 20 ILE B C 1
ATOM 2884 O O . ILE B 1 20 ? 7.391 8.508 -12.07 1 33.22 20 ILE B O 1
ATOM 2888 N N . PHE B 1 21 ? 6.531 10.406 -12.391 1 31.33 21 PHE B N 1
ATOM 2889 C CA . PHE B 1 21 ? 6.816 10.57 -13.812 1 31.33 21 PHE B CA 1
ATOM 2890 C C . PHE B 1 21 ? 8.273 10.953 -14.031 1 31.33 21 PHE B C 1
ATOM 2892 O O . PHE B 1 21 ? 8.672 12.094 -13.758 1 31.33 21 PHE B O 1
ATOM 2899 N N . LEU B 1 22 ? 9.195 10.016 -14.078 1 32.03 22 LEU B N 1
ATOM 2900 C CA . LEU B 1 22 ? 10.539 10.273 -14.594 1 32.03 22 LEU B CA 1
ATOM 2901 C C . LEU B 1 22 ? 10.484 10.703 -16.062 1 32.03 22 LEU B C 1
ATOM 2903 O O . LEU B 1 22 ? 10.18 9.891 -16.938 1 32.03 22 LEU B O 1
ATOM 2907 N N . CYS B 1 23 ? 10.094 11.859 -16.422 1 30.12 23 CYS B N 1
ATOM 2908 C CA . CYS B 1 23 ? 10.336 12.414 -17.75 1 30.12 23 CYS B CA 1
ATOM 2909 C C . CYS B 1 23 ? 11.773 12.172 -18.188 1 30.12 23 CYS B C 1
ATOM 2911 O O . CYS B 1 23 ? 12.711 12.477 -17.453 1 30.12 23 CYS B O 1
ATOM 2913 N N . SER B 1 24 ? 11.992 11.32 -19.203 1 31.44 24 SER B N 1
ATOM 2914 C CA . SER B 1 24 ? 13.195 10.977 -19.938 1 31.44 24 SER B CA 1
ATOM 2915 C C . SER B 1 24 ? 13.828 12.219 -20.562 1 31.44 24 SER B C 1
ATOM 2917 O O . SER B 1 24 ? 13.664 12.469 -21.766 1 31.44 24 SER B O 1
ATOM 2919 N N . CYS B 1 25 ? 13.758 13.438 -20.188 1 29.89 25 CYS B N 1
ATOM 2920 C CA . CYS B 1 25 ? 14.68 14.297 -20.922 1 29.89 25 CYS B CA 1
ATOM 2921 C C . CYS B 1 25 ? 16.125 13.891 -20.672 1 29.89 25 CYS B C 1
ATOM 2923 O O . CYS B 1 25 ? 16.766 14.391 -19.734 1 29.89 25 CYS B O 1
ATOM 2925 N N . VAL B 1 26 ? 16.562 12.68 -20.891 1 31.81 26 VAL B N 1
ATOM 2926 C CA . VAL B 1 26 ? 17.953 12.305 -20.719 1 31.81 26 VAL B CA 1
ATOM 2927 C C . VAL B 1 26 ? 18.812 13.047 -21.75 1 31.81 26 VAL B C 1
ATOM 2929 O O . VAL B 1 26 ? 18.797 12.719 -22.938 1 31.81 26 VAL B O 1
ATOM 2932 N N . ASN B 1 27 ? 18.875 14.391 -21.734 1 32.75 27 ASN B N 1
ATOM 2933 C CA . ASN B 1 27 ? 20.094 14.844 -22.391 1 32.75 27 ASN B CA 1
ATOM 2934 C C . ASN B 1 27 ? 21.344 14.148 -21.828 1 32.75 27 ASN B C 1
ATOM 2936 O O . ASN B 1 27 ? 21.297 13.594 -20.734 1 32.75 27 ASN B O 1
ATOM 2940 N N . ASN B 1 28 ? 22.625 14.383 -22.406 1 35.34 28 ASN B N 1
ATOM 2941 C CA . ASN B 1 28 ? 24 13.922 -22.203 1 35.34 28 ASN B CA 1
ATOM 2942 C C . ASN B 1 28 ? 24.453 14.117 -20.75 1 35.34 28 ASN B C 1
ATOM 2944 O O . ASN B 1 28 ? 25.625 14.422 -20.5 1 35.34 28 ASN B O 1
ATOM 2948 N N . TYR B 1 29 ? 23.656 14.711 -19.75 1 36.81 29 TYR B N 1
ATOM 2949 C CA . TYR B 1 29 ? 24.25 15.094 -18.469 1 36.81 29 TYR B CA 1
ATOM 2950 C C . TYR B 1 29 ? 24.797 13.883 -17.75 1 36.81 29 TYR B C 1
ATOM 2952 O O . TYR B 1 29 ? 24.453 12.742 -18.062 1 36.81 29 TYR B O 1
ATOM 2960 N N . SER B 1 30 ? 25.578 14.047 -16.578 1 44.38 30 SER B N 1
ATOM 2961 C CA . SER B 1 30 ? 26.297 13.188 -15.648 1 44.38 30 SER B CA 1
ATOM 2962 C C . SER B 1 30 ? 25.469 11.977 -15.258 1 44.38 30 SER B C 1
ATOM 2964 O O . SER B 1 30 ? 24.297 12.109 -14.898 1 44.38 30 SER B O 1
ATOM 2966 N N . SER B 1 31 ? 25.688 10.68 -15.75 1 53.31 31 SER B N 1
ATOM 2967 C CA . SER B 1 31 ? 25.406 9.266 -15.992 1 53.31 31 SER B CA 1
ATOM 2968 C C . SER B 1 31 ? 25 8.555 -14.703 1 53.31 31 SER B C 1
ATOM 2970 O O . SER B 1 31 ? 24.891 7.324 -14.68 1 53.31 31 SER B O 1
ATOM 2972 N N . VAL B 1 32 ? 25 9.266 -13.555 1 63.38 32 VAL B N 1
ATOM 2973 C CA . VAL B 1 32 ? 24.875 8.336 -12.438 1 63.38 32 VAL B CA 1
AT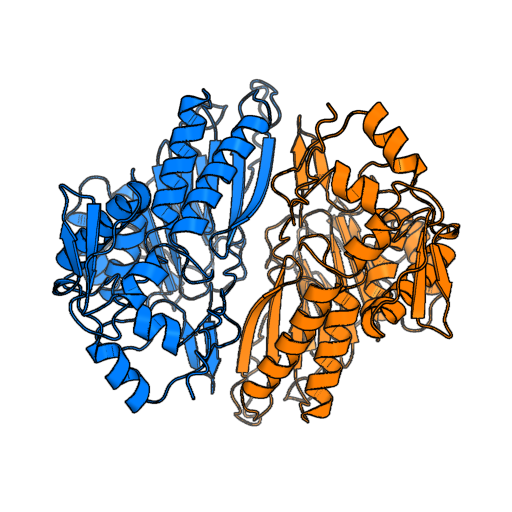OM 2974 C C . VAL B 1 32 ? 23.438 7.805 -12.367 1 63.38 32 VAL B C 1
ATOM 2976 O O . VAL B 1 32 ? 22.484 8.57 -12.5 1 63.38 32 VAL B O 1
ATOM 2979 N N . ASP B 1 33 ? 23.281 6.602 -12.367 1 73.88 33 ASP B N 1
ATOM 2980 C CA . ASP B 1 33 ? 21.984 5.926 -12.25 1 73.88 33 ASP B CA 1
ATOM 2981 C C . ASP B 1 33 ? 21.375 6.125 -10.867 1 73.88 33 ASP B C 1
ATOM 2983 O O . ASP B 1 33 ? 22.062 5.934 -9.852 1 73.88 33 ASP B O 1
ATOM 2987 N N . PRO B 1 34 ? 20.156 6.57 -10.781 1 86.44 34 PRO B N 1
ATOM 2988 C CA . PRO B 1 34 ? 19.516 6.773 -9.477 1 86.44 34 PRO B CA 1
ATOM 2989 C C . PRO B 1 34 ? 19.344 5.469 -8.703 1 86.44 34 PRO B C 1
ATOM 2991 O O . PRO B 1 34 ? 19.281 4.391 -9.297 1 86.44 34 PRO B O 1
ATOM 2994 N N . ILE B 1 35 ? 19.422 5.562 -7.387 1 84.25 35 ILE B N 1
ATOM 2995 C CA . ILE B 1 35 ? 19.062 4.461 -6.496 1 84.25 35 ILE B CA 1
ATOM 2996 C C . ILE B 1 35 ? 17.719 4.754 -5.832 1 84.25 35 ILE B C 1
ATOM 2998 O O . ILE B 1 35 ? 17.438 5.902 -5.484 1 84.25 35 ILE B O 1
ATOM 3002 N N . SER B 1 36 ? 16.859 3.688 -5.734 1 87.31 36 SER B N 1
ATOM 3003 C CA . SER B 1 36 ? 15.516 3.848 -5.199 1 87.31 36 SER B CA 1
ATOM 3004 C C . SER B 1 36 ? 15.117 2.654 -4.336 1 87.31 36 SER B C 1
ATOM 3006 O O . SER B 1 36 ? 15.445 1.512 -4.66 1 87.31 36 SER B O 1
ATOM 3008 N N . LYS B 1 37 ? 14.492 2.92 -3.184 1 84.44 37 LYS B N 1
ATOM 3009 C CA . LYS B 1 37 ? 13.93 1.89 -2.316 1 84.44 37 LYS B CA 1
ATOM 3010 C C . LYS B 1 37 ? 12.492 2.225 -1.925 1 84.44 37 LYS B C 1
ATOM 3012 O O . LYS B 1 37 ? 12.164 3.389 -1.691 1 84.44 37 LYS B O 1
ATOM 3017 N N . THR B 1 38 ? 11.633 1.206 -1.901 1 80.94 38 THR B N 1
ATOM 3018 C CA . THR B 1 38 ? 10.234 1.329 -1.506 1 80.94 38 THR B CA 1
ATOM 3019 C C . THR B 1 38 ? 9.93 0.437 -0.307 1 80.94 38 THR B C 1
ATOM 3021 O O . THR B 1 38 ? 10.367 -0.715 -0.257 1 80.94 38 THR B O 1
ATOM 3024 N N . GLU B 1 39 ? 9.273 0.966 0.706 1 79 39 GLU B N 1
ATOM 3025 C CA . GLU B 1 39 ? 8.852 0.255 1.907 1 79 39 GLU B CA 1
ATOM 3026 C C . GLU B 1 39 ? 7.441 0.662 2.32 1 79 39 GLU B C 1
ATOM 3028 O O . GLU B 1 39 ? 6.969 1.744 1.959 1 79 39 GLU B O 1
ATOM 3033 N N . TYR B 1 40 ? 6.75 -0.345 3.02 1 79.56 40 TYR B N 1
ATOM 3034 C CA . TYR B 1 40 ? 5.484 0.011 3.65 1 79.56 40 TYR B CA 1
ATOM 3035 C C . TYR B 1 40 ? 5.703 0.466 5.09 1 79.56 40 TYR B C 1
ATOM 3037 O O . TYR B 1 40 ? 6.078 -0.333 5.949 1 79.56 40 TYR B O 1
ATOM 3045 N N . MET B 1 41 ? 5.492 1.751 5.281 1 85 41 MET B N 1
ATOM 3046 C CA . MET B 1 41 ? 5.648 2.385 6.586 1 85 41 MET B CA 1
ATOM 3047 C C . MET B 1 41 ? 4.602 3.471 6.793 1 85 41 MET B C 1
ATOM 3049 O O . MET B 1 41 ? 4.082 4.031 5.824 1 85 41 MET B O 1
ATOM 3053 N N . LEU B 1 42 ? 4.25 3.674 8.062 1 89.56 42 LEU B N 1
ATOM 3054 C CA . LEU B 1 42 ? 3.352 4.766 8.414 1 89.56 42 LEU B CA 1
ATOM 3055 C C . LEU B 1 42 ? 1.969 4.551 7.809 1 89.56 42 LEU B C 1
ATOM 3057 O O . LEU B 1 42 ? 1.237 5.512 7.562 1 89.56 42 LEU B O 1
ATOM 3061 N N . GLY B 1 43 ? 1.682 3.361 7.5 1 81.31 43 GLY B N 1
ATOM 3062 C CA . GLY B 1 43 ? 0.379 3.006 6.961 1 81.31 43 GLY B CA 1
ATOM 3063 C C . GLY B 1 43 ? 0.243 3.307 5.48 1 81.31 43 GLY B C 1
ATOM 3064 O O . GLY B 1 43 ? -0.871 3.41 4.965 1 81.31 43 GLY B O 1
ATOM 3065 N N . THR B 1 44 ? 1.412 3.48 4.762 1 84.5 44 THR B N 1
ATOM 3066 C CA . THR B 1 44 ? 1.401 3.793 3.338 1 84.5 44 THR B CA 1
ATOM 3067 C C . THR B 1 44 ? 2.672 3.285 2.664 1 84.5 44 THR B C 1
ATOM 3069 O O . THR B 1 44 ? 3.615 2.869 3.338 1 84.5 44 THR B O 1
ATOM 3072 N N . ILE B 1 45 ? 2.67 3.285 1.38 1 80.69 45 ILE B N 1
ATOM 3073 C CA . ILE B 1 45 ? 3.861 2.959 0.604 1 80.69 45 ILE B CA 1
ATOM 3074 C C . ILE B 1 45 ? 4.793 4.168 0.555 1 80.69 45 ILE B C 1
ATOM 3076 O O . ILE B 1 45 ? 4.375 5.27 0.187 1 80.69 45 ILE B O 1
ATOM 3080 N N . CYS B 1 46 ? 5.988 3.939 0.909 1 89.75 46 CYS B N 1
ATOM 3081 C CA . CYS B 1 46 ? 7.004 4.984 0.957 1 89.75 46 CYS B CA 1
ATOM 3082 C C . CYS B 1 46 ? 8.148 4.684 -0.007 1 89.75 46 CYS B C 1
ATOM 3084 O O . CYS B 1 46 ? 8.672 3.568 -0.021 1 89.75 46 CYS B O 1
ATOM 3086 N N . THR B 1 47 ? 8.547 5.711 -0.844 1 88.06 47 THR B N 1
ATOM 3087 C CA . THR B 1 47 ? 9.648 5.555 -1.787 1 88.06 47 THR B CA 1
ATOM 3088 C C . THR B 1 47 ? 10.656 6.695 -1.644 1 88.06 47 THR B C 1
ATOM 3090 O O . THR B 1 47 ? 10.266 7.863 -1.579 1 88.06 47 THR B O 1
ATOM 3093 N N . ILE B 1 48 ? 11.867 6.336 -1.568 1 93.38 48 ILE B N 1
ATOM 3094 C CA . ILE B 1 48 ? 12.961 7.305 -1.589 1 93.38 48 ILE B CA 1
ATOM 3095 C C . ILE B 1 48 ? 13.875 7.027 -2.779 1 93.38 48 ILE B C 1
ATOM 3097 O O . ILE B 1 48 ? 14.336 5.902 -2.965 1 93.38 48 ILE B O 1
ATOM 3101 N N . THR B 1 49 ? 14.125 8.078 -3.557 1 91.81 49 THR B N 1
ATOM 3102 C CA . THR B 1 49 ? 15.016 7.992 -4.711 1 91.81 49 THR B CA 1
ATOM 3103 C C . THR B 1 49 ? 16.141 9.023 -4.613 1 91.81 49 THR B C 1
ATOM 3105 O O . THR B 1 49 ? 15.875 10.203 -4.391 1 91.81 49 THR B O 1
ATOM 3108 N N . VAL B 1 50 ? 17.297 8.555 -4.793 1 93.88 50 VAL B N 1
ATOM 3109 C CA . VAL B 1 50 ? 18.484 9.398 -4.773 1 93.88 50 VAL B CA 1
ATOM 3110 C C . VAL B 1 50 ? 19.172 9.367 -6.145 1 93.88 50 VAL B C 1
ATOM 3112 O O . VAL B 1 50 ? 19.391 8.289 -6.707 1 93.88 50 VAL B O 1
ATOM 3115 N N . TYR B 1 51 ? 19.531 10.531 -6.594 1 92.06 51 TYR B N 1
ATOM 3116 C CA . TYR B 1 51 ? 20.031 10.633 -7.961 1 92.06 51 TYR B CA 1
ATOM 3117 C C . TYR B 1 51 ? 21.531 10.953 -7.973 1 92.06 51 TYR B C 1
ATOM 3119 O O . TYR B 1 51 ? 22.109 11.156 -9.039 1 92.06 51 TYR B O 1
ATOM 3127 N N . ASP B 1 52 ? 22.094 10.969 -6.836 1 92.5 52 ASP B N 1
ATOM 3128 C CA . ASP B 1 52 ? 23.531 11.164 -6.695 1 92.5 52 ASP B CA 1
ATOM 3129 C C . ASP B 1 52 ? 24.266 9.828 -6.723 1 92.5 52 ASP B C 1
ATOM 3131 O O . ASP B 1 52 ? 23.656 8.766 -6.641 1 92.5 52 ASP B O 1
ATOM 3135 N N . ASP B 1 53 ? 25.594 9.945 -6.969 1 88.12 53 ASP B N 1
ATOM 3136 C CA . ASP B 1 53 ? 26.438 8.758 -6.848 1 88.12 53 ASP B CA 1
ATOM 3137 C C . ASP B 1 53 ? 26.672 8.406 -5.379 1 88.12 53 ASP B C 1
ATOM 3139 O O . ASP B 1 53 ? 27.688 8.773 -4.801 1 88.12 53 ASP B O 1
ATOM 3143 N N . LYS B 1 54 ? 25.641 7.758 -4.816 1 87.5 54 LYS B N 1
ATOM 3144 C CA . LYS B 1 54 ? 25.688 7.32 -3.422 1 87.5 54 LYS B CA 1
ATOM 3145 C C . LYS B 1 54 ? 25.359 5.836 -3.299 1 87.5 54 LYS B C 1
ATOM 3147 O O . LYS B 1 54 ? 24.797 5.238 -4.219 1 87.5 54 LYS B O 1
ATOM 3152 N N . LYS B 1 55 ? 25.828 5.297 -2.223 1 83.62 55 LYS B N 1
ATOM 3153 C CA . LYS B 1 55 ? 25.438 3.928 -1.895 1 83.62 55 LYS B CA 1
ATOM 3154 C C . LYS B 1 55 ? 24.016 3.877 -1.358 1 83.62 55 LYS B C 1
ATOM 3156 O O . LYS B 1 55 ? 23.531 4.855 -0.793 1 83.62 55 LYS B O 1
ATOM 3161 N N . ASP B 1 56 ? 23.406 2.785 -1.459 1 83.94 56 ASP B N 1
ATOM 3162 C CA . ASP B 1 56 ? 22.016 2.615 -1.038 1 83.94 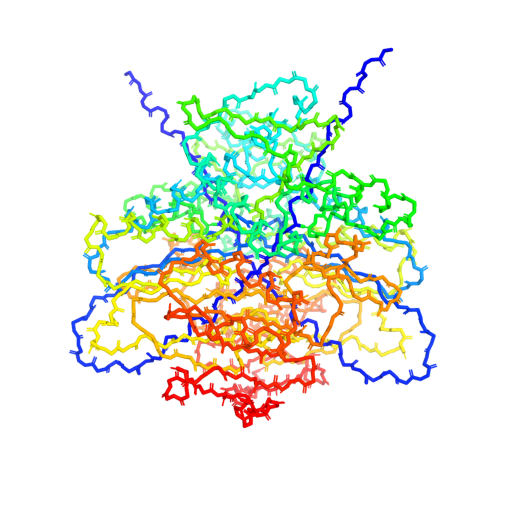56 ASP B CA 1
ATOM 3163 C C . ASP B 1 56 ? 21.891 2.717 0.48 1 83.94 56 ASP B C 1
ATOM 3165 O O . ASP B 1 56 ? 20.797 2.904 1.004 1 83.94 56 ASP B O 1
ATOM 3169 N N . THR B 1 57 ? 22.953 2.643 1.144 1 88.25 57 THR B N 1
ATOM 3170 C CA . THR B 1 57 ? 22.938 2.711 2.6 1 88.25 57 THR B CA 1
ATOM 3171 C C . THR B 1 57 ? 22.406 4.055 3.076 1 88.25 57 THR B C 1
ATOM 3173 O O . THR B 1 57 ? 21.875 4.164 4.188 1 88.25 57 THR B O 1
ATOM 3176 N N . VAL B 1 58 ? 22.547 5.055 2.213 1 93.44 58 VAL B N 1
ATOM 3177 C CA . VAL B 1 58 ? 22.031 6.359 2.613 1 93.44 58 VAL B CA 1
ATOM 3178 C C . VAL B 1 58 ? 20.516 6.309 2.703 1 93.44 58 VAL B C 1
ATOM 3180 O O . VAL B 1 58 ? 19.922 6.941 3.58 1 93.44 58 VAL B O 1
ATOM 3183 N N . ILE B 1 59 ? 19.859 5.582 1.822 1 93.12 59 ILE B N 1
ATOM 3184 C CA . ILE B 1 59 ? 18.406 5.41 1.855 1 93.12 59 ILE B CA 1
ATOM 3185 C C . ILE B 1 59 ? 18.016 4.574 3.072 1 93.12 59 ILE B C 1
ATOM 3187 O O . ILE B 1 59 ? 17.016 4.859 3.734 1 93.12 59 ILE B O 1
ATOM 3191 N N . ASP B 1 60 ? 18.828 3.576 3.418 1 90.25 60 ASP B N 1
ATOM 3192 C CA . ASP B 1 60 ? 18.562 2.748 4.59 1 90.25 60 ASP B CA 1
ATOM 3193 C C . ASP B 1 60 ? 18.562 3.592 5.863 1 90.25 60 ASP B C 1
ATOM 3195 O O . ASP B 1 60 ? 17.719 3.381 6.746 1 90.25 60 ASP B O 1
ATOM 3199 N N . LYS B 1 61 ? 19.469 4.457 5.891 1 95.88 61 LYS B N 1
ATOM 3200 C CA . LYS B 1 61 ? 19.531 5.328 7.062 1 95.88 61 LYS B CA 1
ATOM 3201 C C . LYS B 1 61 ? 18.25 6.152 7.199 1 95.88 61 LYS B C 1
ATOM 3203 O O . LYS B 1 61 ? 17.719 6.316 8.305 1 95.88 61 LYS B O 1
ATOM 3208 N N . ALA B 1 62 ? 17.797 6.641 6.086 1 97 62 ALA B N 1
ATOM 3209 C CA . ALA B 1 62 ? 16.547 7.418 6.094 1 97 62 ALA B CA 1
ATOM 3210 C C . ALA B 1 62 ? 15.367 6.555 6.516 1 97 62 ALA B C 1
ATOM 3212 O O . ALA B 1 62 ? 14.57 6.957 7.367 1 97 62 ALA B O 1
ATOM 3213 N N . PHE B 1 63 ? 15.234 5.398 6.008 1 93.12 63 PHE B N 1
ATOM 3214 C CA . PHE B 1 63 ? 14.125 4.516 6.352 1 93.12 63 PHE B CA 1
ATOM 3215 C C . PHE B 1 63 ? 14.219 4.066 7.805 1 93.12 63 PHE B C 1
ATOM 3217 O O . PHE B 1 63 ? 13.195 3.883 8.469 1 93.12 63 PHE B O 1
ATOM 3224 N N . ASN B 1 64 ? 15.406 3.805 8.281 1 94.56 64 ASN B N 1
ATOM 3225 C CA . ASN B 1 64 ? 15.562 3.461 9.695 1 94.56 64 ASN B CA 1
ATOM 3226 C C . ASN B 1 64 ? 15.031 4.566 10.602 1 94.56 64 ASN B C 1
ATOM 3228 O O . ASN B 1 64 ? 14.391 4.293 11.617 1 94.56 64 ASN B O 1
ATOM 3232 N N . ARG B 1 65 ? 15.328 5.754 10.219 1 97.75 65 ARG B N 1
ATOM 3233 C CA . ARG B 1 65 ? 14.828 6.895 10.984 1 97.75 65 ARG B CA 1
ATOM 3234 C C . ARG B 1 65 ? 13.305 6.941 10.969 1 97.75 65 ARG B C 1
ATOM 3236 O O . ARG B 1 65 ? 12.672 7.168 12 1 97.75 65 ARG B O 1
ATOM 3243 N N . ILE B 1 66 ? 12.711 6.734 9.836 1 96.94 66 ILE B N 1
ATOM 3244 C CA . ILE B 1 66 ? 11.258 6.703 9.703 1 96.94 66 ILE B CA 1
ATOM 3245 C C . ILE B 1 66 ? 10.68 5.59 10.578 1 96.94 66 ILE B C 1
ATOM 3247 O O . ILE B 1 66 ? 9.68 5.789 11.266 1 96.94 66 ILE B O 1
ATOM 3251 N N . LYS B 1 67 ? 11.289 4.52 10.633 1 93.88 67 LYS B N 1
ATOM 3252 C CA . LYS B 1 67 ? 10.859 3.379 11.438 1 93.88 67 LYS B CA 1
ATOM 3253 C C . LYS B 1 67 ? 10.891 3.715 12.922 1 93.88 67 LYS B C 1
ATOM 3255 O O . LYS B 1 67 ? 9.984 3.334 13.672 1 93.88 67 LYS B O 1
ATOM 3260 N N . GLU B 1 68 ? 11.93 4.328 13.305 1 97.06 68 GLU B N 1
ATOM 3261 C CA . GLU B 1 68 ? 12.031 4.754 14.695 1 97.06 68 GLU B CA 1
ATOM 3262 C C . GLU B 1 68 ? 10.852 5.641 15.086 1 97.06 68 GLU B C 1
ATOM 3264 O O . GLU B 1 68 ? 10.266 5.469 16.156 1 97.06 68 GLU B O 1
ATOM 3269 N N . ILE B 1 69 ? 10.586 6.512 14.25 1 98.06 69 ILE B N 1
ATOM 3270 C CA . ILE B 1 69 ? 9.492 7.434 14.516 1 98.06 69 ILE B CA 1
ATOM 3271 C C . ILE B 1 69 ? 8.172 6.664 14.586 1 98.06 69 ILE B C 1
ATOM 3273 O O . ILE B 1 69 ? 7.383 6.855 15.516 1 98.06 69 ILE B O 1
ATOM 3277 N N . GLU B 1 70 ? 7.93 5.836 13.656 1 95.81 70 GLU B N 1
ATOM 3278 C CA . GLU B 1 70 ? 6.715 5.023 13.633 1 95.81 70 GLU B CA 1
ATOM 3279 C C . GLU B 1 70 ? 6.574 4.207 14.914 1 95.81 70 GLU B C 1
ATOM 3281 O O . GLU B 1 70 ? 5.488 4.141 15.492 1 95.81 70 GLU B O 1
ATOM 3286 N N . ASN B 1 71 ? 7.621 3.611 15.367 1 94.81 71 ASN B N 1
ATOM 3287 C CA . ASN B 1 71 ? 7.598 2.752 16.547 1 94.81 71 ASN B CA 1
ATOM 3288 C C . ASN B 1 71 ? 7.227 3.533 17.797 1 94.81 71 ASN B C 1
ATOM 3290 O O . ASN B 1 71 ? 6.66 2.975 18.734 1 94.81 71 ASN B O 1
ATOM 3294 N N . LYS B 1 72 ? 7.488 4.734 17.75 1 97.25 72 LYS B N 1
ATOM 3295 C CA . LYS B 1 72 ? 7.242 5.57 18.922 1 97.25 72 LYS B CA 1
ATOM 3296 C C . LYS B 1 72 ? 5.805 6.082 18.938 1 97.25 72 LYS B C 1
ATOM 3298 O O . LYS B 1 72 ? 5.227 6.293 20.016 1 97.25 72 LYS B O 1
ATOM 3303 N N . MET B 1 73 ? 5.281 6.266 17.734 1 96.62 73 MET B N 1
ATOM 3304 C CA . MET B 1 73 ? 4.117 7.152 17.75 1 96.62 73 MET B CA 1
ATOM 3305 C C . MET B 1 73 ? 2.939 6.527 17.016 1 96.62 73 MET B C 1
ATOM 3307 O O . MET B 1 73 ? 1.837 7.078 17.016 1 96.62 73 MET B O 1
ATOM 3311 N N . SER B 1 74 ? 3.127 5.469 16.406 1 91.94 74 SER B N 1
ATOM 3312 C CA . SER B 1 74 ? 2.055 4.91 15.586 1 91.94 74 SER B CA 1
ATOM 3313 C C . SER B 1 74 ? 0.92 4.375 16.453 1 91.94 74 SER B C 1
ATOM 3315 O O . SER B 1 74 ? 1.163 3.705 17.453 1 91.94 74 SER B O 1
ATOM 3317 N N . VAL B 1 75 ? -0.307 4.613 16.047 1 86.25 75 VAL B N 1
ATOM 3318 C CA . VAL B 1 75 ? -1.467 4.102 16.766 1 86.25 75 VAL B CA 1
ATOM 3319 C C . VAL B 1 75 ? -1.812 2.701 16.266 1 86.25 75 VAL B C 1
ATOM 3321 O O . VAL B 1 75 ? -2.623 1.999 16.875 1 86.25 75 VAL B O 1
ATOM 3324 N N . ASN B 1 76 ? -1.194 2.299 15.25 1 78.56 76 ASN B N 1
ATOM 3325 C CA . ASN B 1 76 ? -1.454 0.986 14.672 1 78.56 76 ASN B CA 1
ATOM 3326 C C . ASN B 1 76 ? -0.516 -0.074 15.242 1 78.56 76 ASN B C 1
ATOM 3328 O O . ASN B 1 76 ? -0.575 -1.239 14.844 1 78.56 76 ASN B O 1
ATOM 3332 N N . LYS B 1 77 ? 0.326 0.354 16.047 1 82.81 77 LYS B N 1
ATOM 3333 C CA . LYS B 1 77 ? 1.234 -0.542 16.75 1 82.81 77 LYS B CA 1
ATOM 3334 C C . LYS B 1 77 ? 0.947 -0.542 18.25 1 82.81 77 LYS B C 1
ATOM 3336 O O . LYS B 1 77 ? 0.434 0.441 18.797 1 82.81 77 LYS B O 1
ATOM 3341 N N . SER B 1 78 ? 1.328 -1.617 18.859 1 86.88 78 SER B N 1
ATOM 3342 C CA . SER B 1 78 ? 1.174 -1.694 20.312 1 86.88 78 SER B CA 1
ATOM 3343 C C . SER B 1 78 ? 2.467 -1.316 21.016 1 86.88 78 SER B C 1
ATOM 3345 O O . SER B 1 78 ? 3.551 -1.409 20.453 1 86.88 78 SER B O 1
ATOM 3347 N N . GLY B 1 79 ? 2.326 -0.841 22.156 1 93 79 GLY B N 1
ATOM 3348 C CA . GLY B 1 79 ? 3.484 -0.561 23 1 93 79 GLY B CA 1
ATOM 3349 C C . GLY B 1 79 ? 4.176 0.741 22.641 1 93 79 GLY B C 1
ATOM 3350 O O . GLY B 1 79 ? 5.375 0.901 22.875 1 93 79 GLY B O 1
ATOM 3351 N N . THR B 1 80 ? 3.492 1.643 22.047 1 96.75 80 THR B N 1
ATOM 3352 C CA . THR B 1 80 ? 4.062 2.93 21.672 1 96.75 80 THR B CA 1
ATOM 3353 C C . THR B 1 80 ? 4.023 3.906 22.844 1 96.75 80 THR B C 1
ATOM 3355 O O . THR B 1 80 ? 3.408 3.623 23.875 1 96.75 80 THR B O 1
ATOM 3358 N N . GLU B 1 81 ? 4.703 5 22.641 1 98.31 81 GLU B N 1
ATOM 3359 C CA . GLU B 1 81 ? 4.66 6.047 23.656 1 98.31 81 GLU B CA 1
ATOM 3360 C C . GLU B 1 81 ? 3.264 6.648 23.766 1 98.31 81 GLU B C 1
ATOM 3362 O O . GLU B 1 81 ? 2.84 7.047 24.859 1 98.31 81 GLU B O 1
ATOM 3367 N N . LEU B 1 82 ? 2.525 6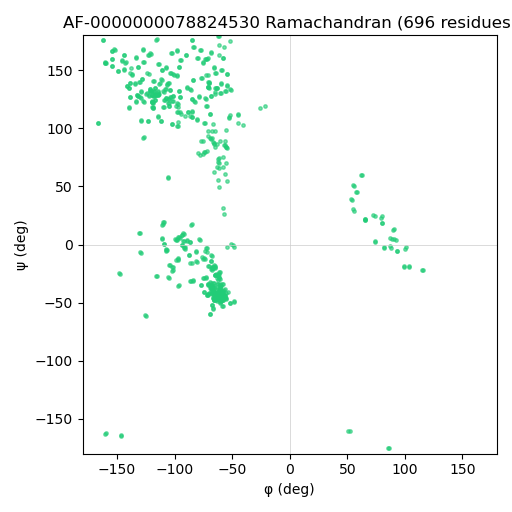.734 22.719 1 98.25 82 LEU B N 1
ATOM 3368 C CA . LEU B 1 82 ? 1.158 7.238 22.75 1 98.25 82 LEU B CA 1
ATOM 3369 C C . LEU B 1 82 ? 0.258 6.309 23.562 1 98.25 82 LEU B C 1
ATOM 3371 O O . LEU B 1 82 ? -0.649 6.77 24.25 1 98.25 82 LEU B O 1
ATOM 3375 N N . ASP B 1 83 ? 0.495 5.035 23.438 1 97.44 83 ASP B N 1
ATOM 3376 C CA . ASP B 1 83 ? -0.242 4.082 24.266 1 97.44 83 ASP B CA 1
ATOM 3377 C C . ASP B 1 83 ? -0.011 4.344 25.75 1 97.44 83 ASP B C 1
ATOM 3379 O O . ASP B 1 83 ? -0.954 4.32 26.547 1 97.44 83 ASP B O 1
ATOM 3383 N N . ALA B 1 84 ? 1.233 4.516 26.062 1 98.12 84 ALA B N 1
ATOM 3384 C CA . ALA B 1 84 ? 1.573 4.77 27.469 1 98.12 84 ALA B CA 1
ATOM 3385 C C . ALA B 1 84 ? 0.866 6.02 27.984 1 98.12 84 ALA B C 1
ATOM 3387 O O . ALA B 1 84 ? 0.357 6.035 29.094 1 98.12 84 ALA B O 1
ATOM 3388 N N . VAL B 1 85 ? 0.84 7.082 27.219 1 98.75 85 VAL B N 1
ATOM 3389 C CA . VAL B 1 85 ? 0.178 8.328 27.594 1 98.75 85 VAL B CA 1
ATOM 3390 C C . VAL B 1 85 ? -1.32 8.078 27.766 1 98.75 85 VAL B C 1
ATOM 3392 O O . VAL B 1 85 ? -1.929 8.57 28.719 1 98.75 85 VAL B O 1
ATOM 3395 N N . ALA B 1 86 ? -1.908 7.375 26.859 1 98.5 86 ALA B N 1
ATOM 3396 C CA . ALA B 1 86 ? -3.334 7.066 26.938 1 98.5 86 ALA B CA 1
ATOM 3397 C C . ALA B 1 86 ? -3.652 6.242 28.172 1 98.5 86 ALA B C 1
ATOM 3399 O O . ALA B 1 86 ? -4.648 6.496 28.859 1 98.5 86 ALA B O 1
ATOM 3400 N N . ASP B 1 87 ? -2.824 5.273 28.406 1 97.94 87 ASP B N 1
ATOM 3401 C CA . ASP B 1 87 ? -3.025 4.391 29.562 1 97.94 87 ASP B CA 1
ATOM 3402 C C . ASP B 1 87 ? -2.971 5.172 30.875 1 97.94 87 ASP B C 1
ATOM 3404 O O . ASP B 1 87 ? -3.582 4.773 31.859 1 97.94 87 ASP B O 1
ATOM 3408 N N . SER B 1 88 ? -2.271 6.23 30.891 1 98.62 88 SER B N 1
ATOM 3409 C CA . SER B 1 88 ? -2.082 7.027 32.094 1 98.62 88 SER B CA 1
ATOM 3410 C C . SER B 1 88 ? -3.021 8.227 32.125 1 98.62 88 SER B C 1
ATOM 3412 O O . SER B 1 88 ? -2.924 9.078 33 1 98.62 88 SER B O 1
ATOM 3414 N N . ALA B 1 89 ? -3.861 8.352 31.219 1 98.75 89 ALA B N 1
ATOM 3415 C CA . ALA B 1 89 ? -4.742 9.508 31.109 1 98.75 89 ALA B CA 1
ATOM 3416 C C . ALA B 1 89 ? -5.523 9.727 32.406 1 98.75 89 ALA B C 1
ATOM 3418 O O . ALA B 1 89 ? -6.078 8.789 32.969 1 98.75 89 ALA B O 1
ATOM 3419 N N . GLY B 1 90 ? -5.609 10.953 32.812 1 98.44 90 GLY B N 1
ATOM 3420 C CA . GLY B 1 90 ? -6.324 11.312 34.031 1 98.44 90 GLY B CA 1
ATOM 3421 C C . GLY B 1 90 ? -5.574 10.945 35.281 1 98.44 90 GLY B C 1
ATOM 3422 O O . GLY B 1 90 ? -6.066 11.164 36.406 1 98.44 90 GLY B O 1
ATOM 3423 N N . LYS B 1 91 ? -4.402 10.422 35.188 1 97.81 91 LYS B N 1
ATOM 3424 C CA . LYS B 1 91 ? -3.709 9.891 36.375 1 97.81 91 LYS B CA 1
ATOM 3425 C C . LYS B 1 91 ? -2.326 10.523 36.5 1 97.81 91 LYS B C 1
ATOM 3427 O O . LYS B 1 91 ? -2.025 11.141 37.531 1 97.81 91 LYS B O 1
ATOM 3432 N N . ASN B 1 92 ? -1.482 10.297 35.469 1 97.25 92 ASN B N 1
ATOM 3433 C CA . ASN B 1 92 ? -0.085 10.68 35.656 1 97.25 92 ASN B CA 1
ATOM 3434 C C . ASN B 1 92 ? 0.499 11.25 34.375 1 97.25 92 ASN B C 1
ATOM 3436 O O . ASN B 1 92 ? -0.008 10.977 33.281 1 97.25 92 ASN B O 1
ATOM 3440 N N . PHE B 1 93 ? 1.553 12.047 34.594 1 98.44 93 PHE B N 1
ATOM 3441 C CA . PHE B 1 93 ? 2.426 12.422 33.469 1 98.44 93 PHE B CA 1
ATOM 3442 C C . PHE B 1 93 ? 3.273 11.234 33.031 1 98.44 93 PHE B C 1
ATOM 3444 O O . PHE B 1 93 ? 3.684 10.414 33.844 1 98.44 93 PHE B O 1
ATOM 3451 N N . VAL B 1 94 ? 3.516 11.18 31.781 1 98.81 94 VAL B N 1
ATOM 3452 C CA . VAL B 1 94 ? 4.355 10.133 31.203 1 98.81 94 VAL B CA 1
ATOM 3453 C C . VAL B 1 94 ? 5.527 10.766 30.453 1 98.81 94 VAL B C 1
ATOM 3455 O O . VAL B 1 94 ? 5.344 11.695 29.672 1 98.81 94 VAL B O 1
ATOM 3458 N N . LYS B 1 95 ? 6.719 10.312 30.766 1 98.75 95 LYS B N 1
ATOM 3459 C CA . LYS B 1 95 ? 7.883 10.758 30 1 98.75 95 LYS B CA 1
ATOM 3460 C C . LYS B 1 95 ? 7.875 10.164 28.594 1 98.75 95 LYS B C 1
ATOM 3462 O O . LYS B 1 95 ? 7.594 8.984 28.422 1 98.75 95 LYS B O 1
ATOM 3467 N N . VAL B 1 96 ? 8.164 11 27.609 1 98.75 96 VAL B N 1
ATOM 3468 C CA . VAL B 1 96 ? 8.258 10.531 26.219 1 98.75 96 VAL B CA 1
ATOM 3469 C C . VAL B 1 96 ? 9.586 10.969 25.609 1 98.75 96 VAL B C 1
ATOM 3471 O O . VAL B 1 96 ? 10.32 11.758 26.219 1 98.75 96 VAL B O 1
ATOM 3474 N N . SER B 1 97 ? 9.891 10.422 24.5 1 98.69 97 SER B N 1
ATOM 3475 C CA . SER B 1 97 ? 11.117 10.789 23.797 1 98.69 97 SER B CA 1
ATOM 3476 C C . SER B 1 97 ? 11.047 12.219 23.266 1 98.69 97 SER B C 1
ATOM 3478 O O . SER B 1 97 ? 9.961 12.789 23.156 1 98.69 97 SER B O 1
ATOM 3480 N N . GLU B 1 98 ? 12.18 12.758 22.875 1 98.38 98 GLU B N 1
ATOM 3481 C CA . GLU B 1 98 ? 12.25 14.086 22.297 1 98.38 98 GLU B CA 1
ATOM 3482 C C . GLU B 1 98 ? 11.453 14.164 21 1 98.38 98 GLU B C 1
ATOM 3484 O O . GLU B 1 98 ? 10.812 15.172 20.703 1 98.38 98 GLU B O 1
ATOM 3489 N N . ASP B 1 99 ? 11.516 13.117 20.234 1 98.62 99 ASP B N 1
ATOM 3490 C CA . ASP B 1 99 ? 10.758 13.047 18.984 1 98.62 99 ASP B CA 1
ATOM 3491 C C . ASP B 1 99 ? 9.258 13.203 19.234 1 98.62 99 ASP B C 1
ATOM 3493 O O . ASP B 1 99 ? 8.602 14.039 18.625 1 98.62 99 ASP B O 1
ATOM 3497 N N . THR B 1 100 ? 8.805 12.391 20.109 1 98.75 100 THR B N 1
ATOM 3498 C CA . THR B 1 100 ? 7.379 12.383 20.422 1 98.75 100 THR B CA 1
ATOM 3499 C C . THR B 1 100 ? 6.945 13.727 21 1 98.75 100 THR B C 1
ATOM 3501 O O . THR B 1 100 ? 5.914 14.273 20.594 1 98.75 100 THR B O 1
ATOM 3504 N N . PHE B 1 101 ? 7.746 14.242 21.875 1 98.81 101 PHE B N 1
ATOM 3505 C CA . PHE B 1 101 ? 7.41 15.516 22.5 1 98.81 101 PHE B CA 1
ATOM 3506 C C . PHE B 1 101 ? 7.332 16.625 21.453 1 98.81 101 PHE B C 1
ATOM 3508 O O . PHE B 1 101 ? 6.398 17.422 21.453 1 98.81 101 PHE B O 1
ATOM 3515 N N . TYR B 1 102 ? 8.289 16.641 20.562 1 98.81 102 TYR B N 1
ATOM 3516 C CA . TYR B 1 102 ? 8.32 17.656 19.516 1 98.81 102 TYR B CA 1
ATOM 3517 C C . TYR B 1 102 ? 7.062 17.594 18.656 1 98.81 102 TYR B C 1
ATOM 3519 O O . TYR B 1 102 ? 6.441 18.609 18.375 1 98.81 102 TYR B O 1
ATOM 3527 N N . VAL B 1 103 ? 6.656 16.406 18.234 1 98.88 103 VAL B N 1
ATOM 3528 C CA . VAL B 1 103 ? 5.492 16.234 17.359 1 98.88 103 VAL B CA 1
ATOM 3529 C C . VAL B 1 103 ? 4.223 16.609 18.141 1 98.88 103 VAL B C 1
ATOM 3531 O O . VAL B 1 103 ? 3.305 17.203 17.578 1 98.88 103 VAL B O 1
ATOM 3534 N N . LEU B 1 104 ? 4.188 16.297 19.422 1 98.88 104 LEU B N 1
ATOM 3535 C CA . LEU B 1 104 ? 3.045 16.672 20.234 1 98.88 104 LEU B CA 1
ATOM 3536 C C . LEU B 1 104 ? 2.959 18.203 20.375 1 98.88 104 LEU B C 1
ATOM 3538 O O . LEU B 1 104 ? 1.866 18.766 20.344 1 98.88 104 LEU B O 1
ATOM 3542 N N . GLU B 1 105 ? 4.098 18.797 20.547 1 98.81 105 GLU B N 1
ATOM 3543 C CA . GLU B 1 105 ? 4.117 20.266 20.625 1 98.81 105 GLU B CA 1
ATOM 3544 C C . GLU B 1 105 ? 3.584 20.891 19.344 1 98.81 105 GLU B C 1
ATOM 3546 O O . GLU B 1 105 ? 2.758 21.812 19.391 1 98.81 105 GLU B O 1
ATOM 3551 N N . LYS B 1 106 ? 4.086 20.453 18.234 1 98.81 106 LYS B N 1
ATOM 3552 C CA . LYS B 1 106 ? 3.604 20.953 16.953 1 98.81 106 LYS B CA 1
ATOM 3553 C C . LYS B 1 106 ? 2.117 20.656 16.781 1 98.81 106 LYS B C 1
ATOM 3555 O O . LYS B 1 106 ? 1.362 21.484 16.281 1 98.81 106 LYS B O 1
ATOM 3560 N N . GLY B 1 107 ? 1.747 19.406 17.172 1 98.81 107 GLY B N 1
ATOM 3561 C CA . GLY B 1 107 ? 0.345 19.031 17.109 1 98.81 107 GLY B CA 1
ATOM 3562 C C . GLY B 1 107 ? -0.559 19.922 17.922 1 98.81 107 GLY B C 1
ATOM 3563 O O . GLY B 1 107 ? -1.622 20.344 17.469 1 98.81 107 GLY B O 1
ATOM 3564 N N . LYS B 1 108 ? -0.128 20.219 19.094 1 98.81 108 LYS B N 1
ATOM 3565 C CA . LYS B 1 108 ? -0.899 21.109 19.953 1 98.81 108 LYS B CA 1
ATOM 3566 C C . LYS B 1 108 ? -0.969 22.516 19.359 1 98.81 108 LYS B C 1
ATOM 3568 O O . LYS B 1 108 ? -2.023 23.156 19.391 1 98.81 108 LYS B O 1
ATOM 3573 N N . TYR B 1 109 ? 0.114 23 18.922 1 98.75 109 TYR B N 1
ATOM 3574 C CA . TYR B 1 109 ? 0.18 24.312 18.297 1 98.75 109 TYR B CA 1
ATOM 3575 C C . TYR B 1 109 ? -0.859 24.438 17.188 1 98.75 109 TYR B C 1
ATOM 3577 O O . TYR B 1 109 ? -1.636 25.391 17.156 1 98.75 109 TYR B O 1
ATOM 3585 N N . TYR B 1 110 ? -0.936 23.484 16.266 1 98.75 110 TYR B N 1
ATOM 3586 C CA . TYR B 1 110 ? -1.858 23.578 15.141 1 98.75 110 TYR B CA 1
ATOM 3587 C C . TYR B 1 110 ? -3.289 23.297 15.586 1 98.75 110 TYR B C 1
ATOM 3589 O O . TYR B 1 110 ? -4.242 23.781 14.969 1 98.75 110 TYR B O 1
ATOM 3597 N N . SER B 1 111 ? -3.434 22.484 16.625 1 98.81 111 SER B N 1
ATOM 3598 C CA . SER B 1 111 ? -4.766 22.344 17.203 1 98.81 111 SER B CA 1
ATOM 3599 C C . SER B 1 111 ? -5.316 23.688 17.672 1 98.81 111 SER B C 1
ATOM 3601 O O . SER B 1 111 ? -6.469 24.016 17.391 1 98.81 111 SER B O 1
ATOM 3603 N N . GLU B 1 112 ? -4.469 24.406 18.328 1 98.56 112 GLU B N 1
ATOM 3604 C CA . GLU B 1 112 ? -4.844 25.734 18.812 1 98.56 112 GLU B CA 1
ATOM 3605 C C . GLU B 1 112 ? -5.086 26.688 17.641 1 98.56 112 GLU B C 1
ATOM 3607 O O . GLU B 1 112 ? -6.09 27.406 17.625 1 98.56 112 GLU B O 1
ATOM 3612 N N . LYS B 1 113 ? -4.195 26.672 16.688 1 97.94 113 LYS B N 1
ATOM 3613 C CA . LYS B 1 113 ? -4.27 27.594 15.562 1 97.94 113 LYS B CA 1
ATOM 3614 C C . LYS B 1 113 ? -5.508 27.328 14.711 1 97.94 113 LYS B C 1
ATOM 3616 O O . LYS B 1 113 ? -6.016 28.234 14.055 1 97.94 113 LYS B O 1
ATOM 3621 N N . SER B 1 114 ? -5.992 26.109 14.734 1 98.25 114 SER B N 1
ATOM 3622 C CA . SER B 1 114 ? -7.172 25.766 13.953 1 98.25 114 SER B CA 1
ATOM 3623 C C . SER B 1 114 ? -8.438 25.797 14.805 1 98.25 114 SER B C 1
ATOM 3625 O O . SER B 1 114 ? -9.5 25.375 14.359 1 98.25 114 SER B O 1
ATOM 3627 N N . SER B 1 115 ? -8.297 26.203 16.062 1 97.94 115 SER B N 1
ATOM 3628 C CA . SER B 1 115 ? -9.398 26.234 17.016 1 97.94 115 SER B CA 1
ATOM 3629 C C . SER B 1 115 ? -10.07 24.875 17.141 1 97.94 115 SER B C 1
ATOM 3631 O O . SER B 1 115 ? -11.289 24.781 17.25 1 97.94 115 SER B O 1
ATOM 3633 N N . GLY B 1 116 ? -9.266 23.859 16.938 1 98.56 116 GLY B N 1
ATOM 3634 C CA . GLY B 1 116 ? -9.742 22.5 17.203 1 98.56 116 GLY B CA 1
ATOM 3635 C C . GLY B 1 116 ? -10.164 21.75 15.961 1 98.56 116 GLY B C 1
ATOM 3636 O O . GLY B 1 116 ? -10.492 20.562 16.016 1 98.56 116 GLY B O 1
ATOM 3637 N N . ALA B 1 117 ? -10.125 22.422 14.805 1 98.06 117 ALA B N 1
ATOM 3638 C CA . ALA B 1 117 ? -10.469 21.703 13.578 1 98.06 117 ALA B CA 1
ATOM 3639 C C . ALA B 1 117 ? -9.477 20.594 13.281 1 98.06 117 ALA B C 1
ATOM 3641 O O . ALA B 1 117 ? -9.844 19.547 12.758 1 98.06 117 ALA B O 1
ATOM 3642 N N . PHE B 1 118 ? -8.281 20.875 13.461 1 98.44 118 PHE B N 1
ATOM 3643 C CA . PHE B 1 118 ? -7.242 19.875 13.648 1 98.44 118 PHE B CA 1
ATOM 3644 C C . PHE B 1 118 ? -6.949 19.656 15.125 1 98.44 118 PHE B C 1
ATOM 3646 O O . PHE B 1 118 ? -6.527 20.578 15.82 1 98.44 118 PHE B O 1
ATOM 3653 N N . ASP B 1 119 ? -7.184 18.406 15.555 1 98.81 119 ASP B N 1
ATOM 3654 C CA . ASP B 1 119 ? -7.012 18.109 16.984 1 98.81 119 ASP B CA 1
ATOM 3655 C C . ASP B 1 119 ? -6.352 16.75 17.188 1 98.81 119 ASP B C 1
ATOM 3657 O O . ASP B 1 119 ? -6.941 15.719 16.875 1 98.81 119 ASP B O 1
ATOM 3661 N N . ILE B 1 120 ? -5.223 16.75 17.766 1 98.81 120 ILE B N 1
ATOM 3662 C CA . ILE B 1 120 ? -4.465 15.508 17.859 1 98.81 120 ILE B CA 1
ATOM 3663 C C . ILE B 1 120 ? -4.992 14.664 19.031 1 98.81 120 ILE B C 1
ATOM 3665 O O . ILE B 1 120 ? -4.566 13.523 19.219 1 98.81 120 ILE B O 1
ATOM 3669 N N . THR B 1 121 ? -5.926 15.188 19.859 1 98.88 121 THR B N 1
ATOM 3670 C CA . THR B 1 121 ? -6.582 14.383 20.875 1 98.88 121 THR B CA 1
ATOM 3671 C C . THR B 1 121 ? -7.781 13.641 20.297 1 98.88 121 THR B C 1
ATOM 3673 O O . THR B 1 121 ? -8.609 13.117 21.047 1 98.88 121 THR B O 1
ATOM 3676 N N . ILE B 1 122 ? -7.836 13.539 19 1 98.75 122 ILE B N 1
ATOM 3677 C CA . ILE B 1 122 ? -8.969 12.945 18.297 1 98.75 122 ILE B CA 1
ATOM 3678 C C . ILE B 1 122 ? -8.883 11.422 18.375 1 98.75 122 ILE B C 1
ATOM 3680 O O . ILE B 1 122 ? -9.727 10.719 17.812 1 98.75 122 ILE B O 1
ATOM 3684 N N . GLY B 1 123 ? -7.934 10.844 19.078 1 98.19 123 GLY B N 1
ATOM 3685 C CA . GLY B 1 123 ? -7.641 9.422 19.156 1 98.19 123 GLY B CA 1
ATOM 3686 C C . GLY B 1 123 ? -8.875 8.57 19.406 1 98.19 123 GLY B C 1
ATOM 3687 O O . GLY B 1 123 ? -9.109 7.582 18.719 1 98.19 123 GLY B O 1
ATOM 3688 N N . PRO B 1 124 ? -9.68 8.93 20.406 1 98.44 124 PRO B N 1
ATOM 3689 C CA . PRO B 1 124 ? -10.859 8.117 20.703 1 98.44 124 PRO B CA 1
ATOM 3690 C C . PRO B 1 124 ? -11.789 7.949 19.516 1 98.44 124 PRO B C 1
ATOM 3692 O O . PRO B 1 124 ? -12.32 6.859 19.281 1 98.44 124 PRO B O 1
ATOM 3695 N N . LEU B 1 125 ? -11.953 9 18.734 1 98.12 125 LEU B N 1
ATOM 3696 C CA . LEU B 1 125 ? -12.82 8.93 17.562 1 98.12 125 LEU B CA 1
ATOM 3697 C C . LEU B 1 125 ? -12.188 8.086 16.453 1 98.12 125 LEU B C 1
ATOM 3699 O O . LEU B 1 125 ? -12.867 7.293 15.805 1 98.12 125 LEU B O 1
ATOM 3703 N N . VAL B 1 126 ? -10.898 8.297 16.219 1 96.56 126 VAL B N 1
ATOM 3704 C CA . VAL B 1 126 ? -10.188 7.547 15.203 1 96.56 126 VAL B CA 1
ATOM 3705 C C . VAL B 1 126 ? -10.266 6.055 15.508 1 96.56 126 VAL B C 1
ATOM 3707 O O . VAL B 1 126 ? -10.57 5.246 14.625 1 96.56 126 VAL B O 1
ATOM 3710 N N . LYS B 1 127 ? -10.047 5.734 16.734 1 94.81 127 LYS B N 1
ATOM 3711 C CA . LYS B 1 127 ? -10.117 4.34 17.156 1 94.81 127 LYS B CA 1
ATOM 3712 C C . LYS B 1 127 ? -11.539 3.791 17.016 1 94.81 127 LYS B C 1
ATOM 3714 O O . LYS B 1 127 ? -11.727 2.643 16.609 1 94.81 127 LYS B O 1
ATOM 3719 N N . LEU B 1 128 ? -12.523 4.574 17.359 1 96.19 128 LEU B N 1
ATOM 3720 C CA . LEU B 1 128 ? -13.922 4.16 17.281 1 96.19 128 LEU B CA 1
ATOM 3721 C C . LEU B 1 128 ? -14.289 3.795 15.844 1 96.19 128 LEU B C 1
ATOM 3723 O O . LEU B 1 128 ? -14.867 2.736 15.594 1 96.19 128 LEU B O 1
ATOM 3727 N N . TRP B 1 129 ? -13.93 4.695 14.867 1 93.94 129 TRP B N 1
ATOM 3728 C CA . TRP B 1 129 ? -14.258 4.473 13.469 1 93.94 129 TRP B CA 1
ATOM 3729 C C . TRP B 1 129 ? -13.43 3.334 12.883 1 93.94 129 TRP B C 1
ATOM 3731 O O . TRP B 1 129 ? -13.93 2.523 12.102 1 93.94 129 TRP B O 1
ATOM 3741 N N . GLY B 1 130 ? -12.109 3.342 13.234 1 89.44 130 GLY B N 1
ATOM 3742 C CA . GLY B 1 130 ? -11.188 2.291 12.836 1 89.44 130 GLY B CA 1
ATOM 3743 C C . GLY B 1 130 ? -10.969 2.234 11.336 1 89.44 130 GLY B C 1
ATOM 3744 O O . GLY B 1 130 ? -10.617 1.184 10.789 1 89.44 130 GLY B O 1
ATOM 3745 N N . ILE B 1 131 ? -11.219 3.273 10.617 1 85.69 131 ILE B N 1
ATOM 3746 C CA . ILE B 1 131 ? -11.125 3.279 9.164 1 85.69 131 ILE B CA 1
ATOM 3747 C C . ILE B 1 131 ? -9.703 2.936 8.734 1 85.69 131 ILE B C 1
ATOM 3749 O O . ILE B 1 131 ? -8.734 3.504 9.25 1 85.69 131 ILE B O 1
ATOM 3753 N N . GLY B 1 132 ? -9.555 2.049 7.859 1 76.12 132 GLY B N 1
ATOM 3754 C CA . GLY B 1 132 ? -8.25 1.601 7.395 1 76.12 132 GLY B CA 1
ATOM 3755 C C . GLY B 1 132 ? -7.727 0.399 8.156 1 76.12 132 GLY B C 1
ATOM 3756 O O . GLY B 1 132 ? -6.633 -0.093 7.875 1 76.12 132 GLY B O 1
ATOM 3757 N N . THR B 1 133 ? -8.438 -0.01 9.188 1 76.25 133 THR B N 1
ATOM 3758 C CA . THR B 1 133 ? -8.078 -1.192 9.961 1 76.25 133 THR B CA 1
ATOM 3759 C C . THR B 1 133 ? -9.156 -2.268 9.836 1 76.25 133 THR B C 1
ATOM 3761 O O . THR B 1 133 ? -10.203 -2.037 9.227 1 76.25 133 THR B O 1
ATOM 3764 N N . GLU B 1 134 ? -8.859 -3.365 10.43 1 69.44 134 GLU B N 1
ATOM 3765 C CA . GLU B 1 134 ? -9.797 -4.488 10.375 1 69.44 134 GLU B CA 1
ATOM 3766 C C . GLU B 1 134 ? -11.023 -4.223 11.242 1 69.44 134 GLU B C 1
ATOM 3768 O O . GLU B 1 134 ? -12.031 -4.926 11.133 1 69.44 134 GLU B O 1
ATOM 3773 N N . HIS B 1 135 ? -10.984 -3.188 11.945 1 76.12 135 HIS B N 1
ATOM 3774 C CA . HIS B 1 135 ? -12.078 -2.914 12.867 1 76.12 135 HIS B CA 1
ATOM 3775 C C . HIS B 1 135 ? -12.922 -1.739 12.383 1 76.12 135 HIS B C 1
ATOM 3777 O O . HIS B 1 135 ? -13.711 -1.179 13.156 1 76.12 135 HIS B O 1
ATOM 3783 N N . ALA B 1 136 ? -12.82 -1.422 11.133 1 83.56 136 ALA B N 1
ATOM 3784 C CA . ALA B 1 136 ? -13.555 -0.28 10.594 1 83.56 136 ALA B CA 1
ATOM 3785 C C . ALA B 1 136 ? -15.062 -0.495 10.703 1 83.56 136 ALA B C 1
ATOM 3787 O O . ALA B 1 136 ? -15.562 -1.586 10.414 1 83.56 136 ALA B O 1
ATOM 3788 N N . LYS B 1 137 ? -15.82 0.538 11.156 1 85.25 137 LYS B N 1
ATOM 3789 C CA . LYS B 1 137 ? -17.266 0.47 11.266 1 85.25 137 LYS B CA 1
ATOM 3790 C C . LYS B 1 137 ? -17.891 1.866 11.328 1 85.25 137 LYS B C 1
ATOM 3792 O O . LYS B 1 137 ? -17.188 2.84 11.633 1 85.25 137 LYS B O 1
ATOM 3797 N N . VAL B 1 138 ? -19.156 1.895 10.938 1 90.56 138 VAL B N 1
ATOM 3798 C CA . VAL B 1 138 ? -19.906 3.115 11.188 1 90.56 138 VAL B CA 1
ATOM 3799 C C . VAL B 1 138 ? -20.469 3.088 12.609 1 90.56 138 VAL B C 1
ATOM 3801 O O . VAL B 1 138 ? -21.391 2.32 12.906 1 90.56 138 VAL B O 1
ATOM 3804 N N . PRO B 1 139 ? -19.969 3.887 13.469 1 95.06 139 PRO B N 1
ATOM 3805 C CA . PRO B 1 139 ? -20.453 3.865 14.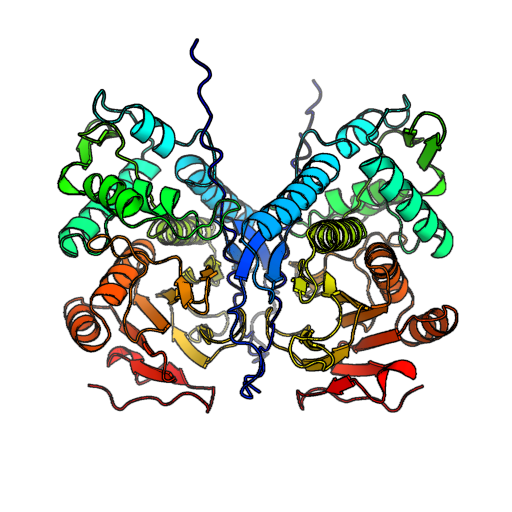859 1 95.06 139 PRO B CA 1
ATOM 3806 C C . PRO B 1 139 ? -21.844 4.461 15.016 1 95.06 139 PRO B C 1
ATOM 3808 O O . PRO B 1 139 ? -22.312 5.188 14.133 1 95.06 139 PRO B O 1
ATOM 3811 N N . SER B 1 140 ? -22.484 4.098 16.125 1 95.81 140 SER B N 1
ATOM 3812 C CA . SER B 1 140 ? -23.75 4.746 16.453 1 95.81 140 SER B CA 1
ATOM 3813 C C . SER B 1 140 ? -23.531 6.188 16.906 1 95.81 140 SER B C 1
ATOM 3815 O O . SER B 1 140 ? -22.422 6.559 17.297 1 95.81 140 SER B O 1
ATOM 3817 N N . GLN B 1 141 ? -24.656 6.934 16.797 1 96.94 141 GLN B N 1
ATOM 3818 C CA . GLN B 1 141 ? -24.562 8.32 17.25 1 96.94 141 GLN B CA 1
ATOM 3819 C C . GLN B 1 141 ? -24.188 8.398 18.719 1 96.94 141 GLN B C 1
ATOM 3821 O O . GLN B 1 141 ? -23.438 9.289 19.125 1 96.94 141 GLN B O 1
ATOM 3826 N N . GLN B 1 142 ? -24.672 7.484 19.484 1 98.19 142 GLN B N 1
ATOM 3827 C CA . GLN B 1 142 ? -24.344 7.449 20.891 1 98.19 142 GLN B CA 1
ATOM 3828 C C . GLN B 1 142 ? -22.844 7.215 21.109 1 98.19 142 GLN B C 1
ATOM 3830 O O . GLN B 1 142 ? -22.203 7.895 21.922 1 98.19 142 GLN B O 1
ATOM 3835 N N . GLU B 1 143 ? -22.281 6.238 20.406 1 98.31 143 GLU B N 1
ATOM 3836 C CA . GLU B 1 143 ? -20.859 5.969 20.484 1 98.31 143 GLU B CA 1
ATOM 3837 C C . GLU B 1 143 ? -20.031 7.199 20.094 1 98.31 143 GLU B C 1
ATOM 3839 O O . GLU B 1 143 ? -19.047 7.523 20.734 1 98.31 143 GLU B O 1
ATOM 3844 N N . ILE B 1 144 ? -20.453 7.906 19.094 1 98.5 144 ILE B N 1
ATOM 3845 C CA . ILE B 1 144 ? -19.75 9.078 18.578 1 98.5 144 ILE B CA 1
ATOM 3846 C C . ILE B 1 144 ? -19.766 10.18 19.641 1 98.5 144 ILE B C 1
ATOM 3848 O O . ILE B 1 144 ? -18.734 10.781 19.938 1 98.5 144 ILE B O 1
ATOM 3852 N N . ASN B 1 145 ? -20.922 10.414 20.188 1 98.44 145 ASN B N 1
ATOM 3853 C CA . ASN B 1 145 ? -21.047 11.461 21.203 1 98.44 145 ASN B CA 1
ATOM 3854 C C . ASN B 1 145 ? -20.125 11.188 22.391 1 98.44 145 ASN B C 1
ATOM 3856 O O . ASN B 1 145 ? -19.5 12.109 22.922 1 98.44 145 ASN B O 1
ATOM 3860 N N . GLU B 1 146 ? -20.109 9.992 22.766 1 98.56 146 GLU B N 1
ATOM 3861 C CA . GLU B 1 146 ? -19.281 9.609 23.906 1 98.56 146 GLU B CA 1
ATOM 3862 C C . GLU B 1 146 ? -17.812 9.875 23.641 1 98.56 146 GLU B C 1
ATOM 3864 O O . GLU B 1 146 ? -17.109 10.43 24.484 1 98.56 146 GLU B O 1
ATOM 3869 N N . LYS B 1 147 ? -17.328 9.484 22.516 1 98.69 147 LYS B N 1
ATOM 3870 C CA . LYS B 1 147 ? -15.914 9.633 22.219 1 98.69 147 LYS B CA 1
ATOM 3871 C C . LYS B 1 147 ? -15.578 11.078 21.859 1 98.69 147 LYS B C 1
ATOM 3873 O O . LYS B 1 147 ? -14.484 11.562 22.172 1 98.69 147 LYS B O 1
ATOM 3878 N N . LYS B 1 148 ? -16.5 11.742 21.203 1 98.56 148 LYS B N 1
ATOM 3879 C CA . LYS B 1 148 ? -16.328 13.148 20.859 1 98.56 148 LYS B CA 1
ATOM 3880 C C . LYS B 1 148 ? -16.109 13.992 22.109 1 98.56 148 LYS B C 1
ATOM 3882 O O . LYS B 1 148 ? -15.336 14.961 22.078 1 98.56 148 LYS B O 1
ATOM 3887 N N . ALA B 1 149 ? -16.734 13.609 23.156 1 98.5 149 ALA B N 1
ATOM 3888 C CA . ALA B 1 149 ? -16.641 14.352 24.422 1 98.5 149 ALA B CA 1
ATOM 3889 C C . ALA B 1 149 ? -15.227 14.305 24.984 1 98.5 149 ALA B C 1
ATOM 3891 O O . ALA B 1 149 ? -14.867 15.109 25.844 1 98.5 149 ALA B O 1
ATOM 3892 N N . LEU B 1 150 ? -14.406 13.344 24.5 1 98.75 150 LEU B N 1
ATOM 3893 C CA . LEU B 1 150 ? -13.055 13.156 25.016 1 98.75 150 LEU B CA 1
ATOM 3894 C C . LEU B 1 150 ? -12.047 13.938 24.172 1 98.75 150 LEU B C 1
ATOM 3896 O O . LEU B 1 150 ? -10.852 13.938 24.469 1 98.75 150 LEU B O 1
ATOM 3900 N N . VAL B 1 151 ? -12.492 14.625 23.156 1 98.81 151 VAL B N 1
ATOM 3901 C CA . VAL B 1 151 ? -11.617 15.359 22.25 1 98.81 151 VAL B CA 1
ATOM 3902 C C . VAL B 1 151 ? -11.508 16.812 22.703 1 98.81 151 VAL B C 1
ATOM 3904 O O . VAL B 1 151 ? -12.492 17.562 22.641 1 98.81 151 VAL B O 1
ATOM 3907 N N . ASN B 1 152 ? -10.328 17.172 23.141 1 98.81 152 ASN B N 1
ATOM 3908 C CA . ASN B 1 152 ? -10.062 18.531 23.594 1 98.81 152 ASN B CA 1
ATOM 3909 C C . ASN B 1 152 ? -8.57 18.781 23.734 1 98.81 152 ASN B C 1
ATOM 3911 O O . ASN B 1 152 ? -7.965 18.469 24.75 1 98.81 152 ASN B O 1
ATOM 3915 N N . TYR B 1 153 ? -8 19.5 22.812 1 98.81 153 TYR B N 1
ATOM 3916 C CA . TYR B 1 153 ? -6.555 19.719 22.781 1 98.81 153 TYR B CA 1
ATOM 3917 C C . TYR B 1 153 ? -6.102 20.547 23.969 1 98.81 153 TYR B C 1
ATOM 3919 O O . TYR B 1 153 ? -4.926 20.516 24.344 1 98.81 153 TYR B O 1
ATOM 3927 N N . LYS B 1 154 ? -6.984 21.25 24.578 1 98.69 154 LYS B N 1
ATOM 3928 C CA . LYS B 1 154 ? -6.629 22.078 25.734 1 98.69 154 LYS B CA 1
ATOM 3929 C C . LYS B 1 154 ? -6.324 21.203 26.938 1 98.69 154 LYS B C 1
ATOM 3931 O O . LYS B 1 154 ? -5.73 21.672 27.922 1 98.69 154 LYS B O 1
ATOM 3936 N N . GLU B 1 155 ? -6.766 20 26.875 1 98.81 155 GLU B N 1
ATOM 3937 C CA . GLU B 1 155 ? -6.574 19.078 28 1 98.81 155 GLU B CA 1
ATOM 3938 C C . GLU B 1 155 ? -5.352 18.188 27.766 1 98.81 155 GLU B C 1
ATOM 3940 O O . GLU B 1 155 ? -5.148 17.203 28.5 1 98.81 155 GLU B O 1
ATOM 3945 N N . LEU B 1 156 ? -4.629 18.438 26.766 1 98.88 156 LEU B N 1
ATOM 3946 C CA . LEU B 1 156 ? -3.273 17.922 26.578 1 98.88 156 LEU B CA 1
ATOM 3947 C C . LEU B 1 156 ? -2.258 18.812 27.281 1 98.88 156 LEU B C 1
ATOM 3949 O O . LEU B 1 156 ? -2.053 19.969 26.891 1 98.88 156 LEU B O 1
ATOM 3953 N N . ILE B 1 157 ? -1.617 18.312 28.266 1 98.81 157 ILE B N 1
ATOM 3954 C CA . ILE B 1 157 ? -0.684 19.078 29.078 1 98.81 157 ILE B CA 1
ATOM 3955 C C . ILE B 1 157 ? 0.746 18.625 28.781 1 98.81 157 ILE B C 1
ATOM 3957 O O . ILE B 1 157 ? 1.064 17.438 28.922 1 98.81 157 ILE B O 1
ATOM 3961 N N . LEU B 1 158 ? 1.557 19.562 28.406 1 98.81 158 LEU B N 1
ATOM 3962 C CA . LEU B 1 158 ? 2.949 19.281 28.062 1 98.81 158 LEU B CA 1
ATOM 3963 C C . LEU B 1 158 ? 3.895 19.938 29.062 1 98.81 158 LEU B C 1
ATOM 3965 O O . LEU B 1 158 ? 3.73 21.125 29.391 1 98.81 158 LEU B O 1
ATOM 3969 N N . ASP B 1 159 ? 4.762 19.203 29.547 1 98.44 159 ASP B N 1
ATOM 3970 C CA . ASP B 1 159 ? 5.852 19.719 30.359 1 98.44 159 ASP B CA 1
ATOM 3971 C C . ASP B 1 159 ? 7.152 19.797 29.562 1 98.44 159 ASP B C 1
ATOM 3973 O O . ASP B 1 159 ? 7.891 18.828 29.469 1 98.44 159 ASP B O 1
ATOM 3977 N N . GLU B 1 160 ? 7.52 20.938 29.156 1 97.56 160 GLU B N 1
ATOM 3978 C CA . GLU B 1 160 ? 8.641 21.141 28.234 1 97.56 160 GLU B CA 1
ATOM 3979 C C . GLU B 1 160 ? 9.969 20.812 28.906 1 97.56 160 GLU B C 1
ATOM 3981 O O . GLU B 1 160 ? 10.875 20.281 28.266 1 97.56 160 GLU B O 1
ATOM 3986 N N . LYS B 1 161 ? 10.055 21.141 30.109 1 97.19 161 LYS B N 1
ATOM 3987 C CA . LYS B 1 161 ? 11.312 20.953 30.828 1 97.19 161 LYS B CA 1
ATOM 3988 C C . LYS B 1 161 ? 11.664 19.484 30.969 1 97.19 161 LYS B C 1
ATOM 3990 O O . LYS B 1 161 ? 12.805 19.078 30.75 1 97.19 161 LYS B O 1
ATOM 3995 N N . SER B 1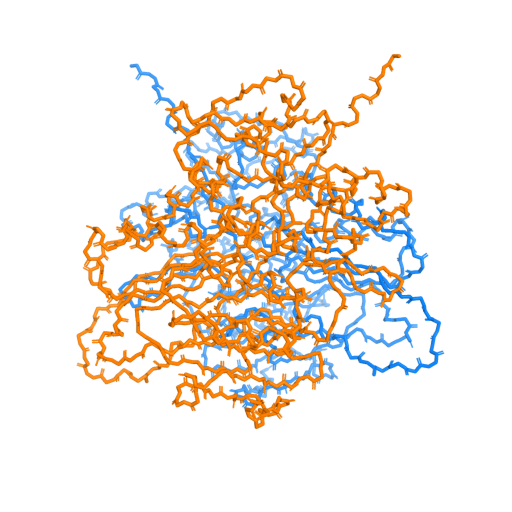 162 ? 10.695 18.641 31.266 1 97.38 162 SER B N 1
ATOM 3996 C CA . SER B 1 162 ? 10.969 17.234 31.562 1 97.38 162 SER B CA 1
ATOM 3997 C C . SER B 1 162 ? 10.523 16.344 30.406 1 97.38 162 SER B C 1
ATOM 3999 O O . SER B 1 162 ? 10.719 15.125 30.453 1 97.38 162 SER B O 1
ATOM 4001 N N . HIS B 1 163 ? 9.906 16.859 29.406 1 98.44 163 HIS B N 1
ATOM 4002 C CA . HIS B 1 163 ? 9.344 16.141 28.266 1 98.44 163 HIS B CA 1
ATOM 4003 C C . HIS B 1 163 ? 8.328 15.102 28.719 1 98.44 163 HIS B C 1
ATOM 4005 O O . HIS B 1 163 ? 8.391 13.938 28.312 1 98.44 163 HIS B O 1
ATOM 4011 N N . LYS B 1 164 ? 7.535 15.523 29.578 1 98.69 164 LYS B N 1
ATOM 4012 C CA . LYS B 1 164 ? 6.434 14.688 30.047 1 98.69 164 LYS B CA 1
ATOM 4013 C C . LYS B 1 164 ? 5.098 15.188 29.5 1 98.69 164 LYS B C 1
ATOM 4015 O O . LYS B 1 164 ? 4.941 16.375 29.219 1 98.69 164 LYS B O 1
ATOM 4020 N N . VAL B 1 165 ? 4.176 14.289 29.359 1 98.81 165 VAL B N 1
ATOM 4021 C CA . VAL B 1 165 ? 2.889 14.555 28.734 1 98.81 165 VAL B CA 1
ATOM 4022 C C . VAL B 1 165 ? 1.768 13.945 29.578 1 98.81 165 VAL B C 1
ATOM 4024 O O . VAL B 1 165 ? 1.915 12.844 30.109 1 98.81 165 VAL B O 1
ATOM 4027 N N . MET B 1 166 ? 0.716 14.664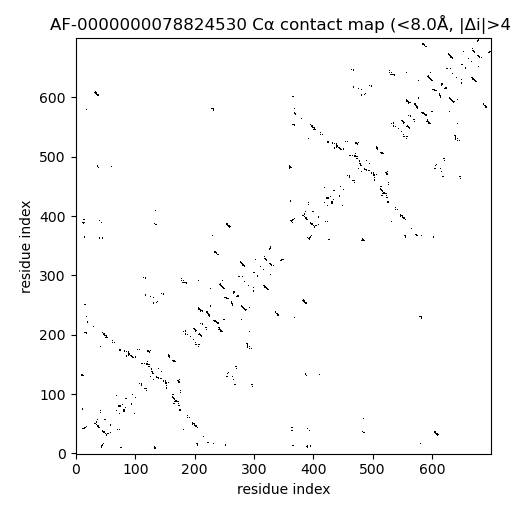 29.703 1 98.81 166 MET B N 1
ATOM 4028 C CA . MET B 1 166 ? -0.45 14.133 30.406 1 98.81 166 MET B CA 1
ATOM 4029 C C . MET B 1 166 ? -1.738 14.516 29.688 1 98.81 166 MET B C 1
ATOM 4031 O O . MET B 1 166 ? -1.87 15.641 29.188 1 98.81 166 MET B O 1
ATOM 4035 N N . LEU B 1 167 ? -2.664 13.609 29.594 1 98.88 167 LEU B N 1
ATOM 4036 C CA . LEU B 1 167 ? -4.051 13.867 29.234 1 98.88 167 LEU B CA 1
ATOM 4037 C C . LEU B 1 167 ? -4.926 14 30.469 1 98.88 167 LEU B C 1
ATOM 4039 O O . LEU B 1 167 ? -4.887 13.148 31.359 1 98.88 167 LEU B O 1
ATOM 4043 N N . ALA B 1 168 ? -5.664 14.945 30.5 1 98.69 168 ALA B N 1
ATOM 4044 C CA . ALA B 1 168 ? -6.277 15.391 31.75 1 98.69 168 ALA B CA 1
ATOM 4045 C C . ALA B 1 168 ? -7.375 14.43 32.219 1 98.69 168 ALA B C 1
ATOM 4047 O O . ALA B 1 168 ? -7.652 14.312 33.406 1 98.69 168 ALA B O 1
ATOM 4048 N N . ARG B 1 169 ? -7.992 13.75 31.297 1 98.56 169 ARG B N 1
ATOM 4049 C CA . ARG B 1 169 ? -9.133 12.922 31.672 1 98.56 169 ARG B CA 1
ATOM 4050 C C . ARG B 1 169 ? -8.922 11.477 31.25 1 98.56 169 ARG B C 1
ATOM 4052 O O . ARG B 1 169 ? -8.375 11.211 30.172 1 98.56 169 ARG B O 1
ATOM 4059 N N . PRO B 1 170 ? -9.492 10.547 32.094 1 98.5 170 PRO B N 1
ATOM 4060 C CA . PRO B 1 170 ? -9.477 9.148 31.688 1 98.5 170 PRO B CA 1
ATOM 4061 C C . PRO B 1 170 ? -10.219 8.922 30.359 1 98.5 170 PRO B C 1
ATOM 4063 O O . PRO B 1 170 ? -11.266 9.531 30.125 1 98.5 170 PRO B O 1
ATOM 4066 N N . GLY B 1 171 ? -9.648 8.102 29.516 1 98.38 171 GLY B N 1
ATOM 4067 C CA . GLY B 1 171 ? -10.305 7.742 28.266 1 98.38 171 GLY B CA 1
ATOM 4068 C C . GLY B 1 171 ? -9.789 8.531 27.078 1 98.38 171 GLY B C 1
ATOM 4069 O O . GLY B 1 171 ? -9.984 8.133 25.938 1 98.38 171 GLY B O 1
ATOM 4070 N N . MET B 1 172 ? -9.141 9.672 27.375 1 98.81 172 MET B N 1
ATOM 4071 C CA . MET B 1 172 ? -8.516 10.43 26.297 1 98.81 172 MET B CA 1
ATOM 4072 C C . MET B 1 172 ? -7.367 9.641 25.672 1 98.81 172 MET B C 1
ATOM 4074 O O . MET B 1 172 ? -6.773 8.781 26.328 1 98.81 172 MET B O 1
ATOM 4078 N N . SER B 1 173 ? -7.102 9.891 24.406 1 98.62 173 SER B N 1
ATOM 4079 C CA . SER B 1 173 ? -5.953 9.352 23.688 1 98.62 173 SER B CA 1
ATOM 4080 C C . SER B 1 173 ? -5.555 10.242 22.516 1 98.62 173 SER B C 1
ATOM 4082 O O . SER B 1 173 ? -6.281 11.172 22.172 1 98.62 173 SER B O 1
ATOM 4084 N N . LEU B 1 174 ? -4.379 9.953 22.016 1 98.75 174 LEU B N 1
ATOM 4085 C CA . LEU B 1 174 ? -3.799 10.797 20.984 1 98.75 174 LEU B CA 1
ATOM 4086 C C . LEU B 1 174 ? -3.758 10.055 19.641 1 98.75 174 LEU B C 1
ATOM 4088 O O . LEU B 1 174 ? -3.695 8.828 19.609 1 98.75 174 LEU B O 1
ATOM 4092 N N . ASP B 1 175 ? -3.855 10.805 18.578 1 98.12 175 ASP B N 1
ATOM 4093 C CA . ASP B 1 175 ? -3.572 10.344 17.219 1 98.12 175 ASP B CA 1
ATOM 4094 C C . ASP B 1 175 ? -2.693 11.344 16.469 1 98.12 175 ASP B C 1
ATOM 4096 O O . ASP B 1 175 ? -3.064 12.508 16.328 1 98.12 175 ASP B O 1
ATOM 4100 N N . LEU B 1 176 ? -1.587 10.867 16.016 1 98.25 176 LEU B N 1
ATOM 4101 C CA . LEU B 1 176 ? -0.661 11.742 15.305 1 98.25 176 LEU B CA 1
ATOM 4102 C C . LEU B 1 176 ? -0.61 11.391 13.82 1 98.25 176 LEU B C 1
ATOM 4104 O O . LEU B 1 176 ? 0.328 11.781 13.117 1 98.25 176 LEU B O 1
ATOM 4108 N N . GLY B 1 177 ? -1.557 10.688 13.297 1 95.31 177 GLY B N 1
ATOM 4109 C CA . GLY B 1 177 ? -1.601 10.305 11.891 1 95.31 177 GLY B CA 1
ATOM 4110 C C . GLY B 1 177 ? -1.664 11.484 10.953 1 95.31 177 GLY B C 1
ATOM 4111 O O . GLY B 1 177 ? -1.247 11.391 9.797 1 95.31 177 GLY B O 1
ATOM 4112 N N . GLY B 1 178 ? -2.15 12.617 11.43 1 96.12 178 GLY B N 1
ATOM 4113 C CA . GLY B 1 178 ? -2.312 13.789 10.594 1 96.12 178 GLY B CA 1
ATOM 4114 C C . GLY B 1 178 ? -1.084 14.68 10.57 1 96.12 178 GLY B C 1
ATOM 4115 O O . GLY B 1 178 ? -1.08 15.727 9.914 1 96.12 178 GLY B O 1
ATOM 4116 N N . ILE B 1 179 ? 0.002 14.281 11.234 1 98.12 179 ILE B N 1
ATOM 4117 C CA . ILE B 1 179 ? 1.113 15.219 11.312 1 98.12 179 ILE B CA 1
ATOM 4118 C C . ILE B 1 179 ? 2.436 14.453 11.344 1 98.12 179 ILE B C 1
ATOM 4120 O O . ILE B 1 179 ? 3.467 14.969 10.906 1 98.12 179 ILE B O 1
ATOM 4124 N N . ALA B 1 180 ? 2.436 13.203 11.781 1 97.69 180 ALA B N 1
ATOM 4125 C CA . ALA B 1 180 ? 3.664 12.445 11.984 1 97.69 180 ALA B CA 1
ATOM 4126 C C . ALA B 1 180 ? 4.332 12.109 10.656 1 97.69 180 ALA B C 1
ATOM 4128 O O . ALA B 1 180 ? 5.562 12.039 10.57 1 97.69 180 ALA B O 1
ATOM 4129 N N . LYS B 1 181 ? 3.615 11.859 9.617 1 97.12 181 LYS B N 1
ATOM 4130 C CA . LYS B 1 181 ? 4.195 11.578 8.305 1 97.12 181 LYS B CA 1
ATOM 4131 C C . LYS B 1 181 ? 5.043 12.75 7.816 1 97.12 181 LYS B C 1
ATOM 4133 O O . LYS B 1 181 ? 6.117 12.555 7.25 1 97.12 181 LYS B O 1
ATOM 4138 N N . GLY B 1 182 ? 4.492 13.953 8.031 1 98.69 182 GLY B N 1
ATOM 4139 C CA . GLY B 1 182 ? 5.266 15.133 7.688 1 98.69 182 GLY B CA 1
ATOM 4140 C C . GLY B 1 182 ? 6.582 15.227 8.43 1 98.69 182 GLY B C 1
ATOM 4141 O O . GLY B 1 182 ? 7.617 15.539 7.84 1 98.69 182 GLY B O 1
ATOM 4142 N N . TYR B 1 183 ? 6.555 14.953 9.719 1 98.88 183 TYR B N 1
ATOM 4143 C CA . TYR B 1 183 ? 7.777 14.938 10.523 1 98.88 183 TYR B CA 1
ATOM 4144 C C . TYR B 1 183 ? 8.758 13.898 9.992 1 98.88 183 TYR B C 1
ATOM 4146 O O . TYR B 1 183 ? 9.953 14.164 9.891 1 98.88 183 TYR B O 1
ATOM 4154 N N . SER B 1 184 ? 8.234 12.727 9.688 1 98.75 184 SER B N 1
ATOM 4155 C CA . SER B 1 184 ? 9.062 11.664 9.141 1 98.75 184 SER B CA 1
ATOM 4156 C C . SER B 1 184 ? 9.734 12.094 7.84 1 98.75 184 SER B C 1
ATOM 4158 O O . SER B 1 184 ? 10.914 11.812 7.625 1 98.75 184 SER B O 1
ATOM 4160 N N . ALA B 1 185 ? 9.008 12.734 6.965 1 98.81 185 ALA B N 1
ATOM 4161 C CA . ALA B 1 185 ? 9.562 13.219 5.703 1 98.81 185 ALA B CA 1
ATOM 4162 C C . ALA B 1 185 ? 10.68 14.234 5.953 1 98.81 185 ALA B C 1
ATOM 4164 O O . ALA B 1 185 ? 11.734 14.164 5.324 1 98.81 185 ALA B O 1
ATOM 4165 N N . ASP B 1 186 ? 10.43 15.148 6.855 1 98.88 186 ASP B N 1
ATOM 4166 C CA . ASP B 1 186 ? 11.445 16.125 7.215 1 98.88 186 ASP B CA 1
ATOM 4167 C C . ASP B 1 186 ? 12.711 15.453 7.719 1 98.88 186 ASP B C 1
ATOM 4169 O O . ASP B 1 186 ? 13.82 15.828 7.336 1 98.88 186 ASP B O 1
ATOM 4173 N N . GLU B 1 187 ? 12.539 14.484 8.547 1 98.88 187 GLU B N 1
ATOM 4174 C CA . GLU B 1 187 ? 13.68 13.781 9.117 1 98.88 187 GLU B CA 1
ATOM 4175 C C . GLU B 1 187 ? 14.43 12.984 8.047 1 98.88 187 GLU B C 1
ATOM 4177 O O . GLU B 1 187 ? 15.664 12.938 8.047 1 98.88 187 GLU B O 1
ATOM 4182 N N . ALA B 1 188 ? 13.695 12.336 7.195 1 98.75 188 ALA B N 1
ATOM 4183 C CA . ALA B 1 188 ? 14.344 11.625 6.094 1 98.75 188 ALA B CA 1
ATOM 4184 C C . ALA B 1 188 ? 15.188 12.578 5.25 1 98.75 188 ALA B C 1
ATOM 4186 O O . ALA B 1 188 ? 16.328 12.258 4.895 1 98.75 188 ALA B O 1
ATOM 4187 N N . ALA B 1 189 ? 14.648 13.734 4.957 1 98.81 189 ALA B N 1
ATOM 4188 C CA . ALA B 1 189 ? 15.375 14.734 4.184 1 98.81 189 ALA B CA 1
ATOM 4189 C C . ALA B 1 189 ? 16.641 15.188 4.918 1 98.81 189 ALA B C 1
ATOM 4191 O O . ALA B 1 189 ? 17.703 15.32 4.316 1 98.81 189 ALA B O 1
ATOM 4192 N N . ARG B 1 190 ? 16.484 15.469 6.188 1 98.81 190 ARG B N 1
ATOM 4193 C CA . ARG B 1 190 ? 17.625 15.875 6.996 1 98.81 190 ARG B CA 1
ATOM 4194 C C . ARG B 1 190 ? 18.75 14.836 6.918 1 98.81 190 ARG B C 1
ATOM 4196 O O . ARG B 1 190 ? 19.906 15.188 6.68 1 98.81 190 ARG B O 1
ATOM 4203 N N . ILE B 1 191 ? 18.391 13.562 7.078 1 98.69 191 ILE B N 1
ATOM 4204 C CA . ILE B 1 191 ? 19.359 12.477 7.078 1 98.69 191 ILE B CA 1
ATOM 4205 C C . ILE B 1 191 ? 20.062 12.406 5.723 1 98.69 191 ILE B C 1
ATOM 4207 O O . ILE B 1 191 ? 21.281 12.297 5.652 1 98.69 191 ILE B O 1
ATOM 4211 N N . LEU B 1 192 ? 19.312 12.492 4.664 1 98.56 192 LEU B N 1
ATOM 4212 C CA . LEU B 1 192 ? 19.891 12.43 3.328 1 98.56 192 LEU B CA 1
ATOM 4213 C C . LEU B 1 192 ? 20.859 13.586 3.098 1 98.56 192 LEU B C 1
ATOM 4215 O O . LEU B 1 192 ? 21.953 13.398 2.58 1 98.56 192 LEU B O 1
ATOM 4219 N N . LYS B 1 193 ? 20.469 14.773 3.5 1 98.5 193 LYS B N 1
ATOM 4220 C CA . LYS B 1 193 ? 21.328 15.945 3.352 1 98.5 193 LYS B CA 1
ATOM 4221 C C . LYS B 1 193 ? 22.609 15.797 4.164 1 98.5 193 LYS B C 1
ATOM 4223 O O . LYS B 1 193 ? 23.703 16.125 3.688 1 98.5 193 LYS B O 1
ATOM 4228 N N . GLU B 1 194 ? 22.469 15.305 5.34 1 98.44 194 GLU B N 1
ATOM 4229 C CA . GLU B 1 194 ? 23.641 15.078 6.195 1 98.44 194 GLU B CA 1
ATOM 4230 C C . GLU B 1 194 ? 24.594 14.078 5.555 1 98.44 194 GLU B C 1
ATOM 4232 O O . GLU B 1 194 ? 25.812 14.156 5.77 1 98.44 194 GLU B O 1
ATOM 4237 N N . GLU B 1 195 ? 24.062 13.195 4.777 1 97.81 195 GLU B N 1
ATOM 4238 C CA . GLU B 1 195 ? 24.875 12.188 4.098 1 97.81 195 GLU B CA 1
ATOM 4239 C C . GLU B 1 195 ? 25.422 12.719 2.773 1 97.81 195 GLU B C 1
ATOM 4241 O O . GLU B 1 195 ? 26.016 11.969 1.995 1 97.81 195 GLU B O 1
ATOM 4246 N N . GLY B 1 196 ? 25.141 13.961 2.457 1 97.81 196 GLY B N 1
ATOM 4247 C CA . GLY B 1 196 ? 25.703 14.625 1.298 1 97.81 196 GLY B CA 1
ATOM 4248 C C . GLY B 1 196 ? 24.859 14.469 0.047 1 97.81 196 GLY B C 1
ATOM 4249 O O . GLY B 1 196 ? 25.312 14.773 -1.058 1 97.81 196 GLY B O 1
ATOM 4250 N N . VAL B 1 197 ? 23.641 14.016 0.16 1 97.69 197 VAL B N 1
ATOM 4251 C CA . VAL B 1 197 ? 22.75 13.875 -0.984 1 97.69 197 VAL B CA 1
ATOM 4252 C C . VAL B 1 197 ? 22.312 15.258 -1.463 1 97.69 197 VAL B C 1
ATOM 4254 O O . VAL B 1 197 ? 21.875 16.094 -0.663 1 97.69 197 VAL B O 1
ATOM 4257 N N . LYS B 1 198 ? 22.344 15.438 -2.771 1 97.94 198 LYS B N 1
ATOM 4258 C CA . LYS B 1 198 ? 22.016 16.734 -3.34 1 97.94 198 LYS B CA 1
ATOM 4259 C C . LYS B 1 198 ? 20.75 16.656 -4.203 1 97.94 198 LYS B C 1
ATOM 4261 O O . LYS B 1 198 ? 20.109 17.672 -4.457 1 97.94 198 LYS B O 1
ATOM 4266 N N . HIS B 1 199 ? 20.469 15.539 -4.754 1 97.75 199 HIS B N 1
ATOM 4267 C CA . HIS B 1 199 ? 19.328 15.336 -5.648 1 97.75 199 HIS B CA 1
ATOM 4268 C C . HIS B 1 199 ? 18.5 14.125 -5.223 1 97.75 199 HIS B C 1
ATOM 4270 O O . HIS B 1 199 ? 18.891 12.984 -5.465 1 97.75 199 HIS B O 1
ATOM 4276 N N . ALA B 1 200 ? 17.312 14.391 -4.648 1 98.12 200 ALA B N 1
ATOM 4277 C CA . ALA B 1 200 ? 16.516 13.266 -4.18 1 98.12 200 ALA B CA 1
ATOM 4278 C C . ALA B 1 200 ? 15.031 13.633 -4.156 1 98.12 200 ALA B C 1
ATOM 4280 O O . ALA B 1 200 ? 14.68 14.812 -4.074 1 98.12 200 ALA B O 1
ATOM 4281 N N . ILE B 1 201 ? 14.219 12.625 -4.285 1 97.19 201 ILE B N 1
ATOM 4282 C CA . ILE B 1 201 ? 12.781 12.695 -4.055 1 97.19 201 ILE B CA 1
ATOM 4283 C C . ILE B 1 201 ? 12.391 11.727 -2.936 1 97.19 201 ILE B C 1
ATOM 4285 O O . ILE B 1 201 ? 12.703 10.539 -2.996 1 97.19 201 ILE B O 1
ATOM 4289 N N . ILE B 1 202 ? 11.797 12.234 -1.931 1 98.12 202 ILE B N 1
ATOM 4290 C CA . ILE B 1 202 ? 11.195 11.469 -0.847 1 98.12 202 ILE B CA 1
ATOM 4291 C C . ILE B 1 202 ? 9.672 11.477 -0.987 1 98.12 202 ILE B C 1
ATOM 4293 O O . ILE B 1 202 ? 9.055 12.547 -0.999 1 98.12 202 ILE B O 1
ATOM 4297 N N . ASN B 1 203 ? 9.094 10.367 -1.136 1 94.62 203 ASN B N 1
ATOM 4298 C CA . ASN B 1 203 ? 7.641 10.25 -1.196 1 94.62 203 ASN B CA 1
ATOM 4299 C C . ASN B 1 203 ? 7.113 9.297 -0.128 1 94.62 203 ASN B C 1
ATOM 4301 O O . ASN B 1 203 ? 7.25 8.078 -0.256 1 94.62 203 ASN B O 1
ATOM 4305 N N . LEU B 1 204 ? 6.496 9.867 0.893 1 94.88 204 LEU B N 1
ATOM 4306 C CA . LEU B 1 204 ? 5.914 9.07 1.968 1 94.88 204 LEU B CA 1
ATOM 4307 C C . LEU B 1 204 ? 4.395 9.039 1.861 1 94.88 204 LEU B C 1
ATOM 4309 O O . LEU B 1 204 ? 3.695 9.414 2.807 1 94.88 204 LEU B O 1
ATOM 4313 N N . GLY B 1 205 ? 3.889 8.594 0.764 1 88.25 205 GLY B N 1
ATOM 4314 C CA . GLY B 1 205 ? 2.453 8.484 0.56 1 88.25 205 GLY B CA 1
ATOM 4315 C C . GLY B 1 205 ? 1.741 9.82 0.617 1 88.25 205 GLY B C 1
ATOM 4316 O O . GLY B 1 205 ? 0.927 10.062 1.512 1 88.25 205 GLY B O 1
ATOM 4317 N N . GLY B 1 206 ? 2.041 10.727 -0.183 1 90.25 206 GLY B N 1
ATOM 4318 C CA . GLY B 1 206 ? 1.394 12.031 -0.237 1 90.25 206 GLY B CA 1
ATOM 4319 C C . GLY B 1 206 ? 2.229 13.141 0.375 1 90.25 206 GLY B C 1
ATOM 4320 O O . GLY B 1 206 ? 1.899 14.32 0.24 1 90.25 206 GLY B O 1
ATOM 4321 N N . ASN B 1 207 ? 3.172 12.781 1.159 1 97 207 ASN B N 1
ATOM 4322 C CA . ASN B 1 207 ? 4.188 13.719 1.637 1 97 207 ASN B CA 1
ATOM 4323 C C . ASN B 1 207 ? 5.465 13.625 0.812 1 97 207 ASN B C 1
ATOM 4325 O O . ASN B 1 207 ? 6.289 12.734 1.034 1 97 207 ASN B O 1
ATOM 4329 N N . VAL B 1 208 ? 5.605 14.578 -0.064 1 97.88 208 VAL B N 1
ATOM 4330 C CA . VAL B 1 208 ? 6.746 14.562 -0.971 1 97.88 208 VAL B CA 1
ATOM 4331 C C . VAL B 1 208 ? 7.719 15.68 -0.592 1 97.88 208 VAL B C 1
ATOM 4333 O O . VAL B 1 208 ? 7.301 16.797 -0.309 1 97.88 208 VAL B O 1
ATOM 4336 N N . ILE B 1 209 ? 8.938 15.344 -0.496 1 98.81 209 ILE B N 1
ATOM 4337 C CA . ILE B 1 209 ? 10 16.344 -0.406 1 98.81 209 ILE B CA 1
ATOM 4338 C C . ILE B 1 209 ? 10.984 16.156 -1.563 1 98.81 209 ILE B C 1
ATOM 4340 O O . ILE B 1 209 ? 11.367 15.039 -1.889 1 98.81 209 ILE B O 1
ATOM 4344 N N . VAL B 1 210 ? 11.328 17.281 -2.211 1 98.75 210 VAL B N 1
ATOM 4345 C CA . VAL B 1 210 ? 12.359 17.25 -3.244 1 98.75 210 VAL B CA 1
ATOM 4346 C C . VAL B 1 210 ? 13.57 18.062 -2.787 1 98.75 210 VAL B C 1
ATOM 4348 O O . VAL B 1 210 ? 13.43 19.156 -2.246 1 98.75 210 VAL B O 1
ATOM 4351 N N . ILE B 1 211 ? 14.664 17.469 -2.928 1 98.5 211 ILE B N 1
ATOM 4352 C CA . ILE B 1 211 ? 15.906 18.109 -2.514 1 98.5 211 ILE B CA 1
ATOM 4353 C C . ILE B 1 211 ? 16.578 18.766 -3.717 1 98.5 211 ILE B C 1
ATOM 4355 O O . ILE B 1 211 ? 16.906 18.094 -4.699 1 98.5 211 ILE B O 1
ATOM 4359 N N . ASN B 1 212 ? 16.781 20.062 -3.619 1 97.94 212 ASN B N 1
ATOM 4360 C CA . ASN B 1 212 ? 17.406 20.906 -4.648 1 97.94 212 ASN B CA 1
ATOM 4361 C C . ASN B 1 212 ? 16.719 20.703 -6.004 1 97.94 212 ASN B C 1
ATOM 4363 O O . ASN B 1 212 ? 15.508 20.484 -6.07 1 97.94 212 ASN B O 1
ATOM 4367 N N . ASN B 1 213 ? 17.453 21.094 -7.117 1 97.38 213 ASN B N 1
ATOM 4368 C CA . ASN B 1 213 ? 17.047 20.828 -8.492 1 97.38 213 ASN B CA 1
ATOM 4369 C C . ASN B 1 213 ? 17.375 19.406 -8.914 1 97.38 213 ASN B C 1
ATOM 4371 O O . ASN B 1 213 ? 18.125 18.703 -8.219 1 97.38 213 ASN B O 1
ATOM 4375 N N . ASN B 1 214 ? 16.734 18.984 -9.906 1 95.62 214 ASN B N 1
ATOM 4376 C CA . ASN B 1 214 ? 17.172 17.703 -10.461 1 95.62 214 ASN B CA 1
ATOM 4377 C C . ASN B 1 214 ? 18.609 17.766 -10.969 1 95.62 214 ASN B C 1
ATOM 4379 O O . ASN B 1 214 ? 19.25 18.828 -10.898 1 95.62 214 ASN B O 1
ATOM 4383 N N . VAL B 1 215 ? 19.141 16.719 -11.469 1 93.44 215 VAL B N 1
ATOM 4384 C CA . VAL B 1 215 ? 20.562 16.594 -11.797 1 93.44 215 VAL B CA 1
ATOM 4385 C C . VAL B 1 215 ? 20.906 17.516 -12.961 1 93.44 215 VAL B C 1
ATOM 4387 O O . VAL B 1 215 ? 22.062 17.891 -13.156 1 93.44 215 VAL B O 1
ATOM 4390 N N . ASN B 1 216 ? 19.906 17.953 -13.742 1 94.31 216 ASN B N 1
ATOM 4391 C CA . ASN B 1 216 ? 20.125 18.844 -14.875 1 94.31 216 ASN B CA 1
ATOM 4392 C C . ASN B 1 216 ? 19.984 20.312 -14.469 1 94.31 216 ASN B C 1
ATOM 4394 O O . ASN B 1 216 ? 20.031 21.203 -15.32 1 94.31 216 ASN B O 1
ATOM 4398 N N . GLY B 1 217 ? 19.656 20.516 -13.289 1 95.94 217 GLY B N 1
ATOM 4399 C CA . GLY B 1 217 ? 19.562 21.875 -12.797 1 95.94 217 GLY B CA 1
ATOM 4400 C C . GLY B 1 217 ? 18.156 22.453 -12.922 1 95.94 217 GLY B C 1
ATOM 4401 O O . GLY B 1 217 ? 17.938 23.641 -12.664 1 95.94 217 GLY B O 1
ATOM 4402 N N . ASN B 1 218 ? 17.266 21.688 -13.352 1 96.94 218 ASN B N 1
ATOM 4403 C CA . ASN B 1 218 ? 15.875 22.125 -13.516 1 96.94 218 ASN B CA 1
ATOM 4404 C C . ASN B 1 218 ? 15.031 21.781 -12.289 1 96.94 218 ASN B C 1
ATOM 4406 O O . ASN B 1 218 ? 15.398 20.906 -11.508 1 96.94 218 ASN B O 1
ATOM 4410 N N . PRO B 1 219 ? 13.914 22.469 -12.117 1 98.06 219 PRO B N 1
ATOM 4411 C CA . PRO B 1 219 ? 12.977 22.078 -11.07 1 98.06 219 PRO B CA 1
ATOM 4412 C C . PRO B 1 219 ? 12.461 20.641 -11.25 1 98.06 219 PRO B C 1
ATOM 4414 O O . PRO B 1 219 ? 12.398 20.141 -12.375 1 98.06 219 PRO B O 1
ATOM 4417 N N . TRP B 1 220 ? 12.164 20.078 -10.125 1 97.75 220 TRP B N 1
ATOM 4418 C CA . TRP B 1 220 ? 11.547 18.766 -10.172 1 97.75 220 TRP B CA 1
ATOM 4419 C C . TRP B 1 220 ? 10.117 18.859 -10.695 1 97.75 220 TRP B C 1
ATOM 4421 O O . TRP B 1 220 ? 9.383 19.781 -10.352 1 97.75 220 TRP B O 1
ATOM 4431 N N . LYS B 1 221 ? 9.734 17.906 -11.516 1 95.38 221 LYS B N 1
ATOM 4432 C CA . LYS B 1 221 ? 8.352 17.766 -11.953 1 95.38 221 LYS B CA 1
ATOM 4433 C C . LYS B 1 221 ? 7.621 16.719 -11.125 1 95.38 221 LYS B C 1
ATOM 4435 O O . LYS B 1 221 ? 7.918 15.523 -11.219 1 95.38 221 LYS B O 1
ATOM 4440 N N . ILE B 1 222 ? 6.656 17.109 -10.375 1 95.56 222 ILE B N 1
ATOM 4441 C CA . ILE B 1 222 ? 5.945 16.219 -9.461 1 95.56 222 ILE B CA 1
ATOM 4442 C C . ILE B 1 222 ? 4.477 16.125 -9.875 1 95.56 222 ILE B C 1
ATOM 4444 O O . ILE B 1 222 ? 3.812 17.141 -10.078 1 95.56 222 ILE B O 1
ATOM 4448 N N . GLY B 1 223 ? 3.939 14.898 -10.023 1 92.38 223 GLY B N 1
ATOM 4449 C CA . GLY B 1 223 ? 2.533 14.688 -10.328 1 92.38 223 GLY B C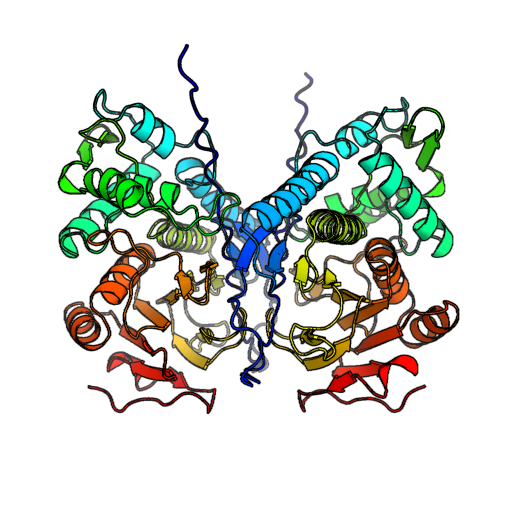A 1
ATOM 4450 C C . GLY B 1 223 ? 1.623 14.891 -9.133 1 92.38 223 GLY B C 1
ATOM 4451 O O . GLY B 1 223 ? 1.966 14.508 -8.016 1 92.38 223 GLY B O 1
ATOM 4452 N N . ILE B 1 224 ? 0.472 15.445 -9.391 1 93.25 224 ILE B N 1
ATOM 4453 C CA . ILE B 1 224 ? -0.586 15.562 -8.391 1 93.25 224 ILE B CA 1
ATOM 4454 C C . ILE B 1 224 ? -1.645 14.484 -8.633 1 93.25 224 ILE B C 1
ATOM 4456 O O . ILE B 1 224 ? -2.195 14.383 -9.734 1 93.25 224 ILE B O 1
ATOM 4460 N N . GLN B 1 225 ? -1.935 13.781 -7.656 1 86.25 225 GLN B N 1
ATOM 4461 C CA . GLN B 1 225 ? -2.793 12.602 -7.73 1 86.25 225 GLN B CA 1
ATOM 4462 C C . GLN B 1 225 ? -4.211 12.984 -8.148 1 86.25 225 GLN B C 1
ATOM 4464 O O . GLN B 1 225 ? -4.758 13.977 -7.668 1 86.25 225 GLN B O 1
ATOM 4469 N N . ASN B 1 226 ? -4.766 12.211 -9.086 1 85.94 226 ASN B N 1
ATOM 4470 C CA . ASN B 1 226 ? -6.203 12.211 -9.328 1 85.94 226 ASN B CA 1
ATOM 4471 C C . ASN B 1 226 ? -6.965 11.578 -8.172 1 85.94 226 ASN B C 1
ATOM 4473 O O . ASN B 1 226 ? -6.867 10.367 -7.945 1 85.94 226 ASN B O 1
ATOM 4477 N N . PRO B 1 227 ? -7.754 12.312 -7.398 1 87.38 227 PRO B N 1
ATOM 4478 C CA . PRO B 1 227 ? -8.375 11.781 -6.188 1 87.38 227 PRO B CA 1
ATOM 4479 C C . PRO B 1 227 ? -9.508 10.805 -6.488 1 87.38 227 PRO B C 1
ATOM 4481 O O . PRO B 1 227 ? -10.078 10.211 -5.57 1 87.38 227 PRO B O 1
ATOM 4484 N N . PHE B 1 228 ? -9.828 10.609 -7.727 1 79.62 228 PHE B N 1
ATOM 4485 C CA . PHE B 1 228 ? -10.953 9.758 -8.086 1 79.62 228 PHE B CA 1
ATOM 4486 C C . PHE B 1 228 ? -10.477 8.445 -8.68 1 79.62 228 PHE B C 1
ATOM 4488 O O . PHE B 1 228 ? -11.281 7.598 -9.07 1 79.62 228 PHE B O 1
ATOM 4495 N N . GLU B 1 229 ? -9.195 8.438 -8.812 1 67.44 229 GLU B N 1
ATOM 4496 C CA . GLU B 1 229 ? -8.602 7.238 -9.391 1 67.44 229 GLU B CA 1
ATOM 4497 C C . GLU B 1 229 ? -7.598 6.605 -8.43 1 67.44 229 GLU B C 1
ATOM 4499 O O . GLU B 1 229 ? -7.25 7.195 -7.402 1 67.44 229 GLU B O 1
ATOM 4504 N N . ASP B 1 230 ? -7.293 5.375 -8.766 1 58.91 230 ASP B N 1
ATOM 4505 C CA . ASP B 1 230 ? -6.305 4.676 -7.949 1 58.91 230 ASP B CA 1
ATOM 4506 C C . ASP B 1 230 ? -4.98 5.438 -7.914 1 58.91 230 ASP B C 1
ATOM 4508 O O . ASP B 1 230 ? -4.707 6.254 -8.797 1 58.91 230 ASP B O 1
ATOM 4512 N N . THR B 1 231 ? -4.285 5.066 -6.906 1 56.28 231 THR B N 1
ATOM 4513 C CA . THR B 1 231 ? -3.004 5.73 -6.707 1 56.28 231 THR B CA 1
ATOM 4514 C C . THR B 1 231 ? -2.133 5.609 -7.953 1 56.28 231 THR B C 1
ATOM 4516 O O . THR B 1 231 ? -2.062 4.543 -8.562 1 56.28 231 THR B O 1
ATOM 4519 N N . GLY B 1 232 ? -1.544 6.746 -8.406 1 59.53 232 GLY B N 1
ATOM 4520 C CA . GLY B 1 232 ? -0.621 6.762 -9.531 1 59.53 232 GLY B CA 1
ATOM 4521 C C . GLY B 1 232 ? -1.151 7.531 -10.727 1 59.53 232 GLY B C 1
ATOM 4522 O O . GLY B 1 232 ? -0.383 7.934 -11.602 1 59.53 232 GLY B O 1
ATOM 4523 N N . GLU B 1 233 ? -2.453 7.652 -10.75 1 69.38 233 GLU B N 1
ATOM 4524 C CA . GLU B 1 233 ? -3 8.469 -11.82 1 69.38 233 GLU B CA 1
ATOM 4525 C C . GLU B 1 233 ? -2.992 9.953 -11.445 1 69.38 233 GLU B C 1
ATOM 4527 O O . GLU B 1 233 ? -3.592 10.352 -10.445 1 69.38 233 GLU B O 1
ATOM 4532 N N . GLU B 1 234 ? -2.381 10.734 -12.312 1 82.56 234 GLU B N 1
ATOM 4533 C CA . GLU B 1 234 ? -2.217 12.141 -11.969 1 82.56 234 GLU B CA 1
ATOM 4534 C C . GLU B 1 234 ? -3.246 13.008 -12.688 1 82.56 234 GLU B C 1
ATOM 4536 O O . GLU B 1 234 ? -3.617 12.727 -13.828 1 82.56 234 GLU B O 1
ATOM 4541 N N . MET B 1 235 ? -3.646 14 -12.086 1 88.88 235 MET B N 1
ATOM 4542 C CA . MET B 1 235 ? -4.531 14.969 -12.719 1 88.88 235 MET B CA 1
ATOM 4543 C C . MET B 1 235 ? -3.752 16.203 -13.148 1 88.88 235 MET B C 1
ATOM 4545 O O . MET B 1 235 ? -4.23 17 -13.969 1 88.88 235 MET B O 1
ATOM 4549 N N . GLY B 1 236 ? -2.578 16.422 -12.586 1 93.81 236 GLY B N 1
ATOM 4550 C CA . GLY B 1 236 ? -1.74 17.578 -12.891 1 93.81 236 GLY B CA 1
ATOM 4551 C C . GLY B 1 236 ? -0.295 17.391 -12.469 1 93.81 236 GLY B C 1
ATOM 4552 O O . GLY B 1 236 ? 0.062 16.359 -11.898 1 93.81 236 GLY B O 1
ATOM 4553 N N . THR B 1 237 ? 0.456 18.422 -12.828 1 95.56 237 THR B N 1
ATOM 4554 C CA . THR B 1 237 ? 1.879 18.391 -12.508 1 95.56 237 THR B CA 1
ATOM 4555 C C . THR B 1 237 ? 2.344 19.75 -11.984 1 95.56 237 THR B C 1
ATOM 4557 O O . THR B 1 237 ? 1.867 20.797 -12.438 1 95.56 237 THR B O 1
ATOM 4560 N N . ILE B 1 238 ? 3.316 19.719 -11.062 1 97.31 238 ILE B N 1
ATOM 4561 C CA . ILE B 1 238 ? 3.904 20.922 -10.516 1 97.31 238 ILE B CA 1
ATOM 4562 C C . ILE B 1 238 ? 5.426 20.859 -10.617 1 97.31 238 ILE B C 1
ATOM 4564 O O . ILE B 1 238 ? 6.02 19.797 -10.438 1 97.31 238 ILE B O 1
ATOM 4568 N N . GLU B 1 239 ? 6.027 21.953 -10.898 1 98.06 239 GLU B N 1
ATOM 4569 C CA . GLU B 1 239 ? 7.48 22.078 -10.93 1 98.06 239 GLU B CA 1
ATOM 4570 C C . GLU B 1 239 ? 8 22.812 -9.695 1 98.06 239 GLU B C 1
ATOM 4572 O O . GLU B 1 239 ? 7.605 23.953 -9.445 1 98.06 239 GLU B O 1
ATOM 4577 N N . VAL B 1 240 ? 8.898 22.156 -8.906 1 98.06 240 VAL B N 1
ATOM 4578 C CA . VAL B 1 240 ? 9.328 22.781 -7.66 1 98.06 240 VAL B CA 1
ATOM 4579 C C . VAL B 1 240 ? 10.789 22.438 -7.387 1 98.06 240 VAL B C 1
ATOM 4581 O O . VAL B 1 240 ? 11.312 21.453 -7.934 1 98.06 240 VAL B O 1
ATOM 4584 N N . THR B 1 241 ? 11.469 23.266 -6.547 1 98 241 THR B N 1
ATOM 4585 C CA . THR B 1 241 ? 12.82 23.078 -6.027 1 98 241 THR B CA 1
ATOM 4586 C C . THR B 1 241 ? 12.859 23.312 -4.52 1 98 241 THR B C 1
ATOM 4588 O O . THR B 1 241 ? 12.383 24.328 -4.027 1 98 241 THR B O 1
ATOM 4591 N N . ASN B 1 242 ? 13.406 22.344 -3.807 1 98.06 242 ASN B N 1
ATOM 4592 C CA . ASN B 1 242 ? 13.586 22.484 -2.363 1 98.06 242 ASN B CA 1
ATOM 4593 C C . ASN B 1 242 ? 12.266 22.797 -1.667 1 98.06 242 ASN B C 1
ATOM 4595 O O . ASN B 1 242 ? 12.172 23.766 -0.905 1 98.06 242 ASN B O 1
ATOM 4599 N N . LYS B 1 243 ? 11.25 21.953 -2.008 1 98.69 243 LYS B N 1
ATOM 4600 C CA . LYS B 1 243 ? 9.93 22.125 -1.411 1 98.69 243 LYS B CA 1
ATOM 4601 C C . LYS B 1 243 ? 9.375 20.797 -0.924 1 98.69 243 LYS B C 1
ATOM 4603 O O . LYS B 1 243 ? 9.883 19.734 -1.284 1 98.69 243 LYS B O 1
ATOM 4608 N N . THR B 1 244 ? 8.461 20.906 -0.091 1 98.75 244 THR B N 1
ATOM 4609 C CA . THR B 1 244 ? 7.59 19.766 0.197 1 98.75 244 THR B CA 1
ATOM 4610 C C . THR B 1 244 ? 6.211 19.984 -0.42 1 98.75 244 THR B C 1
ATOM 4612 O O . THR B 1 244 ? 5.727 21.109 -0.499 1 98.75 244 THR B O 1
ATOM 4615 N N . ILE B 1 245 ? 5.637 18.984 -1 1 98.62 245 ILE B N 1
ATOM 4616 C CA . ILE B 1 245 ? 4.285 18.891 -1.544 1 98.62 245 ILE B CA 1
ATOM 4617 C C . ILE B 1 245 ? 3.471 17.875 -0.75 1 98.62 245 ILE B C 1
ATOM 4619 O O . ILE B 1 245 ? 3.752 16.672 -0.797 1 98.62 245 ILE B O 1
ATOM 4623 N N . VAL B 1 246 ? 2.527 18.312 -0.005 1 98.38 246 VAL B N 1
ATOM 4624 C CA . VAL B 1 246 ? 1.769 17.453 0.889 1 98.38 246 VAL B CA 1
ATOM 4625 C C . VAL B 1 246 ? 0.299 17.438 0.473 1 98.38 246 VAL B C 1
ATOM 4627 O O . VAL B 1 246 ? -0.331 18.5 0.365 1 98.38 246 VAL B O 1
ATOM 4630 N N . THR B 1 247 ? -0.241 16.234 0.225 1 95.94 247 THR B N 1
ATOM 4631 C CA . THR B 1 247 ? -1.62 16.094 -0.229 1 95.94 247 THR B CA 1
ATOM 4632 C C . THR B 1 247 ? -2.443 15.297 0.777 1 95.94 247 THR B C 1
ATOM 4634 O O . THR B 1 247 ? -1.996 14.258 1.264 1 95.94 247 THR B O 1
ATOM 4637 N N . SER B 1 248 ? -3.535 15.82 1.17 1 94.19 248 SER B N 1
ATOM 4638 C CA . SER B 1 248 ? -4.586 15.07 1.853 1 94.19 248 SER B CA 1
ATOM 4639 C C . SER B 1 248 ? -5.797 14.867 0.947 1 94.19 248 SER B C 1
ATOM 4641 O O . SER B 1 248 ? -6.215 15.789 0.246 1 94.19 248 SER B O 1
ATOM 4643 N N . GLY B 1 249 ? -6.332 13.664 0.88 1 90.94 249 GLY B N 1
ATOM 4644 C CA . GLY B 1 249 ? -7.477 13.352 0.043 1 90.94 249 GLY B CA 1
ATOM 4645 C C . GLY B 1 249 ? -8.422 12.344 0.679 1 90.94 249 GLY B C 1
ATOM 4646 O O . GLY B 1 249 ? -8.031 11.617 1.599 1 90.94 249 GLY B O 1
ATOM 4647 N N . ILE B 1 250 ? -9.594 12.25 0.186 1 86.75 250 ILE B N 1
ATOM 4648 C CA . ILE B 1 250 ? -10.633 11.422 0.784 1 86.75 250 ILE B CA 1
ATOM 4649 C C . ILE B 1 250 ? -10.609 10.031 0.149 1 86.75 250 ILE B C 1
ATOM 4651 O O . ILE B 1 250 ? -11.391 9.156 0.527 1 86.75 250 ILE B O 1
ATOM 4655 N N . TYR B 1 251 ? -9.711 9.781 -0.707 1 75.69 251 TYR B N 1
ATOM 4656 C CA . TYR B 1 251 ? -9.68 8.547 -1.483 1 75.69 251 TYR B CA 1
ATOM 4657 C C . TYR B 1 251 ? -8.734 7.531 -0.854 1 75.69 251 TYR B C 1
ATOM 4659 O O . TYR B 1 251 ? -8.703 6.363 -1.258 1 75.69 251 TYR B O 1
ATOM 4667 N N . GLU B 1 252 ? -7.926 7.801 0.044 1 69.81 252 GLU B N 1
ATOM 4668 C CA . GLU B 1 252 ? -6.855 6.953 0.562 1 69.81 252 GLU B CA 1
ATOM 4669 C C . GLU B 1 252 ? -7.418 5.762 1.334 1 69.81 252 GLU B C 1
ATOM 4671 O O . GLU B 1 252 ? -7.152 4.609 0.987 1 69.81 252 GLU B O 1
ATOM 4676 N N . ARG B 1 253 ? -8.195 6.055 2.412 1 75.31 253 ARG B N 1
ATOM 4677 C CA . ARG B 1 253 ? -8.844 5.043 3.242 1 75.31 253 ARG B CA 1
ATOM 4678 C C . ARG B 1 253 ? -10.305 5.387 3.49 1 75.31 253 ARG B C 1
ATOM 4680 O O . ARG B 1 253 ? -10.641 6.535 3.789 1 75.31 253 ARG B O 1
ATOM 4687 N N . TYR B 1 254 ? -11.086 4.379 3.199 1 79.12 254 TYR B N 1
ATOM 4688 C CA . TYR B 1 254 ? -12.508 4.633 3.42 1 79.12 254 TYR B CA 1
ATOM 4689 C C . TYR B 1 254 ? -13.258 3.336 3.686 1 79.12 254 TYR B C 1
ATOM 4691 O O . TYR B 1 254 ? -12.711 2.246 3.518 1 79.12 254 TYR B O 1
ATOM 4699 N N . LEU B 1 255 ? -14.344 3.49 4.258 1 80.56 255 LEU B N 1
ATOM 4700 C CA . LEU B 1 255 ? -15.328 2.416 4.375 1 80.56 255 LEU B CA 1
ATOM 4701 C C . LEU B 1 255 ? -16.656 2.818 3.738 1 80.56 255 LEU B C 1
ATOM 4703 O O . LEU B 1 255 ? -17.047 3.984 3.803 1 80.56 255 LEU B O 1
ATOM 4707 N N . GLU B 1 256 ? -17.125 2.004 3 1 79.31 256 GLU B N 1
ATOM 4708 C CA . GLU B 1 256 ? -18.406 2.279 2.361 1 79.31 256 GLU B CA 1
ATOM 4709 C C . GLU B 1 256 ? -19.531 1.474 3.01 1 79.31 256 GLU B C 1
ATOM 4711 O O . GLU B 1 256 ? -19.406 0.259 3.178 1 79.31 256 GLU B O 1
ATOM 4716 N N . LYS B 1 257 ? -20.531 2.213 3.418 1 78.81 257 LYS B N 1
ATOM 4717 C CA . LYS B 1 257 ? -21.703 1.597 4.02 1 78.81 257 LYS B CA 1
ATOM 4718 C C . LYS B 1 257 ? -22.984 2.264 3.525 1 78.81 257 LYS B C 1
ATOM 4720 O O . LYS B 1 257 ? -23.125 3.484 3.607 1 78.81 257 LYS B O 1
ATOM 4725 N N . ASN B 1 258 ? -23.906 1.438 3.025 1 78.81 258 ASN B N 1
ATOM 4726 C CA . ASN B 1 258 ? -25.203 1.899 2.547 1 78.81 258 ASN B CA 1
ATOM 4727 C C . ASN B 1 258 ? -25.047 3.02 1.521 1 78.81 258 ASN B C 1
ATOM 4729 O O . ASN B 1 258 ? -25.703 4.062 1.636 1 78.81 258 ASN B O 1
ATOM 4733 N N . GLY B 1 259 ? -24.109 2.914 0.69 1 74.5 259 GLY B N 1
ATOM 4734 C CA . GLY B 1 259 ? -23.906 3.834 -0.419 1 74.5 259 GLY B CA 1
ATOM 4735 C C . GLY B 1 259 ? -23.188 5.105 -0.018 1 74.5 259 GLY B C 1
ATOM 4736 O O . GLY B 1 259 ? -22.938 5.973 -0.856 1 74.5 259 GLY B O 1
ATOM 4737 N N . LYS B 1 260 ? -22.953 5.137 1.183 1 84.25 260 LYS B N 1
ATOM 4738 C CA . LYS B 1 260 ? -22.234 6.309 1.664 1 84.25 260 LYS B CA 1
ATOM 4739 C C . LYS B 1 260 ? -20.766 5.973 1.959 1 84.25 260 LYS B C 1
ATOM 4741 O O . LYS B 1 260 ? -20.469 4.922 2.531 1 84.25 260 LYS B O 1
ATOM 4746 N N . LYS B 1 261 ? -19.938 6.809 1.475 1 84.19 261 LYS B N 1
ATOM 4747 C CA . LYS B 1 261 ? -18.5 6.645 1.71 1 84.19 261 LYS B CA 1
ATOM 4748 C C . LYS B 1 261 ? -18.031 7.48 2.898 1 84.19 261 LYS B C 1
ATOM 4750 O O . LYS B 1 261 ? -18.359 8.664 2.992 1 84.19 261 LYS B O 1
ATOM 4755 N N . TYR B 1 262 ? -17.375 6.809 3.811 1 90.31 262 TYR B N 1
ATOM 4756 C CA . TYR B 1 262 ? -16.797 7.473 4.973 1 90.31 262 TYR B CA 1
ATOM 4757 C C . TYR B 1 262 ? -15.273 7.441 4.914 1 90.31 262 TYR B C 1
ATOM 4759 O O . TYR B 1 262 ? -14.656 6.391 5.105 1 90.31 262 TYR B O 1
ATOM 4767 N N . HIS B 1 263 ? -14.742 8.586 4.621 1 89.69 263 HIS B N 1
ATOM 4768 C CA . HIS B 1 263 ? -13.289 8.633 4.523 1 89.69 263 HIS B CA 1
ATOM 4769 C C . HIS B 1 263 ? -12.648 8.844 5.895 1 89.69 263 HIS B C 1
ATOM 4771 O O . HIS B 1 263 ? -13.344 9.117 6.875 1 89.69 263 HIS B O 1
ATOM 4777 N N . HIS B 1 264 ? -11.305 8.836 6.02 1 89.56 264 HIS B N 1
ATOM 4778 C CA . HIS B 1 264 ? -10.562 8.75 7.266 1 89.56 264 HIS B CA 1
ATOM 4779 C C . HIS B 1 264 ? -10.359 10.133 7.883 1 89.56 264 HIS B C 1
ATOM 4781 O O . HIS B 1 264 ? -9.977 10.25 9.047 1 89.56 264 HIS B O 1
ATOM 4787 N N . ILE B 1 265 ? -10.547 11.242 7.16 1 94.44 265 ILE B N 1
ATOM 4788 C CA . ILE B 1 265 ? -10.367 12.578 7.707 1 94.44 265 ILE B CA 1
ATOM 4789 C C . ILE B 1 265 ? -11.602 12.984 8.508 1 94.44 265 ILE B C 1
ATOM 4791 O O . ILE B 1 265 ? -12.594 13.445 7.941 1 94.44 265 ILE B O 1
ATOM 4795 N N . LEU B 1 266 ? -11.461 13.008 9.812 1 96.5 266 LEU B N 1
ATOM 4796 C CA . LEU B 1 266 ? -12.609 13.195 10.695 1 96.5 266 LEU B CA 1
ATOM 4797 C C . LEU B 1 266 ? -12.727 14.656 11.125 1 96.5 266 LEU B C 1
ATOM 4799 O O . LEU B 1 266 ? -11.719 15.344 11.281 1 96.5 266 LEU B O 1
ATOM 4803 N N . ASN B 1 267 ? -13.969 15.055 11.266 1 97.75 267 ASN B N 1
ATOM 4804 C CA . ASN B 1 267 ? -14.336 16.328 11.875 1 97.75 267 ASN B CA 1
ATOM 4805 C C . ASN B 1 267 ? -14.492 16.188 13.391 1 97.75 267 ASN B C 1
ATOM 4807 O O . ASN B 1 267 ? -15.438 15.57 13.867 1 97.75 267 ASN B O 1
ATOM 4811 N N . PRO B 1 268 ? -13.625 16.844 14.141 1 98.12 268 PRO B N 1
ATOM 4812 C CA . PRO B 1 268 ? -13.672 16.672 15.594 1 98.12 268 PRO B CA 1
ATOM 4813 C C . PRO B 1 268 ? -14.945 17.234 16.219 1 98.12 268 PRO B C 1
ATOM 4815 O O . PRO B 1 268 ? -15.312 16.859 17.328 1 98.12 268 PRO B O 1
ATOM 4818 N N . PHE B 1 269 ? -15.609 18.094 15.578 1 98 269 PHE B N 1
ATOM 4819 C CA . PHE B 1 269 ? -16.781 18.766 16.141 1 98 269 PHE B CA 1
ATOM 4820 C C . PHE B 1 269 ? -18.031 17.906 15.969 1 98 269 PHE B C 1
ATOM 4822 O O . PHE B 1 269 ? -18.938 17.969 16.797 1 98 269 PHE B O 1
ATOM 4829 N N . THR B 1 270 ? -18.047 17.109 14.883 1 97.75 270 THR B N 1
ATOM 4830 C CA . THR B 1 270 ? -19.234 16.297 14.633 1 97.75 270 THR B CA 1
ATOM 4831 C C . THR B 1 270 ? -18.969 14.836 14.961 1 97.75 270 THR B C 1
ATOM 4833 O O . THR B 1 270 ? -19.906 14.078 15.242 1 97.75 270 THR B O 1
ATOM 4836 N N . GLY B 1 271 ? -17.703 14.477 14.82 1 98.19 271 GLY B N 1
ATOM 4837 C CA . GLY B 1 271 ? -17.312 13.086 15.016 1 98.19 271 GLY B CA 1
ATOM 4838 C C . GLY B 1 271 ? -17.438 12.25 13.758 1 98.19 271 GLY B C 1
ATOM 4839 O O . GLY B 1 271 ? -17.109 11.062 13.758 1 98.19 271 GLY B O 1
ATOM 4840 N N . TYR B 1 272 ? -17.891 12.812 12.68 1 96.75 272 TYR B N 1
ATOM 4841 C CA . TYR B 1 272 ? -18 12.18 11.367 1 96.75 272 TYR B CA 1
ATOM 4842 C C . TYR B 1 272 ? -16.875 12.641 10.438 1 96.75 272 TYR B C 1
ATOM 4844 O O . TYR B 1 272 ? -16.188 13.617 10.734 1 96.75 272 TYR B O 1
ATOM 4852 N N . PRO B 1 273 ? -16.688 11.891 9.328 1 95.62 273 PRO B N 1
ATOM 4853 C CA . PRO B 1 273 ? -15.758 12.414 8.328 1 95.62 273 PRO B CA 1
ATOM 4854 C C . PRO B 1 273 ? -16.109 13.82 7.871 1 95.62 273 PRO B C 1
ATOM 4856 O O . PRO B 1 273 ? -17.297 14.18 7.836 1 95.62 273 PRO B O 1
ATOM 4859 N N . MET B 1 274 ? -15.062 14.562 7.578 1 95.19 274 MET B N 1
ATOM 4860 C CA . MET B 1 274 ? -15.297 15.875 6.98 1 95.19 274 MET B CA 1
ATOM 4861 C C . MET B 1 274 ? -16.234 15.766 5.781 1 95.19 274 MET B C 1
ATOM 4863 O O . MET B 1 274 ? -16.125 14.828 4.988 1 95.19 274 MET B O 1
ATOM 4867 N N . ASN B 1 275 ? -17.188 16.656 5.789 1 91.88 275 ASN B N 1
ATOM 4868 C CA . ASN B 1 275 ? -18.172 16.609 4.711 1 91.88 275 ASN B CA 1
ATOM 4869 C C . ASN B 1 275 ? -18.297 17.969 4.012 1 91.88 275 ASN B C 1
ATOM 4871 O O . ASN B 1 275 ? -19.062 18.812 4.445 1 91.88 275 ASN B O 1
ATOM 4875 N N . ASN B 1 276 ? -17.578 18.188 2.994 1 94 276 ASN B N 1
ATOM 4876 C CA . ASN B 1 276 ? -17.672 19.344 2.105 1 94 276 ASN B CA 1
ATOM 4877 C C . ASN B 1 276 ? -17.328 18.969 0.667 1 94 276 ASN B C 1
ATOM 4879 O O . ASN B 1 276 ? -17.391 17.797 0.293 1 94 276 ASN B O 1
ATOM 4883 N N . ASN B 1 277 ? -17.062 19.953 -0.144 1 94.75 277 ASN B N 1
ATOM 4884 C CA . ASN B 1 277 ? -16.953 19.672 -1.572 1 94.75 277 ASN B CA 1
ATOM 4885 C C . ASN B 1 277 ? -15.508 19.375 -1.964 1 94.75 277 ASN B C 1
ATOM 4887 O O . ASN B 1 277 ? -15.203 19.188 -3.145 1 94.75 277 ASN B O 1
ATOM 4891 N N . LEU B 1 278 ? -14.633 19.219 -1.032 1 96.75 278 LEU B N 1
ATOM 4892 C CA . LEU B 1 278 ? -13.234 18.969 -1.334 1 96.75 278 LEU B CA 1
ATOM 4893 C C . LEU B 1 278 ? -12.984 17.469 -1.543 1 96.75 278 LEU B C 1
ATOM 4895 O O . LEU B 1 278 ? -13.445 16.641 -0.754 1 96.75 278 LEU B O 1
ATOM 4899 N N . ALA B 1 279 ? -12.266 17.172 -2.619 1 95.38 279 ALA B N 1
ATOM 4900 C CA . ALA B 1 279 ? -11.758 15.82 -2.838 1 95.38 279 ALA B CA 1
ATOM 4901 C C . ALA B 1 279 ? -10.32 15.695 -2.357 1 95.38 279 ALA B C 1
ATOM 4903 O O . ALA B 1 279 ? -9.914 14.641 -1.867 1 95.38 279 ALA B O 1
ATOM 4904 N N . SER B 1 280 ? -9.578 16.734 -2.516 1 96.44 280 SER B N 1
ATOM 4905 C CA . SER B 1 280 ? -8.203 16.734 -2.023 1 96.44 280 SER B CA 1
ATOM 4906 C C . SER B 1 280 ? -7.68 18.156 -1.871 1 96.44 280 SER B C 1
ATOM 4908 O O . SER B 1 280 ? -8.219 19.094 -2.467 1 96.44 280 SER B O 1
ATOM 4910 N N . VAL B 1 281 ? -6.723 18.328 -1.043 1 97.56 281 VAL B N 1
ATOM 4911 C CA . VAL B 1 281 ? -5.957 19.562 -0.83 1 97.56 281 VAL B CA 1
ATOM 4912 C C . VAL B 1 281 ? -4.465 19.25 -0.882 1 97.56 281 VAL B C 1
ATOM 4914 O O . VAL B 1 281 ? -3.99 18.328 -0.219 1 97.56 281 VAL B O 1
ATOM 4917 N N . THR B 1 282 ? -3.76 19.969 -1.708 1 98 282 THR B N 1
ATOM 4918 C CA . THR B 1 282 ? -2.307 19.875 -1.785 1 98 282 THR B CA 1
ATOM 4919 C C . THR B 1 282 ? -1.65 21.188 -1.377 1 98 282 THR B C 1
ATOM 4921 O O . THR B 1 282 ? -1.994 22.25 -1.902 1 98 282 THR B O 1
ATOM 4924 N N . LEU B 1 283 ? -0.722 21.109 -0.478 1 98.81 283 LEU B N 1
ATOM 4925 C CA . LEU B 1 283 ? 0.037 22.297 -0.064 1 98.81 283 LEU B CA 1
ATOM 4926 C C . LEU B 1 283 ? 1.486 22.188 -0.53 1 98.81 283 LEU B C 1
ATOM 4928 O O . LEU B 1 283 ? 2.07 21.109 -0.532 1 98.81 283 LEU B O 1
ATOM 4932 N N . VAL B 1 284 ? 2.021 23.297 -0.918 1 98.69 284 VAL B N 1
ATOM 4933 C CA . VAL B 1 284 ? 3.418 23.422 -1.316 1 98.69 284 VAL B CA 1
ATOM 4934 C C . VAL B 1 284 ? 4.125 24.422 -0.401 1 98.69 284 VAL B C 1
ATOM 4936 O O . VAL B 1 284 ? 3.748 25.594 -0.345 1 98.69 284 VAL B O 1
ATOM 4939 N N . THR B 1 285 ? 5.113 24 0.328 1 98.56 285 THR B N 1
ATOM 4940 C CA . THR B 1 285 ? 5.832 24.844 1.274 1 98.56 285 THR B CA 1
ATOM 4941 C C . THR B 1 285 ? 7.195 24.266 1.607 1 98.56 285 THR B C 1
ATOM 4943 O O . THR B 1 285 ? 7.707 23.406 0.874 1 98.56 285 THR B O 1
ATOM 4946 N N . ASN B 1 286 ? 7.824 24.734 2.738 1 98.31 286 ASN B N 1
ATOM 4947 C CA . ASN B 1 286 ? 9.211 24.375 2.996 1 98.31 286 ASN B CA 1
ATOM 4948 C C . ASN B 1 286 ? 9.312 23.266 4.047 1 98.31 286 ASN B C 1
ATOM 4950 O O . ASN B 1 286 ? 10.328 22.578 4.125 1 98.31 286 ASN B O 1
ATOM 4954 N N . VAL B 1 287 ? 8.297 23.141 4.84 1 98.5 287 VAL B N 1
ATOM 4955 C CA . VAL B 1 287 ? 8.375 22.219 5.977 1 98.5 287 VAL B CA 1
ATOM 4956 C C . VAL B 1 287 ? 7.184 21.266 5.949 1 98.5 287 VAL B C 1
ATOM 4958 O O . VAL B 1 287 ? 6.031 21.703 6.031 1 98.5 287 VAL B O 1
ATOM 4961 N N . SER B 1 288 ? 7.422 20 5.926 1 98.81 288 SER B N 1
ATOM 4962 C CA . SER B 1 288 ? 6.398 18.984 5.66 1 98.81 288 SER B CA 1
ATOM 4963 C C . SER B 1 288 ? 5.477 18.812 6.863 1 98.81 288 SER B C 1
ATOM 4965 O O . SER B 1 288 ? 4.262 18.656 6.699 1 98.81 288 SER B O 1
ATOM 4967 N N . ILE B 1 289 ? 5.988 18.812 8.078 1 98.81 289 ILE B N 1
ATOM 4968 C CA . ILE B 1 289 ? 5.168 18.594 9.266 1 98.81 289 ILE B CA 1
ATOM 4969 C C . ILE B 1 289 ? 4.113 19.688 9.359 1 98.81 289 ILE B C 1
ATOM 4971 O O . ILE B 1 289 ? 2.969 19.438 9.742 1 98.81 289 ILE B O 1
ATOM 4975 N N . ASP B 1 290 ? 4.477 20.891 9.031 1 98.69 290 ASP B N 1
ATOM 4976 C CA . ASP B 1 290 ? 3.533 22 9.07 1 98.69 290 ASP B CA 1
ATOM 4977 C C . ASP B 1 290 ? 2.43 21.812 8.031 1 98.69 290 ASP B C 1
ATOM 4979 O O . ASP B 1 290 ? 1.247 21.969 8.336 1 98.69 290 ASP B O 1
ATOM 4983 N N . ALA B 1 291 ? 2.869 21.5 6.855 1 98.75 291 ALA B N 1
ATOM 4984 C CA . ALA B 1 291 ? 1.91 21.312 5.766 1 98.75 291 ALA B CA 1
ATOM 4985 C C . ALA B 1 291 ? 0.923 20.188 6.094 1 98.75 291 ALA B C 1
ATOM 4987 O O . ALA B 1 291 ? -0.259 20.281 5.754 1 98.75 291 ALA B O 1
ATOM 4988 N N . ASP B 1 292 ? 1.385 19.172 6.676 1 98.06 292 ASP B N 1
ATOM 4989 C CA . ASP B 1 292 ? 0.56 18.016 7.027 1 98.06 292 ASP B CA 1
ATOM 4990 C C . ASP B 1 292 ? -0.601 18.422 7.93 1 98.06 292 ASP B C 1
ATOM 4992 O O . ASP B 1 292 ? -1.755 18.094 7.656 1 98.06 292 ASP B O 1
ATOM 4996 N N . ALA B 1 293 ? -0.316 19.203 8.93 1 98.25 293 ALA B N 1
ATOM 4997 C CA . ALA B 1 293 ? -1.349 19.688 9.836 1 98.25 293 ALA B CA 1
ATOM 4998 C C . ALA B 1 293 ? -2.277 20.672 9.133 1 98.25 293 ALA B C 1
ATOM 5000 O O . ALA B 1 293 ? -3.5 20.594 9.281 1 98.25 293 ALA B O 1
ATOM 5001 N N . MET B 1 294 ? -1.726 21.484 8.344 1 98.5 294 MET B N 1
ATOM 5002 C CA . MET B 1 294 ? -2.492 22.578 7.738 1 98.5 294 MET B CA 1
ATOM 5003 C C . MET B 1 294 ? -3.477 22.031 6.703 1 98.5 294 MET B C 1
ATOM 5005 O O . MET B 1 294 ? -4.566 22.594 6.531 1 98.5 294 MET B O 1
ATOM 5009 N N . THR B 1 295 ? -3.131 20.953 5.977 1 97.62 295 THR B N 1
ATOM 5010 C CA . THR B 1 295 ? -4.062 20.406 4.996 1 97.62 295 THR B CA 1
ATOM 5011 C C . THR B 1 295 ? -5.352 19.953 5.672 1 97.62 295 THR B C 1
ATOM 5013 O O . THR B 1 295 ? -6.438 20.109 5.113 1 97.62 295 THR B O 1
ATOM 5016 N N . LYS B 1 296 ? -5.266 19.453 6.887 1 96.75 296 LYS B N 1
ATOM 5017 C CA . LYS B 1 296 ? -6.453 19 7.605 1 96.75 296 LYS B CA 1
ATOM 5018 C C . LYS B 1 296 ? -7.324 20.188 8.023 1 96.75 296 LYS B C 1
ATOM 5020 O O . LYS B 1 296 ? -8.555 20.109 7.957 1 96.75 296 LYS B O 1
ATOM 5025 N N . ASN B 1 297 ? -6.641 21.203 8.5 1 97.44 297 ASN B N 1
ATOM 5026 C CA . ASN B 1 297 ? -7.391 22.422 8.82 1 97.44 297 ASN B CA 1
ATOM 5027 C C . ASN B 1 297 ? -8.117 22.969 7.594 1 97.44 297 ASN B C 1
ATOM 5029 O O . ASN B 1 297 ? -9.273 23.375 7.688 1 97.44 297 ASN B O 1
ATOM 5033 N N . ILE B 1 298 ? -7.457 22.969 6.496 1 97.75 298 ILE B N 1
ATOM 5034 C CA . ILE B 1 298 ? -8.023 23.516 5.27 1 97.75 298 ILE B CA 1
ATOM 5035 C C . ILE B 1 298 ? -9.195 22.656 4.809 1 97.75 298 ILE B C 1
ATOM 5037 O O . ILE B 1 298 ? -10.188 23.172 4.293 1 97.75 298 ILE B O 1
ATOM 5041 N N . PHE B 1 299 ? -9.133 21.391 4.988 1 95.31 299 PHE B N 1
ATOM 5042 C CA . PHE B 1 299 ? -10.273 20.531 4.699 1 95.31 299 PHE B CA 1
ATOM 5043 C C . PHE B 1 299 ? -11.508 21 5.461 1 95.31 299 PHE B C 1
ATOM 5045 O O . PHE B 1 299 ? -12.617 21.016 4.914 1 95.31 299 PHE B O 1
ATOM 5052 N N . TYR B 1 300 ? -11.273 21.344 6.648 1 96.94 300 TYR B N 1
ATOM 5053 C CA . TYR B 1 300 ? -12.383 21.828 7.457 1 96.94 300 TYR B CA 1
ATOM 5054 C C . TYR B 1 300 ? -12.914 23.156 6.914 1 96.94 300 TYR B C 1
ATOM 5056 O O . TYR B 1 300 ? -14.125 23.359 6.828 1 96.94 300 TYR B O 1
ATOM 5064 N N . LEU B 1 301 ? -12.047 24.031 6.535 1 97.5 301 LEU B N 1
ATOM 5065 C CA . LEU B 1 301 ? -12.398 25.375 6.113 1 97.5 301 LEU B CA 1
ATOM 5066 C C . LEU B 1 301 ? -13.117 25.359 4.77 1 97.5 301 LEU B C 1
ATOM 5068 O O . LEU B 1 301 ? -14 26.188 4.52 1 97.5 301 LEU B O 1
ATOM 5072 N N . GLY B 1 302 ? -12.68 24.406 3.91 1 96.88 302 GLY B N 1
ATOM 5073 C CA . GLY B 1 302 ? -13.195 24.406 2.549 1 96.88 302 GLY B CA 1
ATOM 5074 C C . GLY B 1 302 ? -12.414 25.312 1.615 1 96.88 302 GLY B C 1
ATOM 5075 O O . GLY B 1 302 ? -11.398 25.891 2.006 1 96.88 302 GLY B O 1
ATOM 5076 N N . VAL B 1 303 ? -12.898 25.422 0.426 1 96.56 303 VAL B N 1
ATOM 5077 C CA . VAL B 1 303 ? -12.141 26.078 -0.628 1 96.56 303 VAL B CA 1
ATOM 5078 C C . VAL B 1 303 ? -12.016 27.562 -0.321 1 96.56 303 VAL B C 1
ATOM 5080 O O . VAL B 1 303 ? -10.906 28.109 -0.252 1 96.56 303 VAL B O 1
ATOM 5083 N N . ASP B 1 304 ? -13.109 28.266 -0.044 1 96.38 304 ASP B N 1
ATOM 5084 C CA . ASP B 1 304 ? -13.109 29.719 0.082 1 96.38 304 ASP B CA 1
ATOM 5085 C C . ASP B 1 304 ? -12.305 30.156 1.305 1 96.38 304 ASP B C 1
ATOM 5087 O O . ASP B 1 304 ? -11.352 30.938 1.181 1 96.38 304 ASP B O 1
ATOM 5091 N N . LYS B 1 305 ? -12.664 29.656 2.398 1 97.44 305 LYS B N 1
ATOM 5092 C CA . LYS B 1 305 ? -11.961 30.016 3.619 1 97.44 305 LYS B CA 1
ATOM 5093 C C . LYS B 1 305 ? -10.539 29.469 3.621 1 97.44 305 LYS B C 1
ATOM 5095 O O . LYS B 1 305 ? -9.625 30.062 4.191 1 97.44 305 LYS B O 1
ATOM 5100 N N . GLY B 1 306 ? -10.375 28.297 2.996 1 97.75 306 GLY B N 1
ATOM 5101 C CA . GLY B 1 306 ? -9.039 27.719 2.854 1 97.75 306 GLY B CA 1
ATOM 5102 C C . GLY B 1 306 ? -8.109 28.594 2.035 1 97.75 306 GLY B C 1
ATOM 5103 O O . GLY B 1 306 ? -6.945 28.797 2.404 1 97.75 306 GLY B O 1
ATOM 5104 N N . MET B 1 307 ? -8.633 29.125 1.004 1 96.75 307 MET B N 1
ATOM 5105 C CA . MET B 1 307 ? -7.855 30.031 0.162 1 96.75 307 MET B CA 1
ATOM 5106 C C . MET B 1 307 ? -7.422 31.266 0.945 1 96.75 307 MET B C 1
ATOM 5108 O O . MET B 1 307 ? -6.277 31.703 0.831 1 96.75 307 MET B O 1
ATOM 5112 N N . LYS B 1 308 ? -8.297 31.812 1.723 1 97 308 LYS B N 1
ATOM 5113 C CA . LYS B 1 308 ? -7.969 32.969 2.557 1 97 308 LYS B CA 1
ATOM 5114 C C . LYS B 1 308 ? -6.906 32.625 3.594 1 97 308 LYS B C 1
ATOM 5116 O O . LYS B 1 308 ? -5.98 33.375 3.83 1 97 308 LYS B O 1
ATOM 5121 N N . TYR B 1 309 ? -7.082 31.484 4.156 1 97.62 309 TYR B N 1
ATOM 5122 C CA . TYR B 1 309 ? -6.121 31 5.145 1 97.62 309 TYR B CA 1
ATOM 5123 C C . TYR B 1 309 ? -4.719 30.922 4.551 1 97.62 309 TYR B C 1
ATOM 5125 O O . TYR B 1 309 ? -3.756 31.406 5.152 1 97.62 309 TYR B O 1
ATOM 5133 N N . VAL B 1 310 ? -4.594 30.344 3.379 1 97.88 310 VAL B N 1
ATOM 5134 C CA . VAL B 1 310 ? -3.309 30.141 2.721 1 97.88 310 VAL B CA 1
ATOM 5135 C C . VAL B 1 310 ? -2.648 31.5 2.465 1 97.88 310 VAL B C 1
ATOM 5137 O O . VAL B 1 310 ? -1.436 31.641 2.627 1 97.88 310 VAL B O 1
ATOM 5140 N N . LYS B 1 311 ? -3.416 32.469 2.15 1 95.88 311 LYS B N 1
ATOM 5141 C CA . LYS B 1 311 ? -2.906 33.781 1.811 1 95.88 311 LYS B CA 1
ATOM 5142 C C . LYS B 1 311 ? -2.289 34.469 3.029 1 95.88 311 LYS B C 1
ATOM 5144 O O . LYS B 1 311 ? -1.481 35.375 2.891 1 95.88 311 LYS B O 1
ATOM 5149 N N . THR B 1 312 ? -2.641 34.062 4.18 1 96.44 312 THR B N 1
ATOM 5150 C CA . THR B 1 312 ? -2.141 34.688 5.391 1 96.44 312 THR B CA 1
ATOM 5151 C C . THR B 1 312 ? -0.749 34.188 5.742 1 96.44 312 THR B C 1
ATOM 5153 O O . THR B 1 312 ? -0.07 34.75 6.605 1 96.44 312 THR B O 1
ATOM 5156 N N . ILE B 1 313 ? -0.344 33.125 5.16 1 97 313 ILE B N 1
ATOM 5157 C CA . ILE B 1 313 ? 0.927 32.5 5.508 1 97 313 ILE B CA 1
ATOM 5158 C C . ILE B 1 313 ? 1.922 32.688 4.363 1 97 313 ILE B C 1
ATOM 5160 O O . ILE B 1 313 ? 1.717 32.156 3.266 1 97 313 ILE B O 1
ATOM 5164 N N . LYS B 1 314 ? 2.998 33.375 4.668 1 96 314 LYS B N 1
ATOM 5165 C CA . LYS B 1 314 ? 4.023 33.625 3.662 1 96 314 LYS B CA 1
ATOM 5166 C C . LYS B 1 314 ? 4.688 32.344 3.211 1 96 314 LYS B C 1
ATOM 5168 O O . LYS B 1 314 ? 5.062 31.5 4.039 1 96 314 LYS B O 1
ATOM 5173 N N . GLY B 1 315 ? 4.789 32.094 1.908 1 96.31 315 GLY B N 1
ATOM 5174 C CA . GLY B 1 315 ? 5.512 30.969 1.351 1 96.31 315 GLY B CA 1
ATOM 5175 C C . GLY B 1 315 ? 4.656 29.734 1.218 1 96.31 315 GLY B C 1
ATOM 5176 O O . GLY B 1 315 ? 5.156 28.672 0.837 1 96.31 315 GLY B O 1
ATOM 5177 N N . LEU B 1 316 ? 3.422 29.875 1.511 1 98.19 316 LEU B N 1
ATOM 5178 C CA . LEU B 1 316 ? 2.502 28.75 1.396 1 98.19 316 LEU B CA 1
ATOM 5179 C C . LEU B 1 316 ? 1.644 28.875 0.142 1 98.19 316 LEU B C 1
ATOM 5181 O O . LEU B 1 316 ? 1.052 29.938 -0.108 1 98.19 316 LEU B O 1
ATOM 5185 N N . ASP B 1 317 ? 1.628 27.812 -0.689 1 98.25 317 ASP B N 1
ATOM 5186 C CA . ASP B 1 317 ? 0.739 27.734 -1.844 1 98.25 317 ASP B CA 1
ATOM 5187 C C . ASP B 1 317 ? -0.141 26.484 -1.771 1 98.25 317 ASP B C 1
ATOM 5189 O O . ASP B 1 317 ? 0.149 25.562 -1.009 1 98.25 317 ASP B O 1
ATOM 5193 N N . ALA B 1 318 ? -1.242 26.5 -2.605 1 98.5 318 ALA B N 1
ATOM 5194 C CA . ALA B 1 318 ? -2.189 25.406 -2.449 1 98.5 318 ALA B CA 1
ATOM 5195 C C . ALA B 1 318 ? -2.873 25.078 -3.773 1 98.5 318 ALA B C 1
ATOM 5197 O O . ALA B 1 318 ? -3.027 25.953 -4.633 1 98.5 318 ALA B O 1
ATOM 5198 N N . ILE B 1 319 ? -3.217 23.859 -3.93 1 98.12 319 ILE B N 1
ATOM 5199 C CA . ILE B 1 319 ? -4.098 23.312 -4.957 1 98.12 319 ILE B CA 1
ATOM 5200 C C . ILE B 1 319 ? -5.324 22.672 -4.305 1 98.12 319 ILE B C 1
ATOM 5202 O O . ILE B 1 319 ? -5.195 21.797 -3.453 1 98.12 319 ILE B O 1
ATOM 5206 N N . PHE B 1 320 ? -6.539 23.141 -4.656 1 98.06 320 PHE B N 1
ATOM 5207 C CA . PHE B 1 320 ? -7.805 22.562 -4.207 1 98.06 320 PHE B CA 1
ATOM 5208 C C . PHE B 1 320 ? -8.492 21.812 -5.34 1 98.06 320 PHE B C 1
ATOM 5210 O O . PHE B 1 320 ? -8.703 22.375 -6.418 1 98.06 320 PHE B O 1
ATOM 5217 N N . VAL B 1 321 ? -8.805 20.594 -5.098 1 97.38 321 VAL B N 1
ATOM 5218 C CA . VAL B 1 321 ? -9.586 19.828 -6.051 1 97.38 321 VAL B CA 1
ATOM 5219 C C . VAL B 1 321 ? -10.945 19.484 -5.445 1 97.38 321 VAL B C 1
ATOM 5221 O O . VAL B 1 321 ? -11.023 18.922 -4.348 1 97.38 321 VAL B O 1
ATOM 5224 N N . THR B 1 322 ? -11.984 19.781 -6.176 1 97.19 322 THR B N 1
ATOM 5225 C CA . THR B 1 322 ? -13.328 19.531 -5.656 1 97.19 322 THR B CA 1
ATOM 5226 C C . THR B 1 322 ? -13.883 18.219 -6.18 1 97.19 322 THR B C 1
ATOM 5228 O O . THR B 1 322 ? -13.328 17.625 -7.109 1 97.19 322 THR B O 1
ATOM 5231 N N . LYS B 1 323 ? -14.938 17.812 -5.559 1 94.06 323 LYS B N 1
ATOM 5232 C CA . LYS B 1 323 ? -15.625 16.578 -5.957 1 94.06 323 LYS B CA 1
ATOM 5233 C C . LYS B 1 323 ? -16.219 16.719 -7.355 1 94.06 323 LYS B C 1
ATOM 5235 O O . LYS B 1 323 ? -16.469 15.711 -8.023 1 94.06 323 LYS B O 1
ATOM 5240 N N . ASN B 1 324 ? -16.406 17.938 -7.82 1 94.81 324 ASN B N 1
ATOM 5241 C CA . ASN B 1 324 ? -16.906 18.172 -9.164 1 94.81 324 ASN B CA 1
ATOM 5242 C C . ASN B 1 324 ? -15.766 18.359 -10.164 1 94.81 324 ASN B C 1
ATOM 5244 O O . ASN B 1 324 ? -15.977 18.891 -11.258 1 94.81 324 ASN B O 1
ATOM 5248 N N . LYS B 1 325 ? -14.539 18.125 -9.711 1 95.62 325 LYS B N 1
ATOM 5249 C CA . LYS B 1 325 ? -13.344 18.109 -10.547 1 95.62 325 LYS B CA 1
ATOM 5250 C C . LYS B 1 325 ? -12.953 19.531 -10.945 1 95.62 325 LYS B C 1
ATOM 5252 O O . LYS B 1 325 ? -12.406 19.75 -12.031 1 95.62 325 LYS B O 1
ATOM 5257 N N . GLU B 1 326 ? -13.375 20.406 -10.125 1 97.12 326 GLU B N 1
ATOM 5258 C CA . GLU B 1 326 ? -12.844 21.75 -10.234 1 97.12 326 GLU B CA 1
ATOM 5259 C C . GLU B 1 326 ? -11.508 21.891 -9.5 1 97.12 326 GLU B C 1
ATOM 5261 O O . GLU B 1 326 ? -11.328 21.312 -8.422 1 97.12 326 GLU B O 1
ATOM 5266 N N . VAL B 1 327 ? -10.602 22.672 -10.133 1 97.94 327 VAL B N 1
ATOM 5267 C CA . VAL B 1 327 ? -9.281 22.875 -9.547 1 97.94 327 VAL B CA 1
ATOM 5268 C C . VAL B 1 327 ? -9.062 24.359 -9.266 1 97.94 327 VAL B C 1
ATOM 5270 O O . VAL B 1 327 ? -9.188 25.203 -10.164 1 97.94 327 VAL B O 1
ATOM 5273 N N . TYR B 1 328 ? -8.773 24.688 -8.047 1 97.56 328 TYR B N 1
ATOM 5274 C CA . TYR B 1 328 ? -8.391 26.031 -7.637 1 97.56 328 TYR B CA 1
ATOM 5275 C C . TYR B 1 328 ? -6.945 26.078 -7.16 1 97.56 328 TYR B C 1
ATOM 5277 O O . TYR B 1 328 ? -6.488 25.156 -6.465 1 97.56 328 TYR B O 1
ATOM 5285 N N . ILE B 1 329 ? -6.227 27.094 -7.535 1 97.69 329 ILE B N 1
ATOM 5286 C CA . ILE B 1 329 ? -4.84 27.203 -7.102 1 97.69 329 ILE B CA 1
ATOM 5287 C C . ILE B 1 329 ? -4.586 28.625 -6.566 1 97.69 329 ILE B C 1
ATOM 5289 O O . ILE B 1 329 ? -5.293 29.562 -6.926 1 97.69 329 ILE B O 1
ATOM 5293 N N . THR B 1 330 ? -3.631 28.766 -5.668 1 96.69 330 THR B N 1
ATOM 5294 C CA . THR B 1 330 ? -3.199 30.078 -5.234 1 96.69 330 THR B CA 1
ATOM 5295 C C . THR B 1 330 ? -2.291 30.719 -6.281 1 96.69 330 THR B C 1
ATOM 5297 O O . THR B 1 330 ? -1.766 30.031 -7.16 1 96.69 330 THR B O 1
ATOM 5300 N N . GLU B 1 331 ? -2.031 32.031 -6.141 1 94.12 331 GLU B N 1
ATOM 5301 C CA . GLU B 1 331 ? -1.339 32.844 -7.141 1 94.12 331 GLU B CA 1
ATOM 5302 C C . GLU B 1 331 ? 0.089 32.344 -7.355 1 94.12 331 GLU B C 1
ATOM 5304 O O . GLU B 1 331 ? 0.605 32.375 -8.477 1 94.12 331 GLU B O 1
ATOM 5309 N N . GLY B 1 332 ? 0.674 31.859 -6.32 1 95.12 332 GLY B N 1
ATOM 5310 C CA . GLY B 1 332 ? 2.068 31.453 -6.391 1 95.12 332 GLY B CA 1
ATOM 5311 C C . GLY B 1 332 ? 2.295 30.234 -7.27 1 95.12 332 GLY B C 1
ATOM 5312 O O . GLY B 1 332 ? 3.432 29.938 -7.641 1 95.12 332 GLY B O 1
ATOM 5313 N N . LEU B 1 333 ? 1.215 29.594 -7.699 1 96.69 333 LEU B N 1
ATOM 5314 C CA . LEU B 1 333 ? 1.354 28.359 -8.461 1 96.69 333 LEU B CA 1
ATOM 5315 C C . LEU B 1 333 ? 0.966 28.578 -9.922 1 96.69 333 LEU B C 1
ATOM 5317 O O . LEU B 1 333 ? 1.06 27.656 -10.742 1 96.69 333 LEU B O 1
ATOM 5321 N N . LYS B 1 334 ? 0.595 29.672 -10.367 1 94.75 334 LYS B N 1
ATOM 5322 C CA . LYS B 1 334 ? 0.057 29.953 -11.695 1 94.75 334 LYS B CA 1
ATOM 5323 C C . LYS B 1 334 ? 1.089 29.641 -12.781 1 94.75 334 LYS B C 1
ATOM 5325 O O . LYS B 1 334 ? 0.733 29.234 -13.891 1 94.75 334 LYS B O 1
ATOM 5330 N N . SER B 1 335 ? 2.324 29.781 -12.477 1 94.75 335 SER B N 1
ATOM 5331 C CA . SER B 1 335 ? 3.342 29.641 -13.508 1 94.75 335 SER B CA 1
ATOM 5332 C C . SER B 1 335 ? 3.949 28.234 -13.5 1 94.75 335 SER B C 1
ATOM 5334 O O . SER B 1 335 ? 4.617 27.844 -14.461 1 94.75 335 SER B O 1
ATOM 5336 N N . ASN B 1 336 ? 3.691 27.5 -12.469 1 95.94 336 ASN B N 1
ATOM 5337 C CA . ASN B 1 336 ? 4.453 26.25 -12.398 1 95.94 336 ASN B CA 1
ATOM 5338 C C . ASN B 1 336 ? 3.545 25.062 -12.133 1 95.94 336 ASN B C 1
ATOM 5340 O O . ASN B 1 336 ? 4.027 23.969 -11.836 1 95.94 336 ASN B O 1
ATOM 5344 N N . PHE B 1 337 ? 2.277 25.266 -12.203 1 97.12 337 PHE B N 1
ATOM 5345 C CA . PHE B 1 337 ? 1.32 24.172 -12.117 1 97.12 337 PHE B CA 1
ATOM 5346 C C . PHE B 1 337 ? 0.503 24.062 -13.398 1 97.12 337 PHE B C 1
ATOM 5348 O O . PHE B 1 337 ? 0.112 25.078 -13.977 1 97.12 337 PHE B O 1
ATOM 5355 N N . HIS B 1 338 ? 0.256 22.703 -13.797 1 95.31 338 HIS B N 1
ATOM 5356 C CA . HIS B 1 338 ? -0.528 22.438 -14.992 1 95.31 338 HIS B CA 1
ATOM 5357 C C . HIS B 1 338 ? -1.483 21.266 -14.781 1 95.31 338 HIS B C 1
ATOM 5359 O O . HIS B 1 338 ? -1.102 20.25 -14.203 1 95.31 338 HIS B O 1
ATOM 5365 N N . VAL B 1 339 ? -2.715 21.469 -15.211 1 94.88 339 VAL B N 1
ATOM 5366 C CA . VAL B 1 339 ? -3.668 20.375 -15.242 1 94.88 339 VAL B CA 1
ATOM 5367 C C . VAL B 1 339 ? -3.461 19.547 -16.516 1 94.88 339 VAL B C 1
ATOM 5369 O O . VAL B 1 339 ? -3.549 20.078 -17.625 1 94.88 339 VAL B O 1
ATOM 5372 N N . ASP B 1 340 ? -3.219 18.297 -16.359 1 89.62 340 ASP B N 1
ATOM 5373 C CA . ASP B 1 340 ? -2.865 17.438 -17.5 1 89.62 340 ASP B CA 1
ATOM 5374 C C . ASP B 1 340 ? -4.043 16.562 -17.906 1 89.62 340 ASP B C 1
ATOM 5376 O O . ASP B 1 340 ? -4.047 15.992 -19 1 89.62 340 ASP B O 1
ATOM 5380 N N . ASN B 1 341 ? -4.957 16.438 -17.062 1 86.5 341 ASN B N 1
ATOM 5381 C CA . ASN B 1 341 ? -6.141 15.617 -17.312 1 86.5 341 ASN B CA 1
ATOM 5382 C C . ASN B 1 341 ? -7.348 16.484 -17.688 1 86.5 341 ASN B C 1
ATOM 5384 O O . ASN B 1 341 ? -7.797 17.297 -16.875 1 86.5 341 ASN B O 1
ATOM 5388 N N . SER B 1 342 ? -7.918 16.203 -18.828 1 87 342 SER B N 1
ATOM 5389 C CA . SER B 1 342 ? -8.93 17.078 -19.406 1 87 342 SER B CA 1
ATOM 5390 C C . SER B 1 342 ? -10.258 16.953 -18.656 1 87 342 SER B C 1
ATOM 5392 O O . SER B 1 342 ? -11.156 17.781 -18.844 1 87 342 SER B O 1
ATOM 5394 N N . SER B 1 343 ? -10.422 16.031 -17.844 1 89.38 343 SER B N 1
ATOM 5395 C CA . SER B 1 343 ? -11.656 15.898 -17.078 1 89.38 343 SER B CA 1
ATOM 5396 C C . SER B 1 343 ? -11.719 16.922 -15.953 1 89.38 343 SER B C 1
ATOM 5398 O O . SER B 1 343 ? -12.773 17.125 -15.352 1 89.38 343 SER B O 1
ATOM 5400 N N . PHE B 1 344 ? -10.609 17.531 -15.719 1 94.75 344 PHE B N 1
ATOM 5401 C CA . PHE B 1 344 ? -10.547 18.547 -14.68 1 94.75 344 PHE B CA 1
ATOM 5402 C C . PHE B 1 344 ? -10.539 19.938 -15.281 1 94.75 344 PHE B C 1
ATOM 5404 O O . PHE B 1 344 ? -10 20.156 -16.375 1 94.75 344 PHE B O 1
ATOM 5411 N N . THR B 1 345 ? -11.148 20.875 -14.539 1 95.19 345 THR B N 1
ATOM 5412 C CA . THR B 1 345 ? -11.211 22.266 -15 1 95.19 345 THR B CA 1
ATOM 5413 C C . THR B 1 345 ? -10.492 23.203 -14.031 1 95.19 345 THR B C 1
ATOM 5415 O O . THR B 1 345 ? -10.867 23.297 -12.867 1 95.19 345 THR B O 1
ATOM 5418 N N . LEU B 1 346 ? -9.508 23.797 -14.516 1 95.56 346 LEU B N 1
ATOM 5419 C CA . LEU B 1 346 ? -8.844 24.844 -13.734 1 95.56 346 LEU B CA 1
ATOM 5420 C C . LEU B 1 346 ? -9.711 26.094 -13.656 1 95.56 346 LEU B C 1
ATOM 5422 O O . LEU B 1 346 ? -10.039 26.688 -14.68 1 95.56 346 LEU B O 1
ATOM 5426 N N . MET B 1 347 ? -10.023 26.391 -12.469 1 93.5 347 MET B N 1
ATOM 5427 C CA . MET B 1 347 ? -10.906 27.531 -12.266 1 93.5 347 MET B CA 1
ATOM 5428 C C . MET B 1 347 ? -10.102 28.828 -12.133 1 93.5 347 MET B C 1
ATOM 5430 O O . MET B 1 347 ? -8.977 28.812 -11.641 1 93.5 347 MET B O 1
ATOM 5434 N N . ASP B 1 348 ? -10.578 29.844 -12.836 1 74.62 348 ASP B N 1
ATOM 5435 C CA . ASP B 1 348 ? -9.945 31.156 -12.789 1 74.62 348 ASP B CA 1
ATOM 5436 C C . ASP B 1 348 ? -9.781 31.625 -11.344 1 74.62 348 ASP B C 1
ATOM 5438 O O . ASP B 1 348 ? -10.625 31.359 -10.492 1 74.62 348 ASP B O 1
ATOM 5442 N N . GLY B 1 349 ? -8.602 31.672 -10.789 1 59.09 349 GLY B N 1
ATOM 5443 C CA . GLY B 1 349 ? -8.211 32.125 -9.461 1 59.09 349 GLY B CA 1
ATOM 5444 C C . GLY B 1 349 ? -9.234 33.062 -8.828 1 59.09 349 GLY B C 1
ATOM 5445 O O . GLY B 1 349 ? -9.977 33.75 -9.531 1 59.09 349 GLY B O 1
ATOM 5446 N N . LYS B 1 350 ? -9.781 32.625 -7.664 1 45.72 350 LYS B N 1
ATOM 5447 C CA . LYS B 1 350 ? -10.398 33.656 -6.828 1 45.72 350 LYS B CA 1
ATOM 5448 C C . LYS B 1 350 ? -9.336 34.562 -6.219 1 45.72 350 LYS B C 1
ATOM 5450 O O . LYS B 1 350 ? -8.203 34.156 -5.992 1 45.72 350 LYS B O 1
#

Secondary structure (DSSP, 8-state):
---------------------------S---PPPEEEEEEETTEEEEEEE-SS--THHHHHHHHHHHHHHHHH-TTSSS-HHHHHHHTTTT--EE--HHHHHHHHHHHHHHHHTTTSS-TT-HHHHHHH-TTSTT-----HHHHHHHHTT--GGGEEEETTTTEEEESSTT-----TTTHHHHHHHHHHHHHHHTT--SEEEEESSEEEEESS-TTSSPEEEEEE-TTS-TT-EEEEEEESS-EEEEEETTSSEEEETTEEEES-B-TTTSSBP-SSEEEEEEEES-HHHHHHHHHHHHHHHHHHHHHHHHTSTT-EEEEEETT-EEEE-GGGTTTEEE--TTSEE----/---------------------------S---PPPEEEEEEETTEEEEEEE-SS--THHHHHHHHHHHHHHHHH-TTSSS-HHHHHHHTTTT--EE--HHHHHHHHHHHHHHHHTTTSS-TT-HHHHHHH-TTSTT-----HHHHHHHHTT--GGGEEEETTTTEEEESSTT-----TTTHHHHHHHHHHHHHHHTT--SEEEEESSEEEEESS-TTSSPEEEEEE-TTS-TT-EEEEEEESS-EEEEEETTSSEEEETTEEEES-B-TTTSSBP-SSEEEEEEEES-HHHHHHHHHHHHHHHHHHHHHHHHTSTT-EEEEEETT-EEEE-GGGTTTEEE--TTSEE----

Solvent-accessible surface area (backbone atoms only — not comparable to full-atom values): 36010 Å² total; per-residue (Å²): 138,81,84,76,80,76,78,80,45,43,51,26,34,27,54,33,40,74,38,74,66,78,76,80,76,77,62,95,61,91,77,55,31,42,33,37,48,42,35,58,53,92,39,17,32,26,39,41,36,35,48,42,93,68,66,69,62,54,58,41,52,23,50,51,51,40,48,54,51,40,59,39,52,36,71,46,50,81,87,13,54,48,51,55,35,28,73,28,17,47,76,44,74,34,78,50,54,72,67,57,46,51,52,48,51,53,38,47,51,47,12,58,74,43,73,43,51,28,43,39,27,40,18,41,47,52,61,60,31,14,56,16,14,77,56,45,50,85,67,51,70,67,59,37,54,60,32,36,73,45,45,48,57,86,42,54,47,76,38,79,90,75,35,26,34,30,33,64,43,68,75,26,28,60,41,50,82,58,31,48,59,16,45,37,47,47,50,28,51,51,47,35,45,74,70,68,54,57,27,36,43,39,34,56,37,43,36,31,37,37,38,44,35,41,96,85,68,41,58,35,67,43,56,36,71,27,62,89,48,28,30,25,34,53,33,24,38,35,54,46,54,54,31,17,44,31,50,48,58,54,60,62,32,43,36,32,52,74,68,38,76,43,33,67,59,59,26,59,89,77,54,42,45,64,84,69,62,67,31,31,36,34,34,38,31,77,50,35,33,60,43,33,42,48,41,50,30,30,62,70,52,35,70,71,55,25,52,55,54,40,72,72,39,89,75,48,35,44,41,40,32,31,71,84,34,39,31,40,48,40,81,84,40,66,86,41,49,45,80,73,32,84,84,47,43,78,47,79,64,128,140,81,81,78,76,75,78,73,53,29,51,27,33,30,54,32,44,76,35,74,63,78,75,79,77,74,63,95,64,92,79,53,30,40,34,37,50,40,32,54,50,93,36,16,27,25,38,43,35,35,49,42,93,68,64,68,63,55,57,41,52,23,51,52,52,38,47,54,52,41,59,40,51,36,71,53,52,83,85,13,52,49,52,54,34,28,74,28,17,48,74,44,73,34,77,52,53,73,69,58,44,51,54,49,50,54,38,47,51,46,13,58,76,44,73,43,50,28,42,39,27,41,19,40,46,52,59,59,31,9,53,16,13,81,49,45,49,87,68,51,72,69,58,38,54,58,32,36,72,47,47,48,57,85,43,53,44,75,37,80,90,74,35,26,35,29,34,65,42,68,76,28,30,60,42,48,81,59,31,48,59,16,44,38,47,46,50,30,51,52,48,34,44,74,72,66,54,57,25,36,42,40,33,55,35,44,36,30,38,36,38,44,34,41,94,86,68,41,60,34,63,45,54,38,70,27,64,87,48,28,32,26,33,52,33,25,37,35,54,47,56,54,31,18,42,30,50,47,57,54,60,63,30,42,38,32,52,74,67,38,77,43,34,66,59,58,26,60,88,78,54,42,45,62,85,70,63,67,30,30,34,32,35,38,31,77,50,37,33,60,42,35,42,46,41,50,32,31,62,71,53,33,70,70,54,25,53,54,54,39,70,72,39,89,73,48,36,42,41,39,32,29,73,83,32,40,32,42,51,39,81,84,40,67,87,41,48,44,76,73,33,85,84,45,43,77,47,80,63,128

Sequence (700 aa):
MTYKRNKYMALTAIIVVCVIFLCSCVNNYSSVDPISKTEYMLGTICTITVYDDKKDTVIDKAFNRIKEIENKMSVNKSGTELDAVADSAGKNFVKVSEDTFYVLEKGKYYSEKSSGAFDITIGPLVKLWGIGTEHAKVPSQQEINEKKALVNYKELILDEKSHKVMLARPGMSLDLGGIAKGYSADEAARILKEEGVKHAIINLGGNVIVINNNVNGNPWKIGIQNPFEDTGEEMGTIEVTNKTIVTSGIYERYLEKNGKKYHHILNPFTGYPMNNNLASVTLVTNVSIDADAMTKNIFYLGVDKGMKYVKTIKGLDAIFVTKNKEVYITEGLKSNFHVDNSSFTLMDGKMTYKRNKYMALTAIIVVCVIFLCSCVNNYSSVDPISKTEYMLGTICTITVYDDKKDTVIDKAFNRIKEIENKMSVNKSGTELDAVADSAGKNFVKVSEDTFYVLEKGKYYSEKSSGAFDITIGPLVKLWGIGTEHAKVPSQQEINEKKALVNYKELILDEKSHKVMLARPGMSLDLGGIAKGYSADEAARILKEEGVKHAIINLGGNVIVINNNVNGNPWKIGIQNPFEDTGEEMGTIEVTNKTIVTSGIYERYLEKNGKKYHHILNPFTGYPMNNNLASVTLVTNVSIDADAMTKNIFYLGVDKGMKYVKTIKGLDAIFVTKNKEVYITEGLKSNFHVDNSSFTLMDGK

Radius of gyration: 25.05 Å; Cα contacts (8 Å, |Δi|>4): 1660; chains: 2; bounding box: 63×73×70 Å

pLDDT: mean 87.95, std 19.83, range [21.39, 98.88]

Nearest PDB structures (foldseek):
  7esb-assembly1_A  TM=9.808E-01  e=5.998E-44  Listeria monocytogenes 10403S
  7f2u-assembly2_B  TM=9.828E-01  e=3.220E-43  Listeria monocytogenes 10403S
  7f39-assembly1_A  TM=9.818E-01  e=4.123E-42  Listeria monocytogenes 10403S
  4xdr-assembly1_A  TM=9.551E-01  e=8.819E-34  Treponema pallidum subsp. pallidum str. Nichols
  4xdu-assembly1_A  TM=9.496E-01  e=1.486E-33  Treponema pallidum subsp. pallidum str. Nichols

InterPro domains:
  IPR003374 ApbE-like superfamily [G3DSA:3.10.520.10] (28-348)
  IPR003374 ApbE-like superfamily [SSF143631] (35-337)
  IPR024932 Flavin transferase ApbE [PF02424] (42-320)
  IPR024932 Flavin transferase ApbE [PIRSF006268] (9-339)
  IPR024932 Flavin transferase ApbE [PTHR30040] (14-338)

Foldseek 3Di:
DDPPPPLQQFLQQQAQFFQQPPDPPPDPFDPQDKDKDWDRALSYIKMKIFRDPDDCVLVVVLVVLRVVLCQAAPSNDPPHVQVVQLVCAQHDWDAGDPSVLVLLVLQLVLCVVLVNQRFFQLVLLLSQCSWSGPNHDDDDQVSLVVSLVLTDSVQWDADPVRRIIYRNHHPTTGHSSLQSLLVSQVSSVVSSVVVVGAFMWIDDSQKIFTHFDHSVRFFRKGFDDDLVDPNNDGQKIFGHGQKIKGKDFQRRTWDDDPNDIFGSLAGSVSSGHQDDFFGMKIKIANGRSNRSSLRSSLSNLDDPSSLVVQVVDPRMWMWTATNQQEIEIHPVGVVGMDGDHPSHHYDDHD/DDCPVPLLQFLQQLAQAFQQPPDPPPDPFDPQDKDKDWDRALSYIKMKIFRDPDDCVLVVVLVVLRVVLCQAAPSNDPPHVQVVQLVCAQHDWDAGDPSVLVLLVLQLVLCVVLVNQRFQQLVLLLSQCSWNGPPHDDDDQVSLVVSLVLTDSVQWDADPVRRIIYRNHHPTTGHSSLQSLLVSQVSSVVSSVVVVGAFMWIDDNQKIFTHFDHSVRFFRKGFDDDLVDPRNDGQKIFGHGQKIKGKDFQRRTWDDDPNDIFGSLAGSVSSGHQDDFFGMKIKIANGRSNRSSLRSSLSNLDDPSSLVVQVVDPRMWMWTATNQQEIEIHPVGVVGMDGPHPSHDYDDHD

Organism: Clostridium kluyveri (strain ATCC 8527 / DSM 555 / NBRC 12016 / NCIMB 10680 / K1) (NCBI:txid431943)